Protein AF-A0A3S5YHC1-F1 (afdb_monomer)

Solvent-accessible surface area (backbone atoms only — not comparable to full-atom values): 21501 Å² total; per-residue (Å²): 128,80,78,77,74,79,51,62,40,76,55,57,75,38,64,48,52,58,41,100,83,75,43,74,62,94,48,68,66,57,48,51,55,47,55,68,58,45,92,50,38,44,65,58,50,26,84,85,73,42,83,27,89,32,35,44,54,35,40,84,67,42,45,53,23,15,33,40,60,82,52,69,68,56,43,69,78,38,77,71,73,39,54,13,81,40,44,29,22,28,40,39,33,32,25,39,47,34,36,25,47,19,54,53,71,44,73,44,89,44,98,90,48,71,41,42,28,31,76,9,30,42,31,32,42,30,61,36,21,69,31,65,52,76,71,38,38,47,54,37,32,44,38,43,32,24,19,40,27,56,65,36,46,70,61,92,79,53,30,48,24,14,29,23,84,90,38,75,41,57,28,13,74,47,93,84,61,83,51,67,38,29,63,41,50,51,59,44,46,28,39,44,61,84,87,44,62,88,38,49,48,72,46,98,86,75,45,36,33,31,52,27,29,27,69,49,65,44,79,48,85,37,85,43,47,53,68,44,68,31,30,30,63,41,46,95,62,40,43,35,57,58,54,66,70,35,69,69,34,58,75,46,55,56,61,33,87,93,48,81,53,81,80,65,60,72,41,83,43,70,57,83,65,42,74,45,47,45,57,37,33,67,30,25,20,5,52,36,50,42,86,45,98,92,52,65,49,77,49,26,27,30,39,42,33,76,50,61,91,54,66,57,72,56,37,75,65,40,78,78,53,62,39,75,92,60,59,93,63,85,76,78,76,68,77,79,54,76,45,82,50,81,66,92,57,102,62,99,62,85,53,71,47,73,55,82,72,83,78,93,78,85,86,80,87,88,78,92,77,90,78,82,86,78,84,79,134

Radius of gyration: 26.33 Å; Cα contacts (8 Å, |Δi|>4): 788; chains: 1; bounding box: 57×67×77 Å

Secondary structure (DSSP, 8-state):
-PPPPSS-B---B--SS--TTSS--SSHHHHHHHHHT-SS--SEE-TTSSEE-SEEEETTT-GGGBB--S-HHHHHH-SS--B--S-EE-SBSEEEEEEEB-SS-EEE--TTS-EEE--EEEEEEEEEB-SSSGGG-EEEEEEEEEEPPGGGSPPTT--EEEEPTT--EEEESSTT---EEEEE-TT-EEE--TT-GGGEEE-TTS-EEEEEEESS-EESSSEEPTT-EEEEE-TTTTEEESS--PPPPGGGGGGSTT--PPP-BSS-B-PSPEEE-TT-EEE-BEEEEEEETTEEEEEEEEEEEEE-SS-HHHHHT-TT-TTSSS-SS---SS--EEEEE--SSSS---EEEEEPPP-------------------

pLDDT: mean 80.52, std 21.85, range [21.2, 98.62]

Structure (mmCIF, N/CA/C/O backbone):
data_AF-A0A3S5YHC1-F1
#
_entry.id   AF-A0A3S5YHC1-F1
#
loop_
_atom_site.group_PDB
_atom_site.id
_atom_site.type_symbol
_atom_site.label_atom_id
_atom_site.label_alt_id
_atom_site.label_comp_id
_atom_site.label_asym_id
_atom_site.label_entity_id
_atom_site.label_seq_id
_atom_site.pdbx_PDB_ins_code
_atom_site.Cartn_x
_atom_site.Cartn_y
_atom_site.Cartn_z
_atom_site.occupancy
_atom_site.B_iso_or_equiv
_atom_site.auth_seq_id
_atom_site.auth_comp_id
_atom_site.auth_asym_id
_atom_site.auth_atom_id
_atom_site.pdbx_PDB_model_num
ATOM 1 N N . MET A 1 1 ? -26.116 -7.743 5.421 1.00 43.78 1 MET A N 1
ATOM 2 C CA . MET A 1 1 ? -25.821 -8.734 6.474 1.00 43.78 1 MET A CA 1
ATOM 3 C C . MET A 1 1 ? -27.123 -9.100 7.166 1.00 43.78 1 MET A C 1
ATOM 5 O O . MET A 1 1 ? -27.824 -8.200 7.616 1.00 43.78 1 MET A O 1
ATOM 9 N N . SER A 1 2 ? -27.441 -10.394 7.241 1.00 37.28 2 SER A N 1
ATOM 10 C CA . SER A 1 2 ? -28.138 -10.952 8.405 1.00 37.28 2 SER A CA 1
ATOM 11 C C . SER A 1 2 ? -27.393 -10.491 9.658 1.00 37.28 2 SER A C 1
ATOM 13 O O . SER A 1 2 ? -26.165 -10.416 9.626 1.00 37.28 2 SER A O 1
ATOM 15 N N . GLN A 1 3 ? -28.110 -10.092 10.706 1.00 34.91 3 GLN A N 1
ATOM 16 C CA . GLN A 1 3 ? -27.493 -9.562 11.924 1.00 34.91 3 GLN A CA 1
ATOM 17 C C . GLN A 1 3 ? -26.350 -10.471 12.411 1.00 34.91 3 GLN A C 1
ATOM 19 O O . GLN A 1 3 ? -26.502 -11.692 12.324 1.00 34.91 3 GLN A O 1
ATOM 24 N N . PRO A 1 4 ? -25.213 -9.916 12.875 1.00 47.03 4 PRO A N 1
ATOM 25 C CA . PRO A 1 4 ? -24.180 -10.741 13.480 1.00 47.03 4 PRO A CA 1
ATOM 26 C C . PRO A 1 4 ? -24.805 -11.479 14.665 1.00 47.03 4 PRO A C 1
ATOM 28 O O . PRO A 1 4 ? -25.561 -10.888 15.437 1.00 47.03 4 PRO A O 1
ATOM 31 N N . GLU A 1 5 ? -24.540 -12.781 14.761 1.00 51.19 5 GLU A N 1
ATOM 32 C CA . GLU A 1 5 ? -24.914 -13.577 15.925 1.00 51.19 5 GLU A CA 1
ATOM 33 C C . GLU A 1 5 ? -24.460 -12.836 17.191 1.00 51.19 5 GLU A C 1
ATOM 35 O O . GLU A 1 5 ? -23.319 -12.383 17.269 1.00 51.19 5 GLU A O 1
ATOM 40 N N . ASN A 1 6 ? -25.377 -12.655 18.147 1.00 58.62 6 ASN A N 1
ATOM 41 C CA . ASN A 1 6 ? -25.183 -11.915 19.400 1.00 58.62 6 ASN A CA 1
ATOM 42 C C . ASN A 1 6 ? -24.187 -12.636 20.334 1.00 58.62 6 ASN A C 1
ATOM 44 O O . ASN A 1 6 ? -24.567 -13.153 21.387 1.00 58.62 6 ASN A O 1
ATOM 48 N N . GLY A 1 7 ? -22.923 -12.732 19.930 1.00 69.25 7 GLY A N 1
ATOM 49 C CA . GLY A 1 7 ? -21.867 -13.431 20.646 1.00 69.25 7 GLY A CA 1
ATOM 50 C C . GLY A 1 7 ? -20.550 -12.650 20.649 1.00 69.25 7 GLY A C 1
ATOM 51 O O . GLY A 1 7 ? -20.348 -11.775 19.805 1.00 69.25 7 GLY A O 1
ATOM 52 N N . PRO A 1 8 ? -19.643 -12.964 21.591 1.00 82.38 8 PRO A N 1
ATOM 53 C CA . PRO A 1 8 ? -18.322 -12.359 21.634 1.00 82.38 8 PRO A CA 1
ATOM 54 C C . PRO A 1 8 ? -17.537 -12.563 20.332 1.00 82.38 8 PRO A C 1
ATOM 56 O O . PRO A 1 8 ? -17.382 -13.687 19.857 1.00 82.38 8 PRO A O 1
ATOM 59 N N . PHE A 1 9 ? -16.992 -11.479 19.791 1.00 84.38 9 PHE A N 1
ATOM 60 C CA . PHE A 1 9 ? -16.128 -11.455 18.621 1.00 84.38 9 PHE A CA 1
ATOM 61 C C . PHE A 1 9 ? -14.981 -10.463 18.832 1.00 84.38 9 PHE A C 1
ATOM 63 O O . PHE A 1 9 ? -15.193 -9.263 19.013 1.00 84.38 9 PHE A O 1
ATOM 70 N N . ILE A 1 10 ? -13.748 -10.965 18.777 1.00 82.88 10 ILE A N 1
ATOM 71 C CA . ILE A 1 10 ? -12.532 -10.150 18.782 1.00 82.88 10 ILE A CA 1
ATOM 72 C C . ILE A 1 10 ? -11.832 -10.390 17.442 1.00 82.88 10 ILE A C 1
ATOM 74 O O . ILE A 1 10 ? -11.477 -11.538 17.162 1.00 82.88 10 ILE A O 1
ATOM 78 N N . PRO A 1 11 ? -11.654 -9.357 16.595 1.00 82.31 11 PRO A N 1
ATOM 79 C CA . PRO A 1 11 ? -10.968 -9.533 15.325 1.00 82.31 11 PRO A CA 1
ATOM 80 C C . PRO A 1 11 ? -9.497 -9.884 15.563 1.00 82.31 11 PRO A C 1
ATOM 82 O O . PRO A 1 11 ? -8.893 -9.459 16.550 1.00 82.31 11 PRO A O 1
ATOM 85 N N . ALA A 1 12 ? -8.900 -10.628 14.630 1.00 84.38 12 ALA A N 1
ATOM 86 C CA . ALA A 1 12 ? -7.448 -10.747 14.579 1.00 84.38 12 ALA A CA 1
ATOM 87 C C . ALA A 1 12 ? -6.831 -9.348 14.432 1.00 84.38 12 ALA A C 1
ATOM 89 O O . ALA A 1 12 ? -7.397 -8.505 13.737 1.00 84.38 12 ALA A O 1
ATOM 90 N N . ILE A 1 13 ? -5.684 -9.110 15.073 1.00 86.31 13 ILE A N 1
ATOM 91 C CA . ILE A 1 13 ? -4.956 -7.838 14.995 1.00 86.31 13 ILE A CA 1
ATOM 92 C C . ILE A 1 13 ? -3.538 -8.095 14.497 1.00 86.31 13 ILE A C 1
ATOM 94 O O . ILE A 1 13 ? -2.888 -9.055 14.915 1.00 86.31 13 ILE A O 1
ATOM 98 N N . ARG A 1 14 ? -3.067 -7.243 13.588 1.00 91.81 14 ARG A N 1
ATOM 99 C CA . ARG A 1 14 ? -1.726 -7.277 12.993 1.00 91.81 14 ARG A CA 1
ATOM 100 C C . ARG A 1 14 ? -1.114 -5.884 13.008 1.00 91.81 14 ARG A C 1
ATOM 102 O O . ARG A 1 14 ? -1.833 -4.884 12.975 1.00 91.81 14 ARG A O 1
ATOM 109 N N . TRP A 1 15 ? 0.215 -5.812 13.026 1.00 93.56 15 TRP A N 1
ATOM 110 C CA . TRP A 1 15 ? 0.902 -4.532 12.877 1.00 93.56 15 TRP A CA 1
ATOM 111 C C . TRP A 1 15 ? 0.669 -3.962 11.468 1.00 93.56 15 TRP A C 1
ATOM 113 O O . TRP A 1 15 ? 0.687 -4.729 10.496 1.00 93.56 15 TRP A O 1
ATOM 123 N N . PRO A 1 16 ? 0.487 -2.635 11.325 1.00 95.19 16 PRO A N 1
ATOM 124 C CA . PRO A 1 16 ? 0.169 -2.009 10.038 1.00 95.19 16 PRO A CA 1
ATOM 125 C C . PRO A 1 16 ? 1.286 -2.168 9.004 1.00 95.19 16 PRO A C 1
ATOM 127 O O . PRO A 1 16 ? 1.029 -2.100 7.808 1.00 95.19 16 PRO A O 1
ATOM 130 N N . VAL A 1 17 ? 2.516 -2.419 9.451 1.00 96.81 17 VAL A N 1
ATOM 131 C CA . VAL A 1 17 ? 3.647 -2.779 8.597 1.00 96.81 17 VAL A CA 1
ATOM 132 C C . VAL A 1 17 ? 4.353 -4.013 9.162 1.00 96.81 17 VAL A C 1
ATOM 134 O O . VAL A 1 17 ? 4.306 -4.244 10.374 1.00 96.81 17 VAL A O 1
ATOM 137 N N . PRO A 1 18 ? 4.946 -4.849 8.304 1.00 94.69 18 PRO A N 1
ATOM 138 C CA . PRO A 1 18 ? 5.840 -5.926 8.717 1.00 94.69 18 PRO A CA 1
ATOM 139 C C . PRO A 1 18 ? 7.229 -5.400 9.108 1.00 94.69 18 PRO A C 1
ATOM 141 O O . PRO A 1 18 ? 7.634 -4.302 8.718 1.00 94.69 18 PRO A O 1
ATOM 144 N N . ASN A 1 19 ? 7.983 -6.221 9.839 1.00 92.38 19 ASN A N 1
ATOM 145 C CA . ASN A 1 19 ? 9.396 -5.974 10.115 1.00 92.38 19 ASN A CA 1
ATOM 146 C C . ASN A 1 19 ? 10.262 -6.152 8.846 1.00 92.38 19 ASN A C 1
ATOM 148 O O . ASN A 1 19 ? 9.808 -6.641 7.809 1.00 92.38 19 ASN A O 1
ATOM 152 N N . ASN A 1 20 ? 11.553 -5.827 8.938 1.00 87.38 20 ASN A N 1
ATOM 153 C CA . ASN A 1 20 ? 12.488 -5.902 7.806 1.00 87.38 20 ASN A CA 1
ATOM 154 C C . ASN A 1 20 ? 12.709 -7.312 7.217 1.00 87.38 20 ASN A C 1
ATOM 156 O O . ASN A 1 20 ? 13.366 -7.440 6.189 1.00 87.38 20 ASN A O 1
ATOM 160 N N . ARG A 1 21 ? 12.178 -8.371 7.842 1.00 85.69 21 ARG A N 1
ATOM 161 C CA . ARG A 1 21 ? 12.259 -9.765 7.374 1.00 85.69 21 ARG A CA 1
ATOM 162 C C . ARG A 1 21 ? 10.937 -10.303 6.815 1.00 85.69 21 ARG A C 1
ATOM 164 O O . ARG A 1 21 ? 10.868 -11.497 6.535 1.00 85.69 21 ARG A O 1
ATOM 171 N N . GLY A 1 22 ? 9.880 -9.495 6.705 1.00 82.75 22 GLY A N 1
ATOM 172 C CA . GLY A 1 22 ? 8.560 -9.994 6.287 1.00 82.75 22 GLY A CA 1
ATOM 173 C C . GLY A 1 22 ? 7.663 -10.482 7.422 1.00 82.75 22 GLY A C 1
ATOM 174 O O . GLY A 1 22 ? 6.551 -10.940 7.161 1.00 82.75 22 GLY A O 1
ATOM 175 N N . GLY A 1 23 ? 8.132 -10.427 8.672 1.00 87.75 23 GLY A N 1
ATOM 176 C CA . GLY A 1 23 ? 7.430 -10.952 9.846 1.00 87.75 23 GLY A CA 1
ATOM 177 C C . GLY A 1 23 ? 6.708 -9.886 10.675 1.00 87.75 23 GLY A C 1
ATOM 178 O O . GLY A 1 23 ? 6.672 -8.710 10.327 1.00 87.75 23 GLY A O 1
ATOM 179 N N . GLU A 1 24 ? 6.145 -10.298 11.812 1.00 91.06 24 GLU A N 1
ATOM 180 C CA . GLU A 1 24 ? 5.622 -9.371 12.825 1.00 91.06 24 GLU A CA 1
ATOM 181 C C . GLU A 1 24 ? 6.742 -8.803 13.703 1.00 91.06 24 GLU A C 1
ATOM 183 O O . GLU A 1 24 ? 7.758 -9.464 13.929 1.00 91.06 24 GLU A O 1
ATOM 188 N N . PHE A 1 25 ? 6.531 -7.606 14.253 1.00 88.00 25 PHE A N 1
ATOM 189 C CA . PHE A 1 25 ? 7.266 -7.167 15.440 1.00 88.00 25 PHE A CA 1
ATOM 190 C C . PHE A 1 25 ? 6.919 -8.078 16.619 1.00 88.00 25 PHE A C 1
ATOM 192 O O . PHE A 1 25 ? 5.759 -8.476 16.781 1.00 88.00 25 PHE A O 1
ATOM 199 N N . SER A 1 26 ? 7.914 -8.405 17.440 1.00 88.06 26 SER A N 1
ATOM 200 C CA . SER A 1 26 ? 7.771 -9.401 18.507 1.00 88.06 26 SER A CA 1
ATOM 201 C C . SER A 1 26 ? 6.858 -8.919 19.636 1.00 88.06 26 SER A C 1
ATOM 203 O O . SER A 1 26 ? 6.250 -9.728 20.335 1.00 88.06 26 SER A O 1
ATOM 205 N N . ASN A 1 27 ? 6.787 -7.602 19.839 1.00 82.25 27 ASN A N 1
ATOM 206 C CA . ASN A 1 27 ? 6.050 -6.950 20.916 1.00 82.25 27 ASN A CA 1
ATOM 207 C C . ASN A 1 27 ? 5.801 -5.461 20.598 1.00 82.25 27 ASN A C 1
ATOM 209 O O . ASN A 1 27 ? 6.188 -4.954 19.543 1.00 82.25 27 ASN A O 1
ATOM 213 N N . LEU A 1 28 ? 5.115 -4.778 21.518 1.00 81.81 28 LEU A N 1
ATOM 214 C CA . LEU A 1 28 ? 4.797 -3.356 21.408 1.00 81.81 28 LEU A CA 1
ATOM 215 C C . LEU A 1 28 ? 6.054 -2.484 21.487 1.00 81.81 28 LEU A C 1
ATOM 217 O O . LEU A 1 28 ? 6.137 -1.498 20.763 1.00 81.81 28 LEU A O 1
ATOM 221 N N . GLU A 1 29 ? 7.019 -2.829 22.339 1.00 83.56 29 GLU A N 1
ATOM 222 C CA . GLU A 1 29 ? 8.245 -2.052 22.522 1.00 83.56 29 GLU A CA 1
ATOM 223 C C . GLU A 1 29 ? 9.059 -1.960 21.226 1.00 83.56 29 GLU A C 1
ATOM 225 O O . GLU A 1 29 ? 9.524 -0.879 20.878 1.00 83.56 29 GLU A O 1
ATOM 230 N N . GLU A 1 30 ? 9.175 -3.056 20.472 1.00 87.00 30 GLU A N 1
ATOM 231 C CA . GLU A 1 30 ? 9.829 -3.063 19.159 1.00 87.00 30 GLU A CA 1
ATOM 232 C C . GLU A 1 30 ? 9.095 -2.177 18.145 1.00 87.00 30 GLU A C 1
ATOM 234 O O . GLU A 1 30 ? 9.740 -1.429 17.412 1.00 87.00 30 GLU A O 1
ATOM 239 N N . MET A 1 31 ? 7.758 -2.218 18.116 1.00 86.44 31 MET A N 1
ATOM 240 C CA . MET A 1 31 ? 6.975 -1.359 17.223 1.00 86.44 31 MET A CA 1
ATOM 241 C C . MET A 1 31 ? 7.087 0.123 17.616 1.00 86.44 31 MET A C 1
ATOM 243 O O . MET A 1 31 ? 7.205 0.985 16.750 1.00 86.44 31 MET A O 1
ATOM 247 N N . LEU A 1 32 ? 7.078 0.445 18.913 1.00 85.75 32 LEU A N 1
ATOM 248 C CA . LEU A 1 32 ? 7.280 1.817 19.386 1.00 85.75 32 LEU A CA 1
ATOM 249 C C . LEU A 1 32 ? 8.689 2.318 19.058 1.00 85.75 32 LEU A C 1
ATOM 251 O O . LEU A 1 32 ? 8.819 3.423 18.544 1.00 85.75 32 LEU A O 1
ATOM 255 N N . ALA A 1 33 ? 9.723 1.498 19.268 1.00 86.50 33 ALA A N 1
ATOM 256 C CA . ALA A 1 33 ? 11.096 1.836 18.896 1.00 86.50 33 ALA A CA 1
ATOM 257 C C . ALA A 1 33 ? 11.245 2.048 17.379 1.00 86.50 33 ALA A C 1
ATOM 259 O O . ALA A 1 33 ? 11.979 2.931 16.940 1.00 86.50 33 ALA A O 1
ATOM 260 N N . HIS A 1 34 ? 10.513 1.274 16.571 1.00 90.31 34 HIS A N 1
ATOM 261 C CA . HIS A 1 34 ? 10.431 1.472 15.124 1.00 90.31 34 HIS A CA 1
ATOM 262 C C . HIS A 1 34 ? 9.816 2.836 14.776 1.00 90.31 34 HIS A C 1
ATOM 264 O O . HIS A 1 34 ? 10.384 3.576 13.979 1.00 90.31 34 HIS A O 1
ATOM 270 N N . LEU A 1 35 ? 8.709 3.214 15.426 1.00 88.50 35 LEU A N 1
ATOM 271 C CA . LEU A 1 35 ? 8.055 4.519 15.244 1.00 88.50 35 LEU A CA 1
ATOM 272 C C . LEU A 1 35 ? 8.881 5.705 15.773 1.00 88.50 35 LEU A C 1
ATOM 274 O O . LEU A 1 35 ? 8.765 6.811 15.249 1.00 88.50 35 LEU A O 1
ATOM 278 N N . GLU A 1 36 ? 9.716 5.506 16.794 1.00 87.69 36 GLU A N 1
ATOM 279 C CA . GLU A 1 36 ? 10.656 6.525 17.290 1.00 87.69 36 GLU A CA 1
ATOM 280 C C . GLU A 1 36 ? 11.730 6.888 16.249 1.00 87.69 36 GLU A C 1
ATOM 282 O O . GLU A 1 36 ? 12.314 7.969 16.328 1.00 87.69 36 GLU A O 1
ATOM 287 N N . GLY A 1 37 ? 11.964 6.023 15.256 1.00 88.62 37 GLY A N 1
ATOM 288 C CA . GLY A 1 37 ? 12.845 6.300 14.120 1.00 88.62 37 GLY A CA 1
ATOM 289 C C . GLY A 1 37 ? 12.256 7.260 13.080 1.00 88.62 37 GLY A C 1
ATOM 290 O O . GLY A 1 37 ? 12.987 7.728 12.205 1.00 88.62 37 GLY A O 1
ATOM 291 N N . GLU A 1 38 ? 10.959 7.568 13.150 1.00 90.06 38 GLU A N 1
ATOM 292 C CA . GLU A 1 38 ? 10.319 8.517 12.239 1.00 90.06 38 GLU A CA 1
ATOM 293 C C . GLU A 1 38 ? 10.755 9.956 12.525 1.00 90.06 38 GLU A C 1
ATOM 295 O O . GLU A 1 38 ? 10.897 10.386 13.668 1.00 90.06 38 GLU A O 1
ATOM 300 N N . THR A 1 39 ? 10.934 10.744 11.466 1.00 81.94 39 THR A N 1
ATOM 301 C CA . THR A 1 39 ? 11.362 12.149 11.587 1.00 81.94 39 THR A CA 1
ATOM 302 C C . THR A 1 39 ? 10.202 13.112 11.861 1.00 81.94 39 THR A C 1
ATOM 304 O O . THR A 1 39 ? 10.420 14.265 12.254 1.00 81.94 39 THR A O 1
ATOM 307 N N . ALA A 1 40 ? 8.964 12.668 11.624 1.00 81.06 40 ALA A N 1
ATOM 308 C CA . ALA A 1 40 ? 7.741 13.444 11.785 1.00 81.06 40 ALA A CA 1
ATOM 309 C C . ALA A 1 40 ? 6.507 12.530 11.883 1.00 81.06 40 ALA A C 1
ATOM 311 O O . ALA A 1 40 ? 6.581 11.326 11.678 1.00 81.06 40 ALA A O 1
ATOM 312 N N . GLY A 1 41 ? 5.344 13.135 12.147 1.00 79.12 41 GLY A N 1
ATOM 313 C CA . GLY A 1 41 ? 4.065 12.424 12.144 1.00 79.12 41 GLY A CA 1
ATOM 314 C C . GLY A 1 41 ? 3.838 11.546 13.371 1.00 79.12 41 GLY A C 1
ATOM 315 O O . GLY A 1 41 ? 3.130 10.553 13.277 1.00 79.12 41 GLY A O 1
ATOM 316 N N . HIS A 1 42 ? 4.417 11.892 14.521 1.00 83.06 42 HIS A N 1
ATOM 317 C CA . HIS A 1 42 ? 4.094 11.222 15.780 1.00 83.06 42 HIS A CA 1
ATOM 318 C C . HIS A 1 42 ? 2.680 11.572 16.248 1.00 83.06 42 HIS A C 1
ATOM 320 O O . HIS A 1 42 ? 2.148 12.643 15.945 1.00 83.06 42 HIS A O 1
ATOM 326 N N . TRP A 1 43 ? 2.079 10.666 17.013 1.00 79.06 43 TRP A N 1
ATOM 327 C CA . TRP A 1 43 ? 0.744 10.877 17.546 1.00 79.06 43 TRP A CA 1
ATOM 328 C C . TRP A 1 43 ? 0.693 11.988 18.607 1.00 79.06 43 TRP A C 1
ATOM 330 O O . TRP A 1 43 ? 1.640 12.266 19.345 1.00 79.06 43 TRP A O 1
ATOM 340 N N . LEU A 1 44 ? -0.489 12.592 18.651 1.00 81.44 44 LEU A N 1
ATOM 341 C CA . LEU A 1 44 ? -0.962 13.786 19.335 1.00 81.44 44 LEU A CA 1
ATOM 342 C C . LEU A 1 44 ? -0.387 15.103 18.842 1.00 81.44 44 LEU A C 1
ATOM 344 O O . LEU A 1 44 ? -1.177 16.000 18.560 1.00 81.44 44 LEU A O 1
ATOM 348 N N . ILE A 1 45 ? 0.935 15.254 18.756 1.00 74.69 45 ILE A N 1
ATOM 349 C CA . ILE A 1 45 ? 1.564 16.531 18.388 1.00 74.69 45 ILE A CA 1
ATOM 350 C C . ILE A 1 45 ? 2.621 16.313 17.306 1.00 74.69 45 ILE A C 1
ATOM 352 O O . ILE A 1 45 ? 3.608 15.608 17.510 1.00 74.69 45 ILE A O 1
ATOM 356 N N . GLY A 1 46 ? 2.424 16.962 16.159 1.00 72.06 46 GLY A N 1
ATOM 357 C CA . GLY A 1 46 ? 3.353 16.930 15.035 1.00 72.06 46 GLY A CA 1
ATOM 358 C C . GLY A 1 46 ? 4.611 17.771 15.271 1.00 72.06 46 GLY A C 1
ATOM 359 O O . GLY A 1 46 ? 4.700 18.575 16.200 1.00 72.06 46 GLY A O 1
ATOM 360 N N . ARG A 1 47 ? 5.594 17.645 14.369 1.00 74.19 47 ARG A N 1
ATOM 361 C CA . ARG A 1 47 ? 6.864 18.405 14.413 1.00 74.19 47 ARG A CA 1
ATOM 362 C C . ARG A 1 47 ? 6.660 19.928 14.383 1.00 74.19 47 ARG A C 1
ATOM 364 O O . ARG A 1 47 ? 7.485 20.669 14.905 1.00 74.19 47 ARG A O 1
ATOM 371 N N . ASN A 1 48 ? 5.549 20.385 13.811 1.00 70.62 48 ASN A N 1
ATOM 372 C CA . ASN A 1 48 ? 5.122 21.786 13.776 1.00 70.62 48 ASN A CA 1
ATOM 373 C C . ASN A 1 48 ? 4.477 22.275 15.092 1.00 70.62 48 ASN A C 1
ATOM 375 O O . ASN A 1 48 ? 4.048 23.423 15.166 1.00 70.62 48 ASN A O 1
ATOM 379 N N . GLY A 1 49 ? 4.374 21.425 16.119 1.00 74.75 49 GLY A N 1
ATOM 380 C CA . GLY A 1 49 ? 3.721 21.751 17.388 1.00 74.75 49 GLY A CA 1
ATOM 381 C C . GLY A 1 49 ? 2.192 21.787 17.319 1.00 74.75 49 GLY A C 1
ATOM 382 O O . GLY A 1 49 ? 1.556 22.190 18.292 1.00 74.75 49 GLY A O 1
ATOM 383 N N . MET A 1 50 ? 1.596 21.379 16.195 1.00 76.44 50 MET A N 1
ATOM 384 C CA . MET A 1 50 ? 0.147 21.309 16.013 1.00 76.44 50 MET A CA 1
ATOM 385 C C . MET A 1 50 ? -0.386 19.918 16.353 1.00 76.44 50 MET A C 1
ATOM 387 O O . MET A 1 50 ? 0.348 18.930 16.326 1.00 76.44 50 MET A O 1
ATOM 391 N N . TRP A 1 51 ? -1.686 19.851 16.638 1.00 80.56 51 TRP A N 1
ATOM 392 C CA . TRP A 1 51 ? -2.404 18.594 16.817 1.00 80.56 51 TRP A CA 1
ATOM 393 C C . TRP A 1 51 ? -2.247 17.680 15.599 1.00 80.56 51 TRP A C 1
ATOM 395 O O . TRP A 1 51 ? -2.361 18.128 14.458 1.00 80.56 51 TRP A O 1
ATOM 405 N N . HIS A 1 52 ? -2.006 16.400 15.864 1.00 82.50 52 HIS A N 1
ATOM 406 C CA . HIS A 1 52 ? -1.837 15.357 14.862 1.00 82.50 52 HIS A CA 1
ATOM 407 C C . HIS A 1 52 ? -2.606 14.105 15.306 1.00 82.50 52 HIS A C 1
ATOM 409 O O . HIS A 1 52 ? -2.312 13.523 16.352 1.00 82.50 52 HIS A O 1
ATOM 415 N N . SER A 1 53 ? -3.642 13.742 14.547 1.00 81.12 53 SER A N 1
ATOM 416 C CA . SER A 1 53 ? -4.614 12.699 14.909 1.00 81.12 53 SER A CA 1
ATOM 417 C C . SER A 1 53 ? -4.085 11.276 14.727 1.00 81.12 53 SER A C 1
ATOM 419 O O . SER A 1 53 ? -4.491 10.378 15.464 1.00 81.12 53 SER A O 1
ATOM 421 N N . GLY A 1 54 ? -3.168 11.076 13.780 1.00 89.31 54 GLY A N 1
ATOM 422 C CA . GLY A 1 54 ? -2.649 9.767 13.394 1.00 89.31 54 GLY A CA 1
ATOM 423 C C . GLY A 1 54 ? -1.151 9.591 13.622 1.00 89.31 54 GLY A C 1
ATOM 424 O O . GLY A 1 54 ? -0.512 10.320 14.387 1.00 89.31 54 GLY A O 1
ATOM 425 N N . ILE A 1 55 ? -0.597 8.598 12.933 1.00 91.69 55 ILE A N 1
ATOM 426 C CA . ILE A 1 55 ? 0.841 8.343 12.840 1.00 91.69 55 ILE A CA 1
ATOM 427 C C . ILE A 1 55 ? 1.296 8.358 11.382 1.00 91.69 55 ILE A C 1
ATOM 429 O O . ILE A 1 55 ? 0.532 7.980 10.493 1.00 91.69 55 ILE A O 1
ATOM 433 N N . HIS A 1 56 ? 2.540 8.752 11.129 1.00 93.44 56 HIS A N 1
ATOM 434 C CA . HIS A 1 56 ? 3.213 8.477 9.862 1.00 93.44 56 HIS A CA 1
ATOM 435 C C . HIS A 1 56 ? 4.147 7.282 10.013 1.00 93.44 56 HIS A C 1
ATOM 437 O O . HIS A 1 56 ? 4.806 7.133 11.037 1.00 93.44 56 HIS A O 1
ATOM 443 N N . ILE A 1 57 ? 4.208 6.457 8.973 1.00 96.50 57 ILE A N 1
ATOM 444 C CA . ILE A 1 57 ? 5.280 5.482 8.764 1.00 96.50 57 ILE A CA 1
ATOM 445 C C . ILE A 1 57 ? 5.875 5.795 7.396 1.00 96.50 57 ILE A C 1
ATOM 447 O O . ILE A 1 57 ? 5.121 5.909 6.423 1.00 96.50 57 ILE A O 1
ATOM 451 N N . SER A 1 58 ? 7.192 5.970 7.320 1.00 97.12 58 SER A N 1
ATOM 452 C CA . SER A 1 58 ? 7.882 6.396 6.104 1.00 97.12 58 SER A CA 1
ATOM 453 C C . SER A 1 58 ? 8.961 5.423 5.641 1.00 97.12 58 SER A C 1
ATOM 455 O O . SER A 1 58 ? 9.313 4.458 6.325 1.00 97.12 58 SER A O 1
ATOM 457 N N . ASP A 1 59 ? 9.524 5.700 4.467 1.00 96.25 59 ASP A N 1
ATOM 458 C CA . ASP A 1 59 ? 10.714 5.033 3.941 1.00 96.25 59 ASP A CA 1
ATOM 459 C C . ASP A 1 59 ? 11.958 5.202 4.826 1.00 96.25 59 ASP A C 1
ATOM 461 O O . ASP A 1 59 ? 12.914 4.449 4.663 1.00 96.25 59 ASP A O 1
ATOM 465 N N . THR A 1 60 ? 11.938 6.117 5.803 1.00 9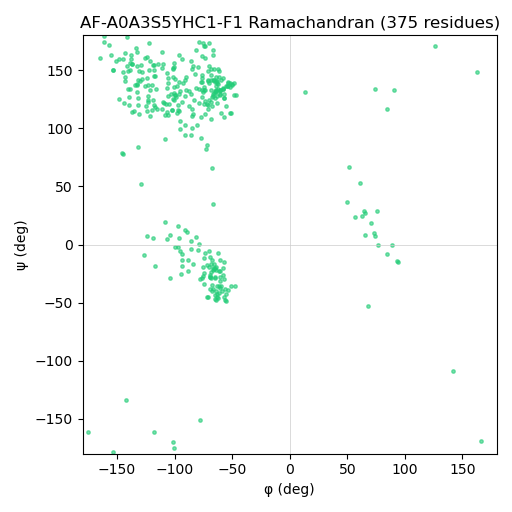5.69 60 THR A N 1
ATOM 466 C CA . THR A 1 60 ? 13.023 6.251 6.790 1.00 95.69 60 THR A CA 1
ATOM 467 C C . THR A 1 60 ? 13.160 4.990 7.644 1.00 95.69 60 THR A C 1
ATOM 469 O O . THR A 1 60 ? 14.270 4.510 7.868 1.00 95.69 60 THR A O 1
ATOM 472 N N . THR A 1 61 ? 12.040 4.444 8.122 1.00 96.19 61 THR A N 1
ATOM 473 C CA . THR A 1 61 ? 12.035 3.260 8.997 1.00 96.19 61 THR A CA 1
ATOM 474 C C . THR A 1 61 ? 11.618 2.002 8.247 1.00 96.19 61 THR A C 1
ATOM 476 O O . THR A 1 61 ? 12.057 0.906 8.588 1.00 96.19 61 THR A O 1
ATOM 479 N N . THR A 1 62 ? 10.788 2.149 7.210 1.00 97.19 62 THR A N 1
ATOM 480 C CA . THR A 1 62 ? 10.109 1.043 6.521 1.00 97.19 62 THR A CA 1
ATOM 481 C C . THR A 1 62 ? 10.308 1.106 4.995 1.00 97.19 62 THR A C 1
ATOM 483 O O . THR A 1 62 ? 9.332 1.040 4.240 1.00 97.19 62 THR A O 1
ATOM 486 N N . PRO A 1 63 ? 11.555 1.211 4.488 1.00 96.31 63 PRO A N 1
ATOM 487 C CA . PRO A 1 63 ? 11.828 1.365 3.053 1.00 96.31 63 PRO A CA 1
ATOM 488 C C . PRO A 1 63 ? 11.310 0.193 2.207 1.00 96.31 63 PRO A C 1
ATOM 490 O O . PRO A 1 63 ? 10.929 0.381 1.056 1.00 96.31 63 PRO A O 1
ATOM 493 N N . TRP A 1 64 ? 11.220 -1.013 2.779 1.00 94.38 64 TRP A N 1
ATOM 494 C CA . TRP A 1 64 ? 10.667 -2.192 2.099 1.00 94.38 64 TRP A CA 1
ATOM 495 C C . TRP A 1 64 ? 9.169 -2.071 1.774 1.00 94.38 64 TRP A C 1
ATOM 497 O O . TRP A 1 64 ? 8.680 -2.822 0.931 1.00 94.38 64 TRP A O 1
ATOM 507 N N . CYS A 1 65 ? 8.447 -1.138 2.409 1.00 97.19 65 CYS A N 1
ATOM 508 C CA . CYS A 1 65 ? 7.047 -0.845 2.094 1.00 97.19 65 CYS A CA 1
ATOM 509 C C . CYS A 1 65 ? 6.854 0.294 1.085 1.00 97.19 65 CYS A C 1
ATOM 511 O O . CYS A 1 65 ? 5.721 0.529 0.657 1.00 97.19 65 CYS A O 1
ATOM 513 N N . ALA A 1 66 ? 7.915 1.011 0.710 1.00 96.88 66 ALA A N 1
ATOM 514 C CA . ALA A 1 66 ? 7.841 2.063 -0.296 1.00 96.88 66 ALA A CA 1
ATOM 515 C C . ALA A 1 66 ? 7.750 1.472 -1.703 1.00 96.88 66 ALA A C 1
ATOM 517 O O . ALA A 1 66 ? 8.406 0.477 -2.013 1.00 96.88 66 ALA A O 1
ATOM 518 N N . LEU A 1 67 ? 6.924 2.082 -2.553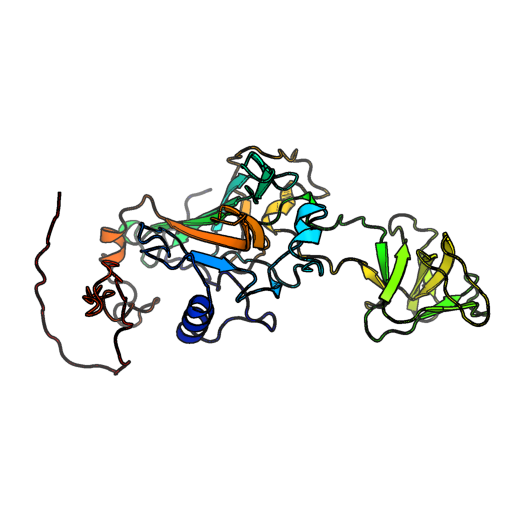 1.00 94.75 67 LEU A N 1
ATOM 519 C CA . LEU A 1 67 ? 6.745 1.661 -3.939 1.00 94.75 67 LEU A CA 1
ATOM 520 C C . LEU A 1 67 ? 6.861 2.865 -4.864 1.00 94.75 67 LEU A C 1
ATOM 522 O O . LEU A 1 67 ? 5.981 3.727 -4.870 1.00 94.75 67 LEU A O 1
ATOM 526 N N . SER A 1 68 ? 7.928 2.886 -5.661 1.00 91.75 68 SER A N 1
ATOM 527 C CA . SER A 1 68 ? 8.138 3.925 -6.661 1.00 91.75 68 SER A CA 1
ATOM 528 C C . SER A 1 68 ? 7.225 3.741 -7.868 1.00 91.75 68 SER A C 1
ATOM 530 O O . SER A 1 68 ? 7.079 2.640 -8.407 1.00 91.75 68 SER A O 1
ATOM 532 N N . GLY A 1 69 ? 6.634 4.846 -8.306 1.00 86.06 69 GLY A N 1
ATOM 533 C CA . GLY A 1 69 ? 5.951 4.991 -9.580 1.00 86.06 69 GLY A CA 1
ATOM 534 C C . GLY A 1 69 ? 6.912 5.172 -10.757 1.00 86.06 69 GLY A C 1
ATOM 535 O O . GLY A 1 69 ? 7.999 4.598 -10.812 1.00 86.06 69 GLY A O 1
ATOM 536 N N . GLN A 1 70 ? 6.447 5.882 -11.787 1.00 77.81 70 GLN A N 1
ATOM 537 C CA . GLN A 1 70 ? 7.192 6.146 -13.031 1.00 77.81 70 GLN A CA 1
ATOM 538 C C . GLN A 1 70 ? 7.439 7.637 -13.264 1.00 77.81 70 GLN A C 1
ATOM 540 O O . GLN A 1 70 ? 7.915 8.032 -14.329 1.00 77.81 70 GLN A O 1
ATOM 545 N N . ALA A 1 71 ? 7.064 8.470 -12.300 1.00 74.88 71 ALA A N 1
ATOM 546 C CA . ALA A 1 71 ? 7.076 9.905 -12.472 1.00 74.88 71 ALA A CA 1
ATOM 547 C C . ALA A 1 71 ? 8.528 10.425 -12.416 1.00 74.88 71 ALA A C 1
ATOM 549 O O . ALA A 1 71 ? 9.320 10.033 -11.562 1.00 74.88 71 ALA A O 1
ATOM 550 N N . MET A 1 72 ? 8.913 11.290 -13.361 1.00 74.25 72 MET A N 1
ATOM 551 C CA . MET A 1 72 ? 10.306 11.751 -13.509 1.00 74.25 72 MET A CA 1
ATOM 552 C C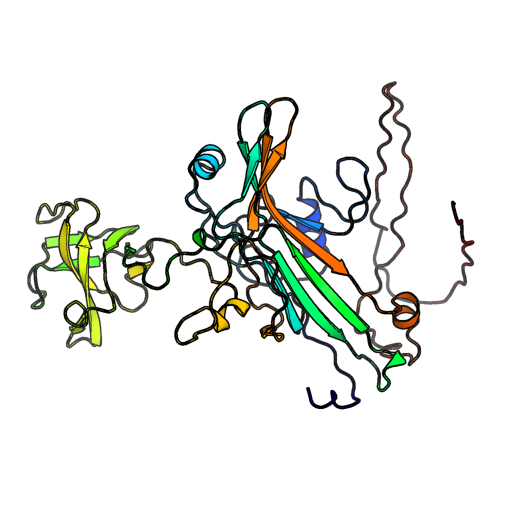 . MET A 1 72 ? 10.823 12.482 -12.258 1.00 74.25 72 MET A C 1
ATOM 554 O O . MET A 1 72 ? 11.977 12.337 -11.872 1.00 74.25 72 MET A O 1
ATOM 558 N N . ASN A 1 73 ? 9.960 13.262 -11.616 1.00 77.69 73 ASN A N 1
ATOM 559 C CA . ASN A 1 73 ? 10.219 13.954 -10.352 1.00 77.69 73 ASN A CA 1
ATOM 560 C C . ASN A 1 73 ? 10.580 12.991 -9.208 1.00 77.69 73 ASN A C 1
ATOM 562 O O . ASN A 1 73 ? 11.493 13.270 -8.435 1.00 77.69 73 ASN A O 1
ATOM 566 N N . GLU A 1 74 ? 9.911 11.842 -9.137 1.00 87.00 74 GLU A N 1
ATOM 567 C CA . GLU A 1 74 ? 10.196 10.796 -8.160 1.00 87.00 74 GLU A CA 1
ATOM 568 C C . GLU A 1 74 ? 11.604 10.231 -8.382 1.00 87.00 74 GLU A C 1
ATOM 570 O O . GLU A 1 74 ? 12.342 10.061 -7.419 1.00 87.00 74 GLU A O 1
ATOM 575 N N . ALA A 1 75 ? 12.021 10.045 -9.642 1.00 85.19 75 ALA A N 1
ATOM 576 C CA . ALA A 1 75 ? 13.372 9.599 -9.994 1.00 85.19 75 ALA A CA 1
ATOM 577 C C . ALA A 1 75 ? 14.465 10.648 -9.705 1.00 85.19 75 ALA A C 1
ATOM 579 O O . ALA A 1 75 ? 15.619 10.287 -9.479 1.00 85.19 75 ALA A O 1
ATOM 580 N N . VAL A 1 76 ? 14.126 11.942 -9.693 1.00 87.00 76 VAL A N 1
ATOM 581 C CA . VAL A 1 76 ? 15.055 13.007 -9.271 1.00 87.00 76 VAL A CA 1
ATOM 582 C C . VAL A 1 76 ? 15.269 12.968 -7.759 1.00 87.00 76 VAL A C 1
ATOM 584 O O . VAL A 1 76 ? 16.403 13.062 -7.291 1.00 87.00 76 VAL A O 1
ATOM 587 N N . ASP A 1 77 ? 14.189 12.819 -6.992 1.00 91.00 77 ASP A N 1
ATOM 588 C CA . ASP A 1 77 ? 14.249 12.772 -5.531 1.00 91.00 77 ASP A CA 1
ATOM 589 C C . ASP A 1 77 ? 14.795 11.441 -4.996 1.00 91.00 77 ASP A C 1
ATOM 591 O O . ASP A 1 77 ? 15.508 11.430 -3.989 1.00 91.00 77 ASP A O 1
ATOM 595 N N . PHE A 1 78 ? 14.492 10.343 -5.689 1.00 91.62 78 PHE A N 1
ATOM 596 C CA . PHE A 1 78 ? 14.884 8.973 -5.372 1.00 91.62 78 PHE A CA 1
ATOM 597 C C . PHE A 1 78 ? 15.462 8.281 -6.621 1.00 91.62 78 PHE A C 1
ATOM 599 O O . PHE A 1 78 ? 14.759 7.534 -7.303 1.00 91.62 78 PHE A O 1
ATOM 606 N N . PRO A 1 79 ? 16.763 8.481 -6.921 1.00 86.56 79 PRO A N 1
ATOM 607 C CA . PRO A 1 79 ? 17.410 7.915 -8.113 1.00 86.56 79 PRO A CA 1
ATOM 608 C C . PRO A 1 79 ? 17.403 6.385 -8.172 1.00 86.56 79 PRO A C 1
ATOM 610 O O . PRO A 1 79 ? 17.533 5.800 -9.247 1.00 86.56 79 PRO A O 1
ATOM 613 N N . VAL A 1 80 ? 17.272 5.733 -7.014 1.00 86.62 80 VAL A N 1
ATOM 614 C CA . VAL A 1 80 ? 17.086 4.287 -6.906 1.00 86.62 80 VAL A CA 1
ATOM 615 C C . VAL A 1 80 ? 15.626 4.032 -6.522 1.00 86.62 80 VAL A C 1
ATOM 617 O O . VAL A 1 80 ? 15.236 4.403 -5.414 1.00 86.62 80 VAL A O 1
ATOM 620 N N . PRO A 1 81 ? 14.816 3.415 -7.401 1.00 88.00 81 PRO A N 1
ATOM 621 C CA . PRO A 1 81 ? 13.404 3.194 -7.127 1.00 88.00 81 PRO A CA 1
ATOM 622 C C . PRO A 1 81 ? 13.197 2.132 -6.042 1.00 88.00 81 PRO A C 1
ATOM 624 O O . PRO A 1 81 ? 13.855 1.086 -6.033 1.00 88.00 81 PRO A O 1
ATOM 627 N N . PHE A 1 82 ? 12.226 2.371 -5.166 1.00 91.31 82 PHE A N 1
ATOM 628 C CA . PHE A 1 82 ? 11.733 1.385 -4.217 1.00 91.31 82 PHE A CA 1
ATOM 629 C C . PHE A 1 82 ? 10.808 0.382 -4.900 1.00 91.31 82 PHE A C 1
ATOM 631 O O . PHE A 1 82 ? 9.970 0.721 -5.737 1.00 91.31 82 PHE A O 1
ATOM 638 N N . LYS A 1 83 ? 10.955 -0.879 -4.506 1.00 87.44 83 LYS A N 1
ATOM 639 C CA . LYS A 1 83 ? 10.344 -2.028 -5.179 1.00 87.44 83 LYS A CA 1
ATOM 640 C C . LYS A 1 83 ? 8.995 -2.457 -4.605 1.00 87.44 83 LYS A C 1
ATOM 642 O O . LYS A 1 83 ? 8.316 -3.258 -5.234 1.00 87.44 83 LYS A O 1
ATOM 647 N N . GLY A 1 84 ? 8.617 -1.974 -3.421 1.00 91.25 84 GLY A N 1
ATOM 648 C CA . GLY A 1 84 ? 7.450 -2.475 -2.694 1.00 91.25 84 GLY A CA 1
ATOM 649 C C . GLY A 1 84 ? 7.580 -3.959 -2.353 1.00 91.25 84 GLY A C 1
ATOM 650 O O . GLY A 1 84 ? 6.719 -4.761 -2.708 1.00 91.25 84 GLY A O 1
ATOM 651 N N . GLU A 1 85 ? 8.687 -4.339 -1.708 1.00 88.69 85 GLU A N 1
ATOM 652 C CA . GLU A 1 85 ? 8.967 -5.733 -1.328 1.00 88.69 85 GLU A CA 1
ATOM 653 C C . GLU A 1 85 ? 7.903 -6.293 -0.377 1.00 88.69 85 GLU A C 1
ATOM 655 O O . GLU A 1 85 ? 7.610 -7.490 -0.390 1.00 88.69 85 GLU A O 1
ATOM 660 N N . GLN A 1 86 ? 7.316 -5.428 0.451 1.00 93.69 86 GLN A N 1
ATOM 661 C CA . GLN A 1 86 ? 6.253 -5.772 1.384 1.00 93.69 86 GLN A CA 1
ATOM 662 C C . GLN A 1 86 ? 5.194 -4.666 1.391 1.00 93.69 86 GLN A C 1
ATOM 664 O O . GLN A 1 86 ? 5.479 -3.522 1.066 1.00 93.69 86 GLN A O 1
ATOM 669 N N . ALA A 1 87 ? 3.964 -4.994 1.776 1.00 96.19 87 ALA A N 1
ATOM 670 C CA . ALA A 1 87 ? 2.859 -4.040 1.769 1.00 96.19 87 ALA A CA 1
ATOM 671 C C . ALA A 1 87 ? 2.577 -3.468 3.165 1.00 96.19 87 ALA A C 1
ATOM 673 O O . ALA A 1 87 ? 2.799 -4.129 4.183 1.00 96.19 87 ALA A O 1
ATOM 674 N N . VAL A 1 88 ? 1.966 -2.283 3.200 1.00 98.19 88 VAL A N 1
ATOM 675 C CA . VAL A 1 88 ? 1.149 -1.842 4.338 1.00 98.19 88 VAL A CA 1
ATOM 676 C C . VAL A 1 88 ? -0.037 -2.800 4.453 1.00 98.19 88 VAL A C 1
ATOM 678 O O . VAL A 1 88 ? -0.628 -3.203 3.445 1.00 98.19 88 VAL A O 1
ATOM 681 N N . ARG A 1 89 ? -0.393 -3.180 5.679 1.00 97.25 89 ARG A N 1
ATOM 682 C CA . ARG A 1 89 ? -1.341 -4.255 5.979 1.00 97.25 89 ARG A CA 1
ATOM 683 C C . ARG A 1 89 ? -2.562 -3.753 6.728 1.00 97.25 89 ARG A C 1
ATOM 685 O O . ARG A 1 89 ? -2.492 -2.820 7.525 1.00 97.25 89 ARG A O 1
ATOM 692 N N . CYS A 1 90 ? -3.681 -4.429 6.511 1.00 97.62 90 CYS A N 1
ATOM 693 C CA . CYS A 1 90 ? -4.890 -4.208 7.281 1.00 97.62 90 CYS A CA 1
ATOM 694 C C . CYS A 1 90 ? -4.644 -4.605 8.743 1.00 97.62 90 CYS A C 1
ATOM 696 O O . CYS A 1 90 ? -4.199 -5.720 9.021 1.00 97.62 90 CYS A O 1
ATOM 698 N N . MET A 1 91 ? -4.919 -3.697 9.680 1.00 94.75 91 MET A N 1
ATOM 699 C CA . MET A 1 91 ? -4.602 -3.914 11.096 1.00 94.75 91 MET A CA 1
ATOM 700 C C . MET A 1 91 ? -5.556 -4.887 11.782 1.00 94.75 91 MET A C 1
ATOM 702 O O . MET A 1 91 ? -5.163 -5.523 12.752 1.00 94.75 91 MET A O 1
ATOM 706 N N . ALA A 1 92 ? -6.795 -5.002 11.306 1.00 94.06 92 ALA A N 1
ATOM 707 C CA . ALA A 1 92 ? -7.794 -5.892 11.876 1.00 94.06 92 ALA A CA 1
ATOM 708 C C . ALA A 1 92 ? -8.786 -6.368 10.815 1.00 94.06 92 ALA A C 1
ATOM 710 O O . ALA A 1 92 ? -8.982 -5.696 9.807 1.00 94.06 92 ALA A O 1
ATOM 711 N N . ASP A 1 93 ? -9.450 -7.497 11.059 1.00 95.19 93 ASP A N 1
ATOM 712 C CA . ASP A 1 93 ? -10.542 -7.957 10.197 1.00 95.19 93 ASP A CA 1
ATOM 713 C C . ASP A 1 93 ? -11.593 -6.851 10.023 1.00 95.19 93 ASP A C 1
ATOM 715 O O . ASP A 1 93 ? -11.968 -6.161 10.980 1.00 95.19 93 ASP A O 1
ATOM 719 N N . GLY A 1 94 ? -12.064 -6.662 8.794 1.00 95.81 94 GLY A N 1
ATOM 720 C CA . GLY A 1 94 ? -12.984 -5.578 8.495 1.00 95.81 94 GLY A CA 1
ATOM 721 C C . GLY A 1 94 ? -13.506 -5.583 7.070 1.00 95.81 94 GLY A C 1
ATOM 722 O O . GLY A 1 94 ? -13.486 -6.589 6.356 1.00 95.81 94 GLY A O 1
ATOM 723 N N . GLU A 1 95 ? -14.010 -4.427 6.672 1.00 97.69 95 GLU A N 1
ATOM 724 C CA . GLU A 1 95 ? -14.579 -4.193 5.355 1.00 97.69 95 GLU A CA 1
ATOM 725 C C . GLU A 1 95 ? -14.183 -2.803 4.838 1.00 97.69 95 GLU A C 1
ATOM 727 O O . GLU A 1 95 ? -14.246 -1.815 5.570 1.00 97.69 95 GLU A O 1
ATOM 732 N N . VAL A 1 96 ? -13.755 -2.708 3.581 1.00 98.31 96 VAL A N 1
ATOM 733 C CA . VAL A 1 96 ? -13.469 -1.428 2.922 1.00 98.31 96 VAL A CA 1
ATOM 734 C C . VAL A 1 96 ? -14.785 -0.706 2.667 1.00 98.31 96 VAL A C 1
ATOM 736 O O . VAL A 1 96 ? -15.647 -1.232 1.967 1.00 98.31 96 VAL A O 1
ATOM 739 N N . VAL A 1 97 ? -14.939 0.493 3.230 1.00 98.12 97 VAL A N 1
ATOM 740 C CA . VAL A 1 97 ? -16.193 1.274 3.190 1.00 98.12 97 VAL A CA 1
ATOM 741 C C . VAL A 1 97 ? -16.072 2.602 2.455 1.00 98.12 97 VAL A C 1
ATOM 743 O O . VAL A 1 97 ? -17.087 3.168 2.056 1.00 98.12 97 VAL A O 1
ATOM 746 N N . ALA A 1 98 ? -14.852 3.097 2.262 1.00 98.25 98 ALA A N 1
ATOM 747 C CA . ALA A 1 98 ? -14.565 4.215 1.376 1.00 98.25 98 ALA A CA 1
ATOM 748 C C . ALA A 1 98 ? -13.125 4.122 0.874 1.00 98.25 98 ALA A C 1
ATOM 750 O O . ALA A 1 98 ? -12.251 3.604 1.571 1.00 98.25 98 ALA A O 1
ATOM 751 N N . TYR A 1 99 ? -12.864 4.629 -0.323 1.00 98.38 99 TYR A N 1
ATOM 752 C CA . TYR A 1 99 ? -11.513 4.704 -0.866 1.00 98.38 99 TYR A CA 1
ATOM 753 C C . TYR A 1 99 ? -11.390 5.810 -1.914 1.00 98.38 99 TYR A C 1
ATOM 755 O O . TYR A 1 99 ? -12.383 6.266 -2.482 1.00 98.38 99 TYR A O 1
ATOM 763 N N . ARG A 1 100 ? -10.149 6.189 -2.211 1.00 98.31 100 ARG A N 1
ATOM 764 C CA . ARG A 1 100 ? -9.759 6.868 -3.451 1.00 98.31 100 ARG A CA 1
ATOM 765 C C . ARG A 1 100 ? -8.537 6.160 -4.008 1.00 98.31 100 ARG A C 1
ATOM 767 O O . ARG A 1 100 ? -7.541 6.019 -3.303 1.00 98.31 100 ARG A O 1
ATOM 774 N N . ILE A 1 101 ? -8.609 5.740 -5.267 1.00 97.06 101 ILE A N 1
ATOM 775 C CA . ILE A 1 101 ? -7.454 5.243 -6.018 1.00 97.06 101 ILE A CA 1
ATOM 776 C C . ILE A 1 101 ? -7.083 6.345 -6.995 1.00 97.06 101 ILE A C 1
ATOM 778 O O . ILE A 1 101 ? -7.847 6.629 -7.917 1.00 97.06 101 ILE A O 1
ATOM 782 N N . ASN A 1 102 ? -5.935 6.986 -6.800 1.00 95.62 102 ASN A N 1
ATOM 783 C CA . ASN A 1 102 ? -5.433 7.888 -7.821 1.00 95.62 102 ASN A CA 1
ATOM 784 C C . ASN A 1 102 ? -4.825 7.099 -8.976 1.00 95.62 102 ASN A C 1
ATOM 786 O O . ASN A 1 102 ? -4.195 6.055 -8.760 1.00 95.62 102 ASN A O 1
ATOM 790 N N . ARG A 1 103 ? -5.018 7.596 -10.201 1.00 92.12 103 ARG A N 1
ATOM 791 C CA . ARG A 1 103 ? -4.379 6.986 -11.372 1.00 92.12 103 ARG A CA 1
ATOM 792 C C . ARG A 1 103 ? -2.862 7.109 -11.262 1.00 92.12 103 ARG A C 1
ATOM 794 O O . ARG A 1 103 ? -2.158 6.114 -11.410 1.00 92.12 103 ARG A O 1
ATOM 801 N N . ASP A 1 104 ? -2.401 8.311 -10.946 1.00 92.62 104 ASP A N 1
ATOM 802 C CA . ASP A 1 104 ? -1.001 8.663 -10.715 1.00 92.62 104 ASP A CA 1
ATOM 803 C C . ASP A 1 104 ? -0.894 9.664 -9.550 1.00 92.62 104 ASP A C 1
ATOM 805 O O . ASP A 1 104 ? -1.910 10.052 -8.969 1.00 92.62 104 ASP A O 1
ATOM 809 N N . TYR A 1 105 ? 0.315 10.079 -9.182 1.00 93.06 105 TYR A N 1
ATOM 810 C CA . TYR A 1 105 ? 0.515 11.129 -8.184 1.00 93.06 105 TYR A CA 1
ATOM 811 C C . TYR A 1 105 ? -0.147 12.449 -8.602 1.00 93.06 105 TYR A C 1
ATOM 813 O O . TYR A 1 105 ? -0.138 12.840 -9.768 1.00 93.06 105 TYR A O 1
ATOM 821 N N . LEU A 1 106 ? -0.720 13.148 -7.623 1.00 92.81 106 LEU A N 1
ATOM 822 C CA . LEU A 1 106 ? -1.302 14.473 -7.813 1.00 92.81 106 LEU A CA 1
ATOM 823 C C . LEU A 1 106 ? -0.205 15.531 -7.712 1.00 92.81 106 LEU A C 1
ATOM 825 O O . LEU A 1 106 ? 0.775 15.318 -6.998 1.00 92.81 106 LEU A O 1
ATOM 829 N N . SER A 1 107 ? -0.396 16.680 -8.363 1.00 92.38 107 SER A N 1
ATOM 830 C CA . SER A 1 107 ? 0.482 17.840 -8.217 1.00 92.38 107 SER A CA 1
ATOM 831 C C . SER A 1 107 ? -0.251 19.058 -7.651 1.00 92.38 107 SER A C 1
ATOM 833 O O . SER A 1 107 ? -1.473 19.193 -7.758 1.00 92.38 107 SER A O 1
ATOM 835 N N . VAL A 1 108 ? 0.502 19.941 -7.001 1.00 92.12 108 VAL A N 1
ATOM 836 C CA . VAL A 1 108 ? 0.062 21.265 -6.566 1.00 92.12 108 VAL A CA 1
ATOM 837 C C . VAL A 1 108 ? 1.123 22.295 -6.966 1.00 92.12 108 VAL A C 1
ATOM 839 O O . VAL A 1 108 ? 2.304 22.078 -6.683 1.00 92.12 108 VAL A O 1
ATOM 842 N N . PRO A 1 109 ? 0.739 23.420 -7.597 1.00 91.19 109 PRO A N 1
ATOM 843 C CA . PRO A 1 109 ? 1.692 24.468 -7.941 1.00 91.19 109 PRO A CA 1
ATOM 844 C C . PRO A 1 109 ? 2.383 25.040 -6.701 1.00 91.19 109 PRO A C 1
ATOM 846 O O . PRO A 1 109 ? 1.722 25.394 -5.720 1.00 91.19 109 PRO A O 1
ATOM 849 N N . TRP A 1 110 ? 3.707 25.180 -6.759 1.00 88.12 110 TRP A N 1
ATOM 850 C CA . TRP A 1 110 ? 4.514 25.819 -5.719 1.00 88.12 110 TRP A CA 1
ATOM 851 C C . TRP A 1 110 ? 5.595 26.725 -6.326 1.00 88.12 110 TRP A C 1
ATOM 853 O O . TRP A 1 110 ? 5.896 26.645 -7.516 1.00 88.12 110 TRP A O 1
ATOM 863 N N . TYR A 1 111 ? 6.166 27.617 -5.507 1.00 81.12 111 TYR A N 1
ATOM 864 C CA . TYR A 1 111 ? 7.078 28.689 -5.937 1.00 81.12 111 TYR A CA 1
ATOM 865 C C . TYR A 1 111 ? 8.243 28.209 -6.822 1.00 81.12 111 TYR A C 1
ATOM 867 O O . TYR A 1 111 ? 8.639 28.920 -7.742 1.00 81.12 111 TYR A O 1
ATOM 875 N N . TRP A 1 112 ? 8.771 27.011 -6.556 1.00 78.94 112 TRP A N 1
ATOM 876 C CA . TRP A 1 112 ? 9.937 26.434 -7.242 1.00 78.94 112 TRP A CA 1
ATOM 877 C C . TRP A 1 112 ? 9.584 25.344 -8.266 1.00 78.94 112 TRP A C 1
ATOM 879 O O . TRP A 1 112 ? 10.476 24.683 -8.793 1.00 78.94 112 TRP A O 1
ATOM 889 N N . GLY A 1 113 ? 8.296 25.154 -8.551 1.00 85.19 113 GLY A N 1
ATOM 890 C CA . GLY A 1 113 ? 7.777 24.070 -9.381 1.00 85.19 113 GLY A CA 1
ATOM 891 C C . GLY A 1 113 ? 6.696 23.276 -8.658 1.00 85.19 113 GLY A C 1
ATOM 892 O O . GLY A 1 113 ? 6.454 23.466 -7.470 1.00 85.19 113 GLY A O 1
ATOM 893 N N . ASP A 1 114 ? 6.027 22.394 -9.386 1.00 90.25 114 ASP A N 1
ATOM 894 C CA . ASP A 1 114 ? 4.943 21.584 -8.842 1.00 90.25 114 ASP A CA 1
ATOM 895 C C . ASP A 1 114 ? 5.444 20.603 -7.773 1.00 90.25 114 ASP A C 1
ATOM 897 O O . ASP A 1 114 ? 6.382 19.831 -7.999 1.00 90.25 114 ASP A O 1
ATOM 901 N N . LEU A 1 115 ? 4.769 20.588 -6.623 1.00 91.94 115 LEU A N 1
ATOM 902 C CA . LEU A 1 115 ? 4.951 19.560 -5.603 1.00 91.94 115 LEU A CA 1
ATOM 903 C C . LEU A 1 115 ? 3.974 18.423 -5.835 1.00 91.94 115 LEU A C 1
ATOM 905 O O . LEU A 1 115 ? 2.815 18.645 -6.171 1.00 91.94 115 LEU A O 1
ATOM 909 N N . HIS A 1 116 ? 4.432 17.208 -5.604 1.00 92.81 116 HIS A N 1
ATOM 910 C CA . HIS A 1 116 ? 3.707 15.995 -5.905 1.00 92.81 116 HIS A CA 1
ATOM 911 C C . HIS A 1 116 ? 3.421 15.206 -4.644 1.00 92.81 116 HIS A C 1
ATOM 913 O O . HIS A 1 116 ? 4.209 15.171 -3.696 1.00 92.81 116 HIS A O 1
ATOM 919 N N . TYR A 1 117 ? 2.263 14.568 -4.631 1.00 93.25 117 TYR A N 1
ATOM 920 C CA . TYR A 1 117 ? 1.810 13.820 -3.480 1.00 93.25 117 TYR A CA 1
ATOM 921 C C . TYR A 1 117 ? 0.854 12.707 -3.872 1.00 93.25 117 TYR A C 1
ATOM 923 O O . TYR A 1 117 ? 0.070 12.815 -4.820 1.00 93.25 117 TYR A O 1
ATOM 931 N N . SER A 1 118 ? 0.865 11.633 -3.088 1.00 93.38 118 SER A N 1
ATOM 932 C CA . SER A 1 118 ? -0.209 10.657 -3.156 1.00 93.38 118 SER A CA 1
ATOM 933 C C . SER A 1 118 ? -1.472 11.157 -2.458 1.00 93.38 118 SER A C 1
ATOM 935 O O . SER A 1 118 ? -1.466 11.499 -1.268 1.00 93.38 118 SER A O 1
ATOM 937 N N . GLY A 1 119 ? -2.580 11.114 -3.198 1.00 95.06 119 GLY A N 1
ATOM 938 C CA . GLY A 1 119 ? -3.926 11.253 -2.663 1.00 95.06 119 GLY A CA 1
ATOM 939 C C . GLY A 1 119 ? -4.643 9.921 -2.413 1.00 95.06 119 GLY A C 1
ATOM 940 O O . GLY A 1 119 ? -5.782 9.960 -1.936 1.00 95.06 119 GLY A O 1
ATOM 941 N N . SER A 1 120 ? -4.052 8.760 -2.720 1.00 97.94 120 SER A N 1
ATOM 942 C CA . SER A 1 120 ? -4.779 7.494 -2.583 1.00 97.94 120 SER A CA 1
ATOM 943 C C . SER A 1 120 ? -4.989 7.163 -1.109 1.00 97.94 120 SER A C 1
ATOM 945 O O . SER A 1 120 ? -4.090 7.344 -0.282 1.00 97.94 120 SER A O 1
ATOM 947 N N . PHE A 1 121 ? -6.177 6.670 -0.774 1.00 98.44 121 PHE A N 1
ATOM 948 C CA . PHE A 1 121 ? -6.490 6.220 0.577 1.00 98.44 121 PHE A CA 1
ATOM 949 C C . PHE A 1 121 ? -7.486 5.066 0.573 1.00 98.44 121 PHE A C 1
ATOM 951 O O . PHE A 1 121 ? -8.258 4.890 -0.374 1.00 98.44 121 PHE A O 1
ATOM 958 N N . VAL A 1 122 ? -7.510 4.330 1.679 1.00 98.62 122 VAL A N 1
ATOM 959 C CA . VAL A 1 122 ? -8.555 3.355 1.992 1.00 98.62 122 VAL A CA 1
ATOM 960 C C . VAL A 1 122 ? -9.031 3.546 3.429 1.00 98.62 122 VAL A C 1
ATOM 962 O O . VAL A 1 122 ? -8.231 3.784 4.334 1.00 98.62 122 VAL A O 1
ATOM 965 N N . LEU A 1 123 ? -10.344 3.471 3.619 1.00 98.62 123 LEU A N 1
ATOM 966 C CA . LEU A 1 123 ? -11.017 3.484 4.909 1.00 98.62 123 LEU A CA 1
ATOM 967 C C . LEU A 1 123 ? -11.618 2.100 5.154 1.00 98.62 123 LEU A C 1
ATOM 969 O O . LEU A 1 123 ? -12.513 1.660 4.423 1.00 98.62 123 LEU A O 1
ATOM 973 N N . VAL A 1 124 ? -11.140 1.427 6.195 1.00 98.50 124 VAL A N 1
ATOM 974 C CA . VAL A 1 124 ? -11.627 0.107 6.603 1.00 98.50 124 VAL A CA 1
ATOM 975 C C . VAL A 1 124 ? -12.472 0.260 7.857 1.00 98.50 124 VAL A C 1
ATOM 977 O O . VAL A 1 124 ? -12.031 0.863 8.830 1.00 98.50 124 VAL A O 1
ATOM 980 N N . ARG A 1 125 ? -13.691 -0.279 7.840 1.00 98.12 125 ARG A N 1
ATOM 981 C CA . ARG A 1 125 ? -14.559 -0.404 9.012 1.00 98.12 125 ARG A CA 1
ATOM 982 C C . ARG A 1 125 ? -14.303 -1.742 9.692 1.00 98.12 125 ARG A C 1
ATOM 984 O O . ARG A 1 125 ? -14.321 -2.787 9.048 1.00 98.12 125 ARG A O 1
ATOM 991 N N . HIS A 1 126 ? -14.150 -1.702 11.003 1.00 95.69 126 HIS A N 1
ATOM 992 C CA . HIS A 1 126 ? -13.942 -2.851 11.868 1.00 95.69 126 HIS A CA 1
ATOM 993 C C . HIS A 1 126 ? -15.048 -2.925 12.911 1.00 95.69 126 HIS A C 1
ATOM 995 O O . HIS A 1 126 ? -15.686 -1.923 13.245 1.00 95.69 126 HIS A O 1
ATOM 1001 N N . ARG A 1 127 ? -15.252 -4.121 13.459 1.00 93.62 127 ARG A N 1
ATOM 1002 C CA . ARG A 1 127 ? -16.136 -4.339 14.602 1.00 93.62 127 ARG A CA 1
ATOM 1003 C C . ARG A 1 127 ? -15.429 -5.189 15.638 1.00 93.62 127 ARG A C 1
ATOM 1005 O O . ARG A 1 127 ? -14.782 -6.175 15.296 1.00 93.62 127 ARG A O 1
ATOM 1012 N N . ILE A 1 128 ? -15.599 -4.822 16.896 1.00 89.81 128 ILE A N 1
ATOM 1013 C CA . ILE A 1 128 ? -15.200 -5.622 18.047 1.00 89.81 128 ILE A CA 1
ATOM 1014 C C . ILE A 1 128 ? -16.378 -5.710 19.013 1.00 89.81 128 ILE A C 1
ATOM 1016 O O . ILE A 1 128 ? -17.123 -4.752 19.187 1.00 89.81 128 ILE A O 1
ATOM 1020 N N . GLN A 1 129 ? -16.558 -6.880 19.609 1.00 90.44 129 GLN A N 1
ATOM 1021 C CA . GLN A 1 129 ? -17.663 -7.207 20.499 1.00 90.44 129 GLN A CA 1
ATOM 1022 C C . GLN A 1 129 ? -17.126 -8.141 21.592 1.00 90.44 129 GLN A C 1
ATOM 1024 O O . GLN A 1 129 ? -17.285 -9.349 21.490 1.00 90.44 129 GLN A O 1
ATOM 1029 N N . PRO A 1 130 ? -16.415 -7.653 22.622 1.00 86.38 130 PRO A N 1
ATOM 1030 C CA . PRO A 1 130 ? -15.810 -8.528 23.621 1.00 86.38 130 PRO A CA 1
ATOM 1031 C C . PRO A 1 130 ? -16.848 -9.253 24.492 1.00 86.38 130 PRO A C 1
ATOM 1033 O O . PRO A 1 130 ? -16.608 -10.380 24.919 1.00 86.38 130 PRO A O 1
ATOM 1036 N N . GLY A 1 131 ? -17.977 -8.607 24.794 1.00 86.06 131 GLY A N 1
ATOM 1037 C CA . GLY A 1 131 ? -19.033 -9.148 25.652 1.00 86.06 131 GLY A CA 1
ATOM 1038 C C . GLY A 1 131 ? -20.220 -9.685 24.863 1.00 86.06 131 GLY A C 1
ATOM 1039 O O . GLY A 1 131 ? -20.159 -9.840 23.642 1.00 86.06 131 GLY A O 1
ATOM 1040 N N . LYS A 1 132 ? -21.305 -10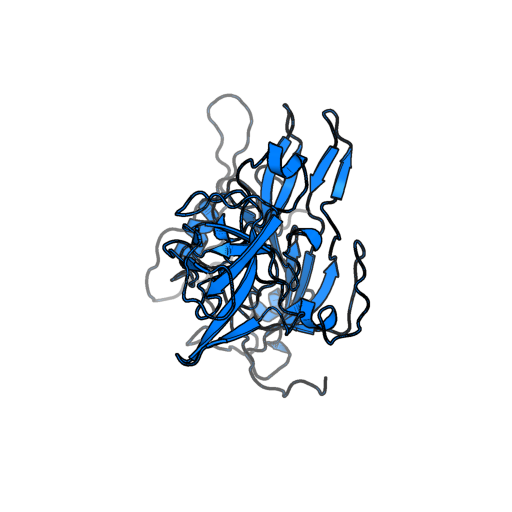.004 25.570 1.00 86.75 132 LYS A N 1
ATOM 1041 C CA . LYS A 1 132 ? -22.484 -10.652 24.976 1.00 86.75 132 LYS A CA 1
ATOM 1042 C C . LYS A 1 132 ? -23.488 -9.645 24.433 1.00 86.75 132 LYS A C 1
ATOM 1044 O O . LYS A 1 132 ? -24.314 -10.014 23.602 1.00 86.75 132 LYS A O 1
ATOM 1049 N N . THR A 1 133 ? -23.464 -8.409 24.929 1.00 88.44 133 THR A N 1
ATOM 1050 C CA . THR A 1 133 ? -24.437 -7.380 24.559 1.00 88.44 133 THR A CA 1
ATOM 1051 C C . THR A 1 133 ? -23.784 -6.288 23.725 1.00 88.44 133 THR A C 1
ATOM 1053 O O . THR A 1 133 ? -22.593 -6.015 23.844 1.00 88.44 133 THR A O 1
ATOM 1056 N N . ALA A 1 134 ? -24.588 -5.593 22.921 1.00 86.00 134 ALA A N 1
ATOM 1057 C CA . ALA A 1 134 ? -24.120 -4.468 22.114 1.00 86.00 134 ALA A CA 1
ATOM 1058 C C . ALA A 1 134 ? -23.464 -3.340 22.941 1.00 86.00 134 ALA A C 1
ATOM 1060 O O . ALA A 1 134 ? -22.779 -2.495 22.376 1.00 86.00 134 ALA A O 1
ATOM 1061 N N . GLU A 1 135 ? -23.633 -3.319 24.270 1.00 85.56 135 GLU A N 1
ATOM 1062 C CA . GLU A 1 135 ? -23.008 -2.323 25.148 1.00 85.56 135 GLU A CA 1
ATOM 1063 C C . GLU A 1 135 ? -21.488 -2.458 25.243 1.00 85.56 135 GLU A C 1
ATOM 1065 O O . GLU A 1 135 ? -20.811 -1.485 25.577 1.00 85.56 135 GLU A O 1
ATOM 1070 N N . SER A 1 136 ? -20.950 -3.647 24.968 1.00 86.31 136 SER A N 1
ATOM 1071 C CA . SER A 1 136 ? -19.511 -3.858 24.819 1.00 86.31 136 SER A CA 1
ATOM 1072 C C . SER A 1 136 ? -19.063 -3.821 23.357 1.00 86.31 136 SER A C 1
ATOM 1074 O O . SER A 1 136 ? -17.898 -4.069 23.084 1.00 86.31 136 SER A O 1
ATOM 1076 N N . GLY A 1 137 ? -19.942 -3.503 22.408 1.00 90.06 137 GLY A N 1
ATOM 1077 C CA . GLY A 1 137 ? -19.576 -3.362 21.003 1.00 90.06 137 GLY A CA 1
ATOM 1078 C C . GLY A 1 137 ? -18.841 -2.050 20.716 1.00 90.06 137 GLY A C 1
ATOM 1079 O O . GLY A 1 137 ? -19.141 -1.018 21.313 1.00 90.06 137 GLY A O 1
ATOM 1080 N N . LEU A 1 138 ? -17.903 -2.082 19.770 1.00 91.69 138 LEU A N 1
ATOM 1081 C CA . LEU A 1 138 ? -17.305 -0.890 19.171 1.00 91.69 138 LEU A CA 1
ATOM 1082 C C . LEU A 1 138 ? -17.116 -1.098 17.669 1.00 91.69 138 LEU A C 1
ATOM 1084 O O . LEU A 1 138 ? -16.479 -2.055 17.219 1.00 91.69 138 LEU A O 1
ATOM 1088 N N . THR A 1 139 ? -17.631 -0.158 16.892 1.00 95.19 139 THR A N 1
ATOM 1089 C CA . THR A 1 139 ? -17.275 0.047 15.494 1.00 95.19 139 THR A CA 1
ATOM 1090 C C . THR A 1 139 ? -16.172 1.088 15.438 1.00 95.19 139 THR A C 1
ATOM 1092 O O . THR A 1 139 ? -16.333 2.215 15.903 1.00 95.19 139 THR A O 1
ATOM 1095 N N . PHE A 1 140 ? -15.042 0.737 14.844 1.00 94.75 140 PHE A N 1
ATOM 1096 C CA . PHE A 1 140 ? -13.947 1.675 14.621 1.00 94.75 140 PHE A CA 1
ATOM 1097 C C . PHE A 1 140 ? -13.461 1.566 13.183 1.00 94.75 140 PHE A C 1
ATOM 1099 O O . PHE A 1 140 ? -13.798 0.624 12.467 1.00 94.75 140 PHE A O 1
ATOM 1106 N N . TYR A 1 141 ? -12.691 2.548 12.754 1.00 97.12 141 TYR A N 1
ATOM 1107 C CA . TYR A 1 141 ? -12.215 2.673 11.394 1.00 97.12 141 TYR A CA 1
ATOM 1108 C C . TYR A 1 141 ? -10.708 2.864 11.397 1.00 97.12 141 TYR A C 1
ATOM 1110 O O . TYR A 1 141 ? -10.184 3.565 12.263 1.00 97.12 141 TYR A O 1
ATOM 1118 N N . THR A 1 142 ? -10.035 2.270 10.418 1.00 97.44 142 THR A N 1
ATOM 1119 C CA . THR A 1 142 ? -8.648 2.599 10.087 1.00 97.44 142 THR A CA 1
ATOM 1120 C C . THR A 1 142 ? -8.621 3.333 8.754 1.00 97.44 142 THR A C 1
ATOM 1122 O O . THR A 1 142 ? -9.121 2.841 7.739 1.00 97.44 142 THR A O 1
ATOM 1125 N N . LEU A 1 143 ? -8.076 4.544 8.763 1.00 98.19 143 LEU A N 1
ATOM 1126 C CA . LEU A 1 143 ? -7.848 5.359 7.579 1.00 98.19 143 LEU A CA 1
ATOM 1127 C C . LEU A 1 143 ? -6.364 5.278 7.226 1.00 98.19 143 LEU A C 1
ATOM 1129 O O . LEU A 1 143 ? -5.530 5.732 8.001 1.00 98.19 143 LEU A O 1
ATOM 1133 N N . CYS A 1 144 ? -6.042 4.710 6.065 1.00 98.31 144 CYS A N 1
ATOM 1134 C CA . CYS A 1 144 ? -4.683 4.682 5.520 1.00 98.31 144 CYS A CA 1
ATOM 1135 C C . CYS A 1 144 ? -4.608 5.636 4.326 1.00 98.31 144 CYS A C 1
ATOM 1137 O O . CYS A 1 144 ? -5.219 5.360 3.292 1.00 98.31 144 CYS A O 1
ATOM 1139 N N . MET A 1 145 ? -3.878 6.743 4.458 1.00 97.31 145 MET A N 1
ATOM 1140 C CA . MET A 1 145 ? -3.702 7.772 3.424 1.00 97.31 145 MET A CA 1
ATOM 1141 C C . MET A 1 145 ? -2.281 7.789 2.867 1.00 97.31 145 MET A C 1
ATOM 1143 O O . MET A 1 145 ? -1.359 7.255 3.478 1.00 97.31 145 MET A O 1
ATOM 1147 N N . HIS A 1 146 ? -2.112 8.479 1.738 1.00 96.44 146 HIS A N 1
ATOM 1148 C CA . HIS A 1 146 ? -0.849 8.613 1.007 1.00 96.44 146 HIS A CA 1
ATOM 1149 C C . HIS A 1 146 ? -0.339 7.292 0.420 1.00 96.44 146 HIS A C 1
ATOM 1151 O O . HIS A 1 146 ? 0.853 7.127 0.212 1.00 96.44 146 HIS A O 1
ATOM 1157 N N . LEU A 1 147 ? -1.232 6.348 0.113 1.00 98.31 147 LEU A N 1
ATOM 1158 C CA . LEU A 1 147 ? -0.849 5.053 -0.457 1.00 98.31 147 LEU A CA 1
ATOM 1159 C C . LEU A 1 147 ? -0.372 5.189 -1.912 1.00 98.31 147 LEU A C 1
ATOM 1161 O O . LEU A 1 147 ? -0.868 6.044 -2.635 1.00 98.31 147 LEU A O 1
ATOM 1165 N N . ALA A 1 148 ? 0.540 4.345 -2.391 1.00 97.06 148 ALA A N 1
ATOM 1166 C CA . ALA A 1 148 ? 0.997 4.392 -3.787 1.00 97.06 148 ALA A CA 1
ATOM 1167 C C . ALA A 1 148 ? -0.182 4.334 -4.801 1.00 97.06 148 ALA A C 1
ATOM 1169 O O . ALA A 1 148 ? -1.145 3.590 -4.567 1.00 97.06 148 ALA A O 1
ATOM 1170 N N . PRO A 1 149 ? -0.148 5.118 -5.900 1.00 95.44 149 PRO A N 1
ATOM 1171 C CA . PRO A 1 149 ? -1.223 5.190 -6.893 1.00 95.44 149 PRO A CA 1
ATOM 1172 C C . PRO A 1 149 ? -1.274 3.942 -7.782 1.00 95.44 149 PRO A C 1
ATOM 1174 O O . PRO A 1 149 ? -0.370 3.108 -7.765 1.00 95.44 149 PRO A O 1
ATOM 1177 N N . TRP A 1 150 ? -2.321 3.818 -8.600 1.00 92.88 150 TRP A N 1
ATOM 1178 C CA . TRP A 1 150 ? -2.526 2.659 -9.475 1.00 92.88 150 TRP A CA 1
ATOM 1179 C C . TRP A 1 150 ? -1.342 2.372 -10.399 1.00 92.88 150 TRP A C 1
ATOM 1181 O O . TRP A 1 150 ? -0.883 1.231 -10.453 1.00 92.88 150 TRP A O 1
ATOM 1191 N N . LEU A 1 151 ? -0.822 3.394 -11.088 1.00 89.44 151 LEU A N 1
ATOM 1192 C CA . LEU A 1 151 ? 0.285 3.243 -12.039 1.00 89.44 151 LEU A CA 1
ATOM 1193 C C . LEU A 1 151 ? 1.638 2.912 -11.388 1.00 89.44 151 LEU A C 1
ATOM 1195 O O . LEU A 1 151 ? 2.569 2.537 -12.100 1.00 89.44 151 LEU A O 1
ATOM 1199 N N . ALA A 1 152 ? 1.758 2.997 -10.058 1.00 90.81 152 ALA A N 1
ATOM 1200 C CA . ALA A 1 152 ? 2.947 2.517 -9.355 1.00 90.81 152 ALA A CA 1
ATOM 1201 C C . ALA A 1 152 ? 2.994 0.984 -9.265 1.00 90.81 152 ALA A C 1
ATOM 1203 O O . ALA A 1 152 ? 4.070 0.392 -9.182 1.00 90.81 152 ALA A O 1
ATOM 1204 N N . TYR A 1 153 ? 1.840 0.313 -9.333 1.00 89.06 153 TYR A N 1
ATOM 1205 C CA . TYR A 1 153 ? 1.791 -1.143 -9.318 1.00 89.06 153 TYR A CA 1
ATOM 1206 C C . TYR A 1 153 ? 2.082 -1.704 -10.709 1.00 89.06 153 TYR A C 1
ATOM 1208 O O . TYR A 1 153 ? 1.483 -1.265 -11.693 1.00 89.06 153 TYR A O 1
ATOM 1216 N N . PRO A 1 154 ? 2.934 -2.736 -10.813 1.00 72.88 154 PRO A N 1
ATOM 1217 C CA . PRO A 1 154 ? 3.227 -3.355 -12.093 1.00 72.88 154 PRO A CA 1
ATOM 1218 C C . PRO A 1 154 ? 1.959 -3.949 -12.708 1.00 72.88 154 PRO A C 1
ATOM 1220 O O . PRO A 1 154 ? 1.089 -4.493 -12.013 1.00 72.88 154 PRO A O 1
ATOM 1223 N N . GLU A 1 155 ? 1.852 -3.866 -14.032 1.00 66.31 155 GLU A N 1
ATOM 1224 C CA . GLU A 1 155 ? 0.808 -4.557 -14.778 1.00 66.31 155 GLU A CA 1
ATOM 1225 C C . GLU A 1 155 ? 0.990 -6.074 -14.639 1.00 66.31 155 GLU A C 1
ATOM 1227 O O . GLU A 1 155 ? 2.089 -6.603 -14.785 1.00 66.31 155 GLU A O 1
ATOM 1232 N N . LYS A 1 156 ? -0.089 -6.793 -14.311 1.00 54.16 156 LYS A N 1
ATOM 1233 C CA . LYS A 1 156 ? -0.058 -8.248 -14.082 1.00 54.16 156 LYS A CA 1
ATOM 1234 C C . LYS A 1 156 ? 0.252 -9.028 -15.370 1.00 54.16 156 LYS A C 1
ATOM 1236 O O . LYS A 1 156 ? 0.771 -10.136 -15.290 1.00 54.16 156 LYS A O 1
ATOM 1241 N N . ASP A 1 157 ? -0.002 -8.400 -16.518 1.00 56.88 157 ASP A N 1
ATOM 1242 C CA . ASP A 1 157 ? 0.351 -8.870 -17.861 1.00 56.88 157 ASP A CA 1
ATOM 1243 C C . ASP A 1 157 ? 1.653 -8.238 -18.370 1.00 56.88 157 ASP A C 1
ATOM 1245 O O . ASP A 1 157 ? 1.939 -8.293 -19.565 1.00 56.88 157 ASP A O 1
ATOM 1249 N N . SER A 1 158 ? 2.448 -7.639 -17.469 1.00 66.06 158 SER A N 1
ATOM 1250 C CA . SER A 1 158 ? 3.781 -7.154 -17.799 1.00 66.06 158 SER A CA 1
ATOM 1251 C C . SER A 1 158 ? 4.541 -8.285 -18.459 1.00 66.06 158 SER A C 1
ATOM 1253 O O . SER A 1 158 ? 4.891 -9.292 -17.839 1.00 66.06 158 SER A O 1
ATOM 1255 N N . THR A 1 159 ? 4.821 -8.085 -19.735 1.00 79.06 159 THR A N 1
ATOM 1256 C CA . THR A 1 159 ? 5.667 -8.982 -20.490 1.00 79.06 159 THR A CA 1
ATOM 1257 C C . THR A 1 159 ? 7.124 -8.809 -20.085 1.00 79.06 159 THR A C 1
ATOM 1259 O O . THR A 1 159 ? 7.939 -9.602 -20.510 1.00 79.06 159 THR A O 1
ATOM 1262 N N . ALA A 1 160 ? 7.490 -7.822 -19.263 1.00 82.50 160 ALA A N 1
ATOM 1263 C CA . ALA A 1 160 ? 8.862 -7.637 -18.803 1.00 82.50 160 ALA A CA 1
ATOM 1264 C C . ALA A 1 160 ? 9.220 -8.611 -17.664 1.00 82.50 160 ALA A C 1
ATOM 1266 O O . ALA A 1 160 ? 8.610 -8.594 -16.589 1.00 82.50 160 ALA A O 1
ATOM 1267 N N . PHE A 1 161 ? 10.251 -9.420 -17.886 1.00 88.56 161 PHE A N 1
ATOM 1268 C CA . PHE A 1 161 ? 10.866 -10.365 -16.954 1.00 88.56 161 PHE A CA 1
ATOM 1269 C C . PHE A 1 161 ? 12.371 -10.095 -16.844 1.00 88.56 161 PHE A C 1
ATOM 1271 O O . PHE A 1 161 ? 12.979 -9.469 -17.710 1.00 88.56 161 PHE A O 1
ATOM 1278 N N . LYS A 1 162 ? 12.984 -10.583 -15.771 1.00 90.38 162 LYS A N 1
ATOM 1279 C CA . LYS A 1 162 ? 14.431 -10.684 -15.628 1.00 90.38 162 LYS A CA 1
ATOM 1280 C C . LYS A 1 162 ? 14.825 -12.093 -15.209 1.00 90.38 162 LYS A C 1
ATOM 1282 O O . LYS A 1 162 ? 14.042 -12.805 -14.569 1.00 90.38 162 LYS A O 1
ATOM 1287 N N . VAL A 1 163 ? 16.051 -12.481 -15.535 1.00 93.75 163 VAL A N 1
ATOM 1288 C CA . VAL A 1 163 ? 16.688 -13.644 -14.909 1.00 93.75 163 VAL A CA 1
ATOM 1289 C C . VAL A 1 163 ? 16.799 -13.390 -13.407 1.00 93.75 163 VAL A C 1
ATOM 1291 O O . VAL A 1 163 ? 17.267 -12.329 -12.991 1.00 93.75 163 VAL A O 1
ATOM 1294 N N . ALA A 1 164 ? 16.333 -14.338 -12.595 1.00 87.62 164 ALA A N 1
ATOM 1295 C CA . ALA A 1 164 ? 16.340 -14.191 -11.145 1.00 87.62 164 ALA A CA 1
ATOM 1296 C C . ALA A 1 164 ? 17.760 -14.057 -10.577 1.00 87.62 164 ALA A C 1
ATOM 1298 O O . ALA A 1 164 ? 18.729 -14.587 -11.124 1.00 87.62 164 ALA A O 1
ATOM 1299 N N . ASP A 1 165 ? 17.872 -13.357 -9.450 1.00 83.50 165 ASP A N 1
ATOM 1300 C CA . ASP A 1 165 ? 19.159 -13.097 -8.814 1.00 83.50 165 ASP A CA 1
ATOM 1301 C C . ASP A 1 165 ? 19.840 -14.433 -8.436 1.00 83.50 165 ASP A C 1
ATOM 1303 O O . ASP A 1 165 ? 19.211 -15.353 -7.908 1.00 83.50 165 ASP A O 1
ATOM 1307 N N . GLY A 1 166 ? 21.128 -14.571 -8.766 1.00 87.94 166 GLY A N 1
ATOM 1308 C CA . GLY A 1 166 ? 21.895 -15.809 -8.577 1.00 87.94 166 GLY A CA 1
ATOM 1309 C C . GLY A 1 166 ? 21.629 -16.927 -9.598 1.00 87.94 166 GLY A C 1
ATOM 1310 O O . GLY A 1 166 ? 22.258 -17.980 -9.497 1.00 87.94 166 GLY A O 1
ATOM 1311 N N . GLN A 1 167 ? 20.739 -16.732 -10.579 1.00 93.56 167 GLN A N 1
ATOM 1312 C CA . GLN A 1 167 ? 20.505 -17.697 -11.659 1.00 93.56 167 GLN A CA 1
ATOM 1313 C C . GLN A 1 167 ? 21.306 -17.360 -12.918 1.00 93.56 167 GLN A C 1
ATOM 1315 O O . GLN A 1 167 ? 21.376 -16.212 -13.336 1.00 93.56 167 GLN A O 1
ATOM 1320 N N . HIS A 1 168 ? 21.850 -18.392 -13.558 1.00 95.56 168 HIS A N 1
ATOM 1321 C CA . HIS A 1 168 ? 22.516 -18.308 -14.856 1.00 95.56 168 HIS A CA 1
ATOM 1322 C C . HIS A 1 168 ? 21.789 -19.234 -15.826 1.00 95.56 168 HIS A C 1
ATOM 1324 O O . HIS A 1 168 ? 21.797 -20.458 -15.656 1.00 95.56 168 HIS A O 1
ATOM 1330 N N . LEU A 1 169 ? 21.096 -18.663 -16.811 1.00 96.75 169 LEU A N 1
ATOM 1331 C CA . LEU A 1 169 ? 20.226 -19.438 -17.695 1.00 96.75 169 LEU A CA 1
ATOM 1332 C C . LEU A 1 169 ? 20.859 -19.613 -19.068 1.00 96.75 169 LEU A C 1
ATOM 1334 O O . LEU A 1 169 ? 21.462 -18.705 -19.618 1.00 96.75 169 LEU A O 1
ATOM 1338 N N . LYS A 1 170 ? 20.671 -20.778 -19.682 1.00 96.00 170 LYS A N 1
ATOM 1339 C CA . LYS A 1 170 ? 21.089 -20.992 -21.073 1.00 96.00 170 LYS A CA 1
ATOM 1340 C C . LYS A 1 170 ? 20.069 -20.373 -22.028 1.00 96.00 170 LYS A C 1
ATOM 1342 O O . LYS A 1 170 ? 18.867 -20.600 -21.864 1.00 96.00 170 LYS A O 1
ATOM 1347 N N . ALA A 1 171 ? 20.555 -19.645 -23.028 1.00 96.00 171 ALA A N 1
ATOM 1348 C CA . ALA A 1 171 ? 19.781 -19.182 -24.173 1.00 96.00 171 ALA A CA 1
ATOM 1349 C C . ALA A 1 171 ? 19.991 -20.139 -25.351 1.00 96.00 171 ALA A C 1
ATOM 1351 O O . ALA A 1 171 ? 21.106 -20.287 -25.854 1.00 96.00 171 ALA A O 1
ATOM 1352 N N . TYR A 1 172 ? 18.926 -20.805 -25.781 1.00 94.94 172 TYR A N 1
ATOM 1353 C CA . TYR A 1 172 ? 18.935 -21.734 -26.908 1.00 94.94 172 TYR A CA 1
ATOM 1354 C C . TYR A 1 172 ? 18.352 -21.065 -28.152 1.00 94.94 172 TYR A C 1
ATOM 1356 O O . TYR A 1 172 ? 17.396 -20.294 -28.055 1.00 94.94 172 TYR A O 1
ATOM 1364 N N . VAL A 1 173 ? 18.901 -21.396 -29.322 1.00 90.50 173 VAL A N 1
ATOM 1365 C CA . VAL A 1 173 ? 18.427 -20.860 -30.615 1.00 90.50 173 VAL A CA 1
ATOM 1366 C C . VAL A 1 173 ? 17.053 -21.382 -31.016 1.00 90.50 173 VAL A C 1
ATOM 1368 O O . VAL A 1 173 ? 16.316 -20.705 -31.722 1.00 90.50 173 VAL A O 1
ATOM 1371 N N . ASP A 1 174 ? 16.693 -22.582 -30.563 1.00 90.06 174 ASP A N 1
ATOM 1372 C CA . ASP A 1 174 ? 15.446 -23.238 -30.930 1.00 90.06 174 ASP A CA 1
ATOM 1373 C C . ASP A 1 174 ? 14.964 -24.225 -29.850 1.00 90.06 174 ASP A C 1
ATOM 1375 O O . ASP A 1 174 ? 15.577 -24.421 -28.794 1.00 90.06 174 ASP A O 1
ATOM 1379 N N . THR A 1 175 ? 13.838 -24.874 -30.139 1.00 88.50 175 THR A N 1
ATOM 1380 C CA . THR A 1 175 ? 13.154 -25.823 -29.253 1.00 88.50 175 THR A CA 1
ATOM 1381 C C . THR A 1 175 ? 13.883 -27.164 -29.094 1.00 88.50 175 THR A C 1
ATOM 1383 O O . THR A 1 175 ? 13.637 -27.877 -28.108 1.00 88.50 175 THR A O 1
ATOM 1386 N N . SER A 1 176 ? 14.816 -27.505 -29.995 1.00 88.19 176 SER A N 1
ATOM 1387 C CA . SER A 1 176 ? 15.670 -28.697 -29.872 1.00 88.19 176 SER A CA 1
ATOM 1388 C C . SER A 1 176 ? 16.602 -28.587 -28.668 1.00 88.19 176 SER A C 1
ATOM 1390 O O . SER A 1 176 ? 16.940 -29.605 -28.061 1.00 88.19 176 SER A O 1
ATOM 1392 N N . ARG A 1 177 ? 16.964 -27.350 -28.286 1.00 88.44 177 ARG A N 1
ATOM 1393 C CA . ARG A 1 177 ? 17.857 -27.024 -27.160 1.00 88.44 177 ARG A CA 1
ATOM 1394 C C . ARG A 1 177 ? 19.232 -27.701 -27.264 1.00 88.44 177 ARG A C 1
ATOM 1396 O O . ARG A 1 177 ? 19.910 -27.878 -26.254 1.00 88.44 177 ARG A O 1
ATOM 1403 N N . GLN A 1 178 ? 19.655 -28.071 -28.475 1.00 87.94 178 GLN A N 1
ATOM 1404 C CA . GLN A 1 178 ? 20.966 -28.683 -28.720 1.00 87.94 178 GLN A CA 1
ATOM 1405 C C . GLN A 1 178 ? 22.097 -27.655 -28.724 1.00 87.94 178 GLN A C 1
ATOM 1407 O O . GLN A 1 178 ? 23.226 -27.982 -28.363 1.00 87.94 178 GLN A O 1
ATOM 1412 N N . TRP A 1 179 ? 21.794 -26.416 -29.113 1.00 89.50 179 TRP A N 1
ATOM 1413 C CA . TRP A 1 179 ? 22.798 -25.385 -29.321 1.00 89.50 179 TRP A CA 1
ATOM 1414 C C . TRP A 1 179 ? 22.522 -24.151 -28.454 1.00 89.50 179 TRP A C 1
ATOM 1416 O O . TRP A 1 179 ? 21.425 -23.586 -28.473 1.00 89.50 179 TRP A O 1
ATOM 1426 N N . VAL A 1 180 ? 23.519 -23.774 -27.649 1.00 94.19 180 VAL A N 1
ATOM 1427 C CA . VAL A 1 180 ? 23.458 -22.657 -26.696 1.00 94.19 180 VAL A CA 1
ATOM 1428 C C . VAL A 1 180 ? 24.113 -21.436 -27.332 1.00 94.19 180 VAL A C 1
ATOM 1430 O O . VAL A 1 180 ? 25.331 -21.423 -27.526 1.00 94.19 180 VAL A O 1
ATOM 1433 N N . ALA A 1 181 ? 23.306 -20.414 -27.614 1.00 91.25 181 ALA A N 1
ATOM 1434 C CA . ALA A 1 181 ? 23.756 -19.145 -28.180 1.00 91.25 181 ALA A CA 1
ATOM 1435 C C . ALA A 1 181 ? 24.555 -18.322 -27.172 1.00 91.25 181 ALA A C 1
ATOM 1437 O O . ALA A 1 181 ? 25.622 -17.797 -27.484 1.00 91.25 181 ALA A O 1
ATOM 1438 N N . ALA A 1 182 ? 24.049 -18.236 -25.946 1.00 94.38 182 ALA A N 1
ATOM 1439 C CA . ALA A 1 182 ? 24.670 -17.482 -24.873 1.00 94.38 182 ALA A CA 1
ATOM 1440 C C . ALA A 1 182 ? 24.212 -18.000 -23.507 1.00 94.38 182 ALA A C 1
ATOM 1442 O O . ALA A 1 182 ? 23.291 -18.817 -23.392 1.00 94.38 182 ALA A O 1
ATOM 1443 N N . GLU A 1 183 ? 24.859 -17.494 -22.468 1.00 95.62 183 GLU A N 1
ATOM 1444 C CA . GLU A 1 183 ? 24.360 -17.561 -21.103 1.00 95.62 183 GLU A CA 1
ATOM 1445 C C . GLU A 1 183 ? 23.728 -16.212 -20.749 1.00 95.62 183 GLU A C 1
ATOM 1447 O O . GLU A 1 183 ? 24.275 -15.163 -21.078 1.00 95.62 183 GLU A O 1
ATOM 1452 N N . LEU A 1 184 ? 22.561 -16.250 -20.112 1.00 96.38 184 LEU A N 1
ATOM 1453 C CA . LEU A 1 184 ? 21.851 -15.095 -19.585 1.00 96.38 184 LEU A CA 1
ATOM 1454 C C . LEU A 1 184 ? 22.227 -14.958 -18.100 1.00 96.38 184 LEU A C 1
ATOM 1456 O O . LEU A 1 184 ? 21.793 -15.802 -17.302 1.00 96.38 184 LEU A O 1
ATOM 1460 N N . PRO A 1 185 ? 23.059 -13.970 -17.724 1.00 94.56 185 PRO A N 1
ATOM 1461 C CA . PRO A 1 185 ? 23.424 -13.742 -16.330 1.00 94.56 185 PRO A CA 1
ATOM 1462 C C . PRO A 1 185 ? 22.230 -13.270 -15.473 1.00 94.56 185 PRO A C 1
ATOM 1464 O O . PRO A 1 185 ? 21.190 -12.866 -16.007 1.00 94.56 185 PRO A O 1
ATOM 1467 N N . PRO A 1 186 ? 22.374 -13.280 -14.132 1.00 93.62 186 PRO A N 1
ATOM 1468 C CA . PRO A 1 186 ? 21.384 -12.711 -13.228 1.00 93.62 186 PRO A CA 1
ATOM 1469 C C . PRO A 1 186 ? 21.035 -11.273 -13.611 1.00 93.62 186 PRO A C 1
ATOM 1471 O O . PRO A 1 186 ? 21.917 -10.463 -13.892 1.00 93.62 186 PRO A O 1
ATOM 1474 N N . GLY A 1 187 ? 19.745 -10.946 -13.597 1.00 86.50 187 GLY A N 1
ATOM 1475 C CA . GLY A 1 187 ? 19.257 -9.614 -13.939 1.00 86.50 187 GLY A CA 1
ATOM 1476 C C . GLY A 1 187 ? 19.047 -9.352 -15.430 1.00 86.50 187 GLY A C 1
ATOM 1477 O O . GLY A 1 187 ? 18.437 -8.329 -15.736 1.00 86.50 187 GLY A O 1
ATOM 1478 N N . THR A 1 188 ? 19.453 -10.253 -16.340 1.00 93.38 188 THR A N 1
ATOM 1479 C CA . THR A 1 188 ? 19.235 -10.043 -17.781 1.00 93.38 188 THR A CA 1
ATOM 1480 C C . THR A 1 188 ? 17.763 -9.839 -18.094 1.00 93.38 188 THR A C 1
ATOM 1482 O O . THR A 1 188 ? 16.922 -10.672 -17.731 1.00 93.38 188 THR A O 1
ATOM 1485 N N . ARG A 1 189 ? 17.457 -8.733 -18.769 1.00 90.50 189 ARG A N 1
ATOM 1486 C CA . ARG A 1 189 ? 16.087 -8.297 -19.042 1.00 90.50 189 ARG A CA 1
ATOM 1487 C C . ARG A 1 189 ? 15.543 -8.917 -20.317 1.00 90.50 189 ARG A C 1
ATOM 1489 O O . ARG A 1 189 ? 16.181 -8.891 -21.372 1.00 90.50 189 ARG A O 1
ATOM 1496 N N . VAL A 1 190 ? 14.333 -9.458 -20.218 1.00 92.62 190 VAL A N 1
ATOM 1497 C CA . VAL A 1 190 ? 13.663 -10.142 -21.320 1.00 92.62 190 VAL A CA 1
ATOM 1498 C C . VAL A 1 190 ? 12.175 -9.829 -21.354 1.00 92.62 190 VAL A C 1
ATOM 1500 O O . VAL A 1 190 ? 11.531 -9.667 -20.322 1.00 92.62 190 VAL A O 1
ATOM 1503 N N . THR A 1 191 ? 11.597 -9.837 -22.547 1.00 90.56 191 THR A N 1
ATOM 1504 C CA . THR A 1 191 ? 10.159 -9.736 -22.749 1.00 90.56 191 THR A CA 1
ATOM 1505 C C . THR A 1 191 ? 9.556 -11.119 -23.044 1.00 90.56 191 THR A C 1
ATOM 1507 O O . THR A 1 191 ? 9.971 -11.802 -23.980 1.00 90.56 191 THR A O 1
ATOM 1510 N N . TRP A 1 192 ? 8.556 -11.542 -22.269 1.00 90.81 192 TRP A N 1
ATOM 1511 C CA . TRP A 1 192 ? 7.815 -12.796 -22.392 1.00 90.81 192 TRP A CA 1
ATOM 1512 C C . TRP A 1 192 ? 6.306 -12.571 -22.233 1.00 90.81 192 TRP A C 1
ATOM 1514 O O . TRP A 1 192 ? 5.819 -12.227 -21.156 1.00 90.81 192 TRP A O 1
ATOM 1524 N N . ASN A 1 193 ? 5.544 -12.824 -23.299 1.00 85.44 193 ASN A N 1
ATOM 1525 C CA . ASN A 1 193 ? 4.086 -12.788 -23.255 1.00 85.44 193 ASN A CA 1
ATOM 1526 C C . ASN A 1 193 ? 3.504 -14.170 -22.921 1.00 85.44 193 ASN A C 1
ATOM 1528 O O . ASN A 1 193 ? 3.405 -15.045 -23.780 1.00 85.44 193 ASN A O 1
ATOM 1532 N N . LYS A 1 194 ? 3.066 -14.350 -21.670 1.00 82.69 194 LYS A N 1
ATOM 1533 C CA . LYS A 1 194 ? 2.484 -15.611 -21.177 1.00 82.69 194 LYS A CA 1
ATOM 1534 C C . LYS A 1 194 ? 1.167 -16.006 -21.854 1.00 82.69 194 LYS A C 1
ATOM 1536 O O . LYS A 1 194 ? 0.799 -17.176 -21.792 1.00 82.69 194 LYS A O 1
ATOM 1541 N N . ALA A 1 195 ? 0.462 -15.068 -22.487 1.00 80.44 195 ALA A N 1
ATOM 1542 C CA . ALA A 1 195 ? -0.771 -15.365 -23.215 1.00 80.44 195 ALA A CA 1
ATOM 1543 C C . ALA A 1 195 ? -0.506 -16.058 -24.565 1.00 80.44 195 ALA A C 1
ATOM 1545 O O . ALA A 1 195 ? -1.398 -16.698 -25.122 1.00 80.44 195 ALA A O 1
ATOM 1546 N N . VAL A 1 196 ? 0.718 -15.964 -25.097 1.00 84.62 196 VAL A N 1
ATOM 1547 C CA . VAL A 1 196 ? 1.102 -16.610 -26.355 1.00 84.62 196 VAL A CA 1
ATOM 1548 C C . VAL A 1 196 ? 1.547 -18.041 -26.063 1.00 84.62 196 VAL A C 1
ATOM 1550 O O . VAL A 1 196 ? 2.709 -18.303 -25.768 1.00 84.62 196 VAL A O 1
ATOM 1553 N N . HIS A 1 197 ? 0.626 -19.000 -26.174 1.00 84.19 197 HIS A N 1
ATOM 1554 C CA . HIS A 1 197 ? 0.920 -20.414 -25.901 1.00 84.19 197 HIS A CA 1
ATOM 1555 C C . HIS A 1 197 ? 2.073 -20.987 -26.743 1.00 84.19 197 HIS A C 1
ATOM 1557 O O . HIS A 1 197 ? 2.784 -21.865 -26.269 1.00 84.19 197 HIS A O 1
ATOM 1563 N N . ALA A 1 198 ? 2.291 -20.475 -27.961 1.00 88.44 198 ALA A N 1
ATOM 1564 C CA . ALA A 1 198 ? 3.407 -20.883 -28.818 1.00 88.44 198 ALA A CA 1
ATOM 1565 C C . ALA A 1 198 ? 4.787 -20.499 -28.248 1.00 88.44 198 ALA A C 1
ATOM 1567 O O . ALA A 1 198 ? 5.785 -21.128 -28.591 1.00 88.44 198 ALA A O 1
ATOM 1568 N N . ASP A 1 199 ? 4.838 -19.513 -27.348 1.00 90.12 199 ASP A N 1
ATOM 1569 C CA . ASP A 1 199 ? 6.062 -19.046 -26.697 1.00 90.12 199 ASP A CA 1
ATOM 1570 C C . ASP A 1 199 ? 6.338 -19.790 -25.388 1.00 90.12 199 ASP A C 1
ATOM 1572 O O . ASP A 1 199 ? 7.155 -19.349 -24.583 1.00 90.12 199 ASP A O 1
ATOM 1576 N N . THR A 1 200 ? 5.647 -20.897 -25.110 1.00 92.12 200 THR A N 1
ATOM 1577 C CA . THR A 1 200 ? 5.900 -21.728 -23.930 1.00 92.12 200 THR A CA 1
ATOM 1578 C C . THR A 1 200 ? 5.827 -23.205 -24.289 1.00 92.12 200 THR A C 1
ATOM 1580 O O . THR A 1 200 ? 4.894 -23.657 -24.942 1.00 92.12 200 THR A O 1
ATOM 1583 N N . LEU A 1 201 ? 6.801 -23.986 -23.828 1.00 93.38 201 LEU A N 1
ATOM 1584 C CA . LEU A 1 201 ? 6.800 -25.439 -23.987 1.00 93.38 201 LEU A CA 1
ATOM 1585 C C . LEU A 1 201 ? 7.228 -26.135 -22.702 1.00 93.38 201 LEU A C 1
ATOM 1587 O O . LEU A 1 201 ? 7.959 -25.577 -21.884 1.00 93.38 201 LEU A O 1
ATOM 1591 N N . THR A 1 202 ? 6.803 -27.386 -22.546 1.00 93.50 202 THR A N 1
ATOM 1592 C CA . THR A 1 202 ? 7.295 -28.270 -21.485 1.00 93.50 202 THR A CA 1
ATOM 1593 C C . THR A 1 202 ? 8.248 -29.287 -22.099 1.00 93.50 202 THR A C 1
ATOM 1595 O O . THR A 1 202 ? 7.886 -30.024 -23.013 1.00 93.50 202 THR A O 1
ATOM 1598 N N . GLY A 1 203 ? 9.493 -29.302 -21.629 1.00 88.00 203 GLY A N 1
ATOM 1599 C CA . GLY A 1 203 ? 10.496 -30.263 -22.063 1.00 88.00 203 GLY A CA 1
ATOM 1600 C C . GLY A 1 203 ? 10.246 -31.662 -21.495 1.00 88.00 203 GLY A C 1
ATOM 1601 O O . GLY A 1 203 ? 9.611 -31.817 -20.457 1.00 88.00 203 GLY A O 1
ATOM 1602 N N . ALA A 1 204 ? 10.839 -32.686 -22.119 1.00 86.56 204 ALA A N 1
ATOM 1603 C CA . ALA A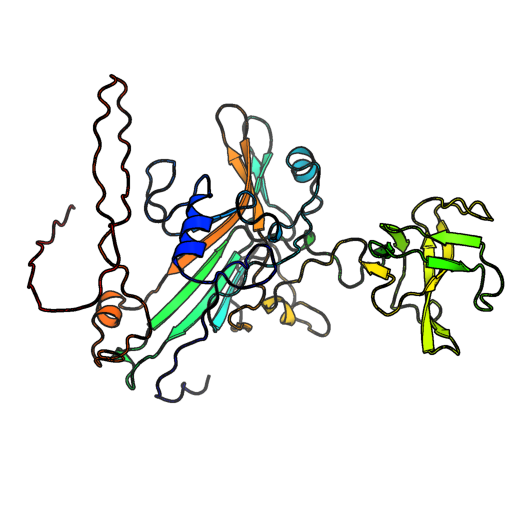 1 204 ? 10.778 -34.074 -21.638 1.00 86.56 204 ALA A CA 1
ATOM 1604 C C . ALA A 1 204 ? 11.329 -34.272 -20.207 1.00 86.56 204 ALA A C 1
ATOM 1606 O O . ALA A 1 204 ? 10.994 -35.239 -19.536 1.00 86.56 204 ALA A O 1
ATOM 1607 N N . ASN A 1 205 ? 12.145 -33.334 -19.720 1.00 86.75 205 ASN A N 1
ATOM 1608 C CA . ASN A 1 205 ? 12.658 -33.277 -18.349 1.00 86.75 205 ASN A CA 1
ATOM 1609 C C . ASN A 1 205 ? 11.668 -32.655 -17.338 1.00 86.75 205 ASN A C 1
ATOM 1611 O O . ASN A 1 205 ? 12.051 -32.391 -16.198 1.00 86.75 205 ASN A O 1
ATOM 1615 N N . GLY A 1 206 ? 10.433 -32.355 -17.751 1.00 90.19 206 GLY A N 1
ATOM 1616 C CA . GLY A 1 206 ? 9.409 -31.720 -16.917 1.00 90.19 206 GLY A CA 1
ATOM 1617 C C . GLY A 1 206 ? 9.649 -30.233 -16.633 1.00 90.19 206 GLY A C 1
ATOM 1618 O O . GLY A 1 206 ? 8.969 -29.665 -15.783 1.00 90.19 206 GLY A O 1
ATOM 1619 N N . ARG A 1 207 ? 10.620 -29.600 -17.305 1.00 94.00 207 ARG A N 1
ATOM 1620 C CA . ARG A 1 207 ? 10.922 -28.167 -17.160 1.00 94.00 207 ARG A CA 1
ATOM 1621 C C . ARG A 1 207 ? 10.121 -27.348 -18.161 1.00 94.00 207 ARG A C 1
ATOM 1623 O O . ARG A 1 207 ? 9.947 -27.786 -19.300 1.00 94.00 207 ARG A O 1
ATOM 1630 N N . GLN A 1 208 ? 9.690 -26.152 -17.769 1.00 94.94 208 GLN A N 1
ATOM 1631 C CA . GLN A 1 208 ? 9.064 -25.212 -18.705 1.00 94.94 208 GLN A CA 1
ATOM 1632 C C . GLN A 1 208 ? 10.094 -24.255 -19.295 1.00 94.94 208 GLN A C 1
ATOM 1634 O O . GLN A 1 208 ? 10.986 -23.766 -18.598 1.00 94.94 208 GLN A O 1
ATOM 1639 N N . TYR A 1 209 ? 9.948 -23.996 -20.586 1.00 95.81 209 TYR A N 1
ATOM 1640 C CA . TYR A 1 209 ? 10.781 -23.079 -21.345 1.00 95.81 209 TYR A CA 1
ATOM 1641 C C . TYR A 1 209 ? 9.899 -22.027 -21.999 1.00 95.81 209 TYR A C 1
ATOM 1643 O O . TYR A 1 209 ? 8.801 -22.345 -22.457 1.00 95.81 209 TYR A O 1
ATOM 1651 N N . ALA A 1 210 ? 10.403 -20.801 -22.061 1.00 96.00 210 ALA A N 1
ATOM 1652 C CA . ALA A 1 210 ? 9.757 -19.679 -22.714 1.00 96.00 210 ALA A CA 1
ATOM 1653 C C . ALA A 1 210 ? 10.602 -19.174 -23.884 1.00 96.00 210 ALA A C 1
ATOM 1655 O O . ALA A 1 210 ? 11.833 -19.174 -23.807 1.00 96.00 210 ALA A O 1
ATOM 1656 N N . HIS A 1 211 ? 9.933 -18.724 -24.941 1.00 96.69 211 HIS A N 1
ATOM 1657 C CA . HIS A 1 211 ? 10.553 -18.027 -26.060 1.00 96.69 211 HIS A CA 1
ATOM 1658 C C . HIS A 1 211 ? 10.530 -16.525 -25.788 1.00 96.69 211 HIS A C 1
ATOM 1660 O O . HIS A 1 211 ? 9.534 -15.841 -26.036 1.00 96.69 211 HIS A O 1
ATOM 1666 N N . VAL A 1 212 ? 11.623 -16.026 -25.226 1.00 96.00 212 VAL A N 1
ATOM 1667 C CA . VAL A 1 212 ? 11.726 -14.660 -24.713 1.00 96.00 212 VAL A CA 1
ATOM 1668 C C . VAL A 1 212 ? 12.465 -13.765 -25.702 1.00 96.00 212 VAL A C 1
ATOM 1670 O O . VAL A 1 212 ? 13.285 -14.244 -26.480 1.00 96.00 212 VAL A O 1
ATOM 1673 N N . THR A 1 213 ? 12.170 -12.470 -25.679 1.00 95.75 213 THR A N 1
ATOM 1674 C CA . THR A 1 213 ? 12.867 -11.450 -26.478 1.00 95.75 213 THR A CA 1
ATOM 1675 C C . THR A 1 213 ? 13.863 -10.726 -25.586 1.00 95.75 213 THR A C 1
ATOM 1677 O O . THR A 1 213 ? 13.486 -10.307 -24.497 1.00 95.75 213 THR A O 1
ATOM 1680 N N . LEU A 1 214 ? 15.117 -10.585 -26.000 1.00 94.50 214 LEU A N 1
ATOM 1681 C CA . LEU A 1 214 ? 16.131 -9.877 -25.218 1.00 94.50 214 LEU A CA 1
ATOM 1682 C C . LEU A 1 214 ? 15.886 -8.364 -25.259 1.00 94.50 214 LEU A C 1
ATOM 1684 O O . LEU A 1 214 ? 15.671 -7.804 -26.331 1.00 94.50 214 LEU A O 1
ATOM 1688 N N . GLU A 1 215 ? 15.938 -7.688 -24.111 1.00 87.56 215 GLU A N 1
ATOM 1689 C CA . GLU A 1 215 ? 15.836 -6.217 -24.054 1.00 87.56 215 GLU A CA 1
ATOM 1690 C C . GLU A 1 215 ? 17.202 -5.529 -24.200 1.00 87.56 215 GLU A C 1
ATOM 1692 O O . GLU A 1 215 ? 17.280 -4.328 -24.446 1.00 87.56 215 GLU A O 1
ATOM 1697 N N . GLU A 1 216 ? 18.282 -6.294 -24.075 1.00 85.00 216 GLU A N 1
ATOM 1698 C CA . GLU A 1 216 ? 19.661 -5.823 -24.106 1.00 85.00 216 GLU A CA 1
ATOM 1699 C C . GLU A 1 216 ? 20.548 -6.829 -24.853 1.00 85.00 216 GLU A C 1
ATOM 1701 O O . GLU A 1 216 ? 20.214 -8.016 -24.915 1.00 85.00 216 GLU A O 1
ATOM 1706 N N . PRO A 1 217 ? 21.661 -6.383 -25.458 1.00 89.75 217 PRO A N 1
ATOM 1707 C CA . PRO A 1 217 ? 22.585 -7.298 -26.106 1.00 89.75 217 PRO A CA 1
ATOM 1708 C C . PRO A 1 217 ? 23.238 -8.229 -25.080 1.00 89.75 217 PRO A C 1
ATOM 1710 O O . PRO A 1 217 ? 23.647 -7.802 -23.999 1.00 89.75 217 PRO A O 1
ATOM 1713 N N . VAL A 1 218 ? 23.388 -9.498 -25.450 1.00 89.81 218 VAL A N 1
ATOM 1714 C CA . VAL A 1 218 ? 24.064 -10.512 -24.638 1.00 89.81 218 VAL A CA 1
ATOM 1715 C C . VAL A 1 218 ? 25.196 -11.115 -25.452 1.00 89.81 218 VAL A C 1
ATOM 1717 O O . VAL A 1 218 ? 24.992 -11.664 -26.536 1.00 89.81 218 VAL A O 1
ATOM 1720 N N . THR A 1 219 ? 26.407 -11.033 -24.909 1.00 82.62 219 THR A N 1
ATOM 1721 C CA . THR A 1 219 ? 27.598 -11.609 -25.534 1.00 82.62 219 THR A CA 1
ATOM 1722 C C . THR A 1 219 ? 27.884 -12.975 -24.925 1.00 82.62 219 THR A C 1
ATOM 1724 O O . THR A 1 219 ? 28.130 -13.085 -23.726 1.00 82.62 219 THR A O 1
ATOM 1727 N N . GLY A 1 220 ? 27.878 -14.012 -25.758 1.00 79.38 220 GLY A N 1
ATOM 1728 C CA . GLY A 1 220 ? 28.258 -15.370 -25.381 1.00 79.38 220 GLY A CA 1
ATOM 1729 C C . GLY A 1 220 ? 29.019 -16.066 -26.507 1.00 79.38 220 GLY A C 1
ATOM 1730 O O . GLY A 1 220 ? 29.912 -15.479 -27.115 1.00 79.38 220 GLY A O 1
ATOM 1731 N N . ASN A 1 221 ? 28.642 -17.312 -26.811 1.00 81.19 221 ASN A N 1
ATOM 1732 C CA . ASN A 1 221 ? 29.171 -18.044 -27.972 1.00 81.19 221 ASN A CA 1
ATOM 1733 C C . ASN A 1 221 ? 28.755 -17.384 -29.297 1.00 81.19 221 ASN A C 1
ATOM 1735 O O . ASN A 1 221 ? 29.450 -17.493 -30.304 1.00 81.19 221 ASN A O 1
ATOM 1739 N N . MET A 1 222 ? 27.613 -16.702 -29.275 1.00 85.62 222 MET A N 1
ATOM 1740 C CA . MET A 1 222 ? 27.134 -15.764 -30.279 1.00 85.62 222 MET A CA 1
ATOM 1741 C C . MET A 1 222 ? 26.969 -14.377 -29.664 1.00 85.62 222 MET A C 1
ATOM 1743 O O . MET A 1 222 ? 26.718 -14.235 -28.465 1.00 85.62 222 MET A O 1
ATOM 1747 N N . SER A 1 223 ? 27.054 -13.355 -30.511 1.00 85.38 223 SER A N 1
ATOM 1748 C CA . SER A 1 223 ? 26.593 -12.010 -30.177 1.00 85.38 223 SER A CA 1
ATOM 1749 C C . SER A 1 223 ? 25.099 -11.921 -30.467 1.00 85.38 223 SER A C 1
ATOM 1751 O O . SER A 1 223 ? 24.699 -11.965 -31.630 1.00 85.38 223 SER A O 1
ATOM 1753 N N . LEU A 1 224 ? 24.292 -11.827 -29.412 1.00 92.06 224 LEU A N 1
ATOM 1754 C CA . LEU A 1 224 ? 22.856 -11.578 -29.496 1.00 92.06 224 LEU A CA 1
ATOM 1755 C C . LEU A 1 224 ? 22.597 -10.092 -29.258 1.00 92.06 224 LEU A C 1
ATOM 1757 O O . LEU A 1 224 ? 23.174 -9.492 -28.348 1.00 92.06 224 LEU A O 1
ATOM 1761 N N . ASN A 1 225 ? 21.727 -9.500 -30.062 1.00 92.19 225 ASN A N 1
ATOM 1762 C CA . ASN A 1 225 ? 21.323 -8.107 -29.950 1.00 92.19 225 ASN A CA 1
ATOM 1763 C C . ASN A 1 225 ? 20.015 -7.973 -29.162 1.00 92.19 225 ASN A C 1
ATOM 1765 O O . ASN A 1 225 ? 19.237 -8.918 -29.026 1.00 92.19 225 ASN A O 1
ATOM 1769 N N . ALA A 1 226 ? 19.736 -6.757 -28.690 1.00 91.25 226 ALA A N 1
ATOM 1770 C CA . ALA A 1 226 ? 18.402 -6.420 -28.210 1.00 91.25 226 ALA A CA 1
ATOM 1771 C C . ALA A 1 226 ? 17.372 -6.639 -29.336 1.00 91.25 226 ALA A C 1
ATOM 1773 O O . ALA A 1 226 ? 17.591 -6.229 -30.476 1.00 91.25 226 ALA A O 1
ATOM 1774 N N . GLY A 1 227 ? 16.254 -7.285 -29.011 1.00 90.38 227 GLY A N 1
ATOM 1775 C CA . GLY A 1 227 ? 15.222 -7.703 -29.960 1.00 90.38 227 GLY A CA 1
ATOM 1776 C C . GLY A 1 227 ? 15.367 -9.140 -30.467 1.00 90.38 227 GLY A C 1
ATOM 1777 O O . GLY A 1 227 ? 14.392 -9.686 -30.989 1.00 90.38 227 GLY A O 1
ATOM 1778 N N . ASP A 1 228 ? 16.522 -9.787 -30.278 1.00 94.31 228 ASP A N 1
ATOM 1779 C CA . ASP A 1 228 ? 16.680 -11.198 -30.631 1.00 94.31 228 ASP A CA 1
ATOM 1780 C C . ASP A 1 228 ? 15.842 -12.085 -29.706 1.00 94.31 228 ASP A C 1
ATOM 1782 O O . ASP A 1 228 ? 15.660 -11.801 -28.516 1.00 94.31 228 ASP A O 1
ATOM 1786 N N . ARG A 1 229 ? 15.322 -13.185 -30.256 1.00 95.50 229 ARG A N 1
ATOM 1787 C CA . ARG A 1 229 ? 14.492 -14.135 -29.513 1.00 95.50 229 ARG A CA 1
ATOM 1788 C C . ARG A 1 229 ? 15.252 -15.417 -29.226 1.00 95.50 229 ARG A C 1
ATOM 1790 O O . ARG A 1 229 ? 15.897 -15.974 -30.111 1.00 95.50 229 ARG A O 1
ATOM 1797 N N . VAL A 1 230 ? 15.151 -15.893 -27.989 1.00 95.94 230 VAL A N 1
ATOM 1798 C CA . VAL A 1 230 ? 15.828 -17.104 -27.518 1.00 95.94 230 VAL A CA 1
ATOM 1799 C C . VAL A 1 230 ? 14.919 -17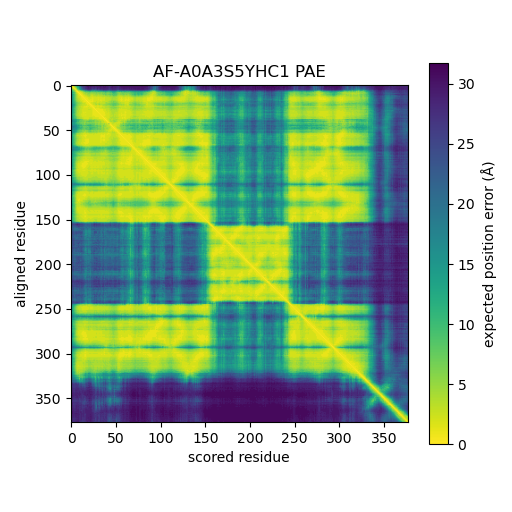.932 -26.627 1.00 95.94 230 VAL A C 1
ATOM 1801 O O . VAL A 1 230 ? 14.051 -17.415 -25.921 1.00 95.94 230 VAL A O 1
ATOM 1804 N N . TRP A 1 231 ? 15.127 -19.242 -26.633 1.00 96.69 231 TRP A N 1
ATOM 1805 C CA . TRP A 1 231 ? 14.471 -20.137 -25.691 1.00 96.69 231 TRP A CA 1
ATOM 1806 C C . TRP A 1 231 ? 15.277 -20.211 -24.402 1.00 96.69 231 TRP A C 1
ATOM 1808 O O . TRP A 1 231 ? 16.477 -20.476 -24.428 1.00 96.69 231 TRP A O 1
ATOM 1818 N N . THR A 1 232 ? 14.629 -20.025 -23.258 1.00 97.06 232 THR A N 1
ATOM 1819 C CA . THR A 1 232 ? 15.268 -20.208 -21.951 1.00 97.06 232 THR A CA 1
ATOM 1820 C C . THR A 1 232 ? 14.309 -20.827 -20.941 1.00 97.06 232 THR A C 1
ATOM 1822 O O . THR A 1 232 ? 13.107 -20.917 -21.181 1.00 97.06 232 THR A O 1
ATOM 1825 N N . VAL A 1 233 ? 14.840 -21.333 -19.832 1.00 95.94 233 VAL A N 1
ATOM 1826 C CA . VAL A 1 233 ? 14.039 -21.989 -18.792 1.00 95.94 233 VAL A CA 1
ATOM 1827 C C . VAL A 1 233 ? 13.292 -20.941 -17.961 1.00 95.94 233 VAL A C 1
ATOM 1829 O O . VAL A 1 233 ? 13.882 -19.946 -17.554 1.00 95.94 233 VAL A O 1
ATOM 1832 N N . CYS A 1 234 ? 11.996 -21.139 -17.718 1.00 93.44 234 CYS A N 1
ATOM 1833 C CA . CYS A 1 234 ? 11.128 -20.107 -17.129 1.00 93.44 234 CYS A CA 1
ATOM 1834 C C . CYS A 1 234 ? 10.356 -20.551 -15.877 1.00 93.44 234 CYS A C 1
ATOM 1836 O O . CYS A 1 234 ? 9.747 -19.726 -15.198 1.00 93.44 234 CYS A O 1
ATOM 1838 N N . ASP A 1 235 ? 10.377 -21.840 -15.541 1.00 92.62 235 ASP A N 1
ATOM 1839 C CA . ASP A 1 235 ? 9.715 -22.389 -14.356 1.00 92.62 235 ASP A CA 1
ATOM 1840 C C . ASP A 1 235 ? 10.521 -22.155 -13.066 1.00 92.62 235 ASP A C 1
ATOM 1842 O O . ASP A 1 235 ? 11.653 -21.678 -13.085 1.00 92.62 235 ASP A O 1
ATOM 1846 N N . ARG A 1 236 ? 9.945 -22.525 -11.913 1.00 90.56 236 ARG A N 1
ATOM 1847 C CA . ARG A 1 236 ? 10.611 -22.535 -10.590 1.00 90.56 236 ARG A CA 1
ATOM 1848 C C . ARG A 1 236 ? 11.352 -21.233 -10.240 1.00 90.56 236 ARG A C 1
ATOM 1850 O O . ARG A 1 236 ? 12.426 -21.282 -9.654 1.00 90.56 236 ARG A O 1
ATOM 1857 N N . GLY A 1 237 ? 10.790 -20.091 -10.633 1.00 85.69 237 GLY A N 1
ATOM 1858 C CA . GLY A 1 237 ? 11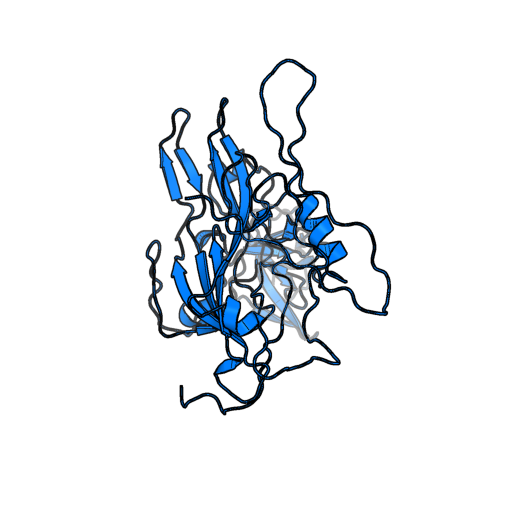.358 -18.774 -10.341 1.00 85.69 237 GLY A CA 1
ATOM 1859 C C . GLY A 1 237 ? 12.640 -18.438 -11.108 1.00 85.69 237 GLY A C 1
ATOM 1860 O O . GLY A 1 237 ? 13.349 -17.542 -10.682 1.00 85.69 237 GLY A O 1
ATOM 1861 N N . ASN A 1 238 ? 12.954 -19.126 -12.215 1.00 93.19 238 ASN A N 1
ATOM 1862 C CA . ASN A 1 238 ? 14.132 -18.795 -13.033 1.00 93.19 238 ASN A CA 1
ATOM 1863 C C . ASN A 1 238 ? 13.973 -17.454 -13.766 1.00 93.19 238 ASN A C 1
ATOM 1865 O O . ASN A 1 238 ? 14.924 -16.680 -13.849 1.00 93.19 238 ASN A O 1
ATOM 1869 N N . LEU A 1 239 ? 12.759 -17.169 -14.247 1.00 90.19 239 LEU A N 1
ATOM 1870 C CA . LEU A 1 239 ? 12.363 -15.847 -14.722 1.00 90.19 239 LEU A CA 1
ATOM 1871 C C . LEU A 1 239 ? 11.362 -15.245 -13.742 1.00 90.19 239 LEU A C 1
ATOM 1873 O O . LEU A 1 239 ? 10.294 -15.815 -13.495 1.00 90.19 239 LEU A O 1
ATOM 1877 N N . VAL A 1 240 ? 11.701 -14.079 -13.209 1.00 83.50 240 VAL A N 1
ATOM 1878 C CA . VAL A 1 240 ? 10.834 -13.283 -12.334 1.00 83.50 240 VAL A CA 1
ATOM 1879 C C . VAL A 1 240 ? 10.419 -12.014 -13.074 1.00 83.50 240 VAL A C 1
ATOM 1881 O O . VAL A 1 240 ? 11.140 -11.592 -13.977 1.00 83.50 240 VAL A O 1
ATOM 1884 N N . PRO A 1 241 ? 9.258 -11.411 -12.784 1.00 81.31 241 PRO A N 1
ATOM 1885 C CA . PRO A 1 241 ? 8.896 -10.129 -13.383 1.00 81.31 241 PRO A CA 1
ATOM 1886 C C . PRO A 1 241 ? 10.039 -9.109 -13.222 1.00 81.31 241 PRO A C 1
ATOM 1888 O O . PRO A 1 241 ? 10.675 -9.050 -12.171 1.00 81.31 241 PRO A O 1
ATOM 1891 N N . ALA A 1 242 ? 10.343 -8.337 -14.273 1.00 68.75 242 ALA A N 1
ATOM 1892 C CA . ALA A 1 242 ? 11.490 -7.413 -14.293 1.00 68.75 242 ALA A CA 1
ATOM 1893 C C . ALA A 1 242 ? 11.382 -6.327 -13.212 1.00 68.75 242 ALA A C 1
ATOM 1895 O O . ALA A 1 242 ? 12.381 -5.748 -12.789 1.00 68.75 242 ALA A O 1
ATOM 1896 N N . ARG A 1 243 ? 10.152 -6.074 -12.763 1.00 59.22 243 ARG A N 1
ATOM 1897 C CA . ARG A 1 243 ? 9.842 -5.355 -11.535 1.00 59.22 243 ARG A CA 1
ATOM 1898 C C . ARG A 1 243 ? 9.507 -6.399 -10.490 1.00 59.22 243 ARG A C 1
ATOM 1900 O O . ARG A 1 243 ? 8.590 -7.183 -10.728 1.00 59.22 243 ARG A O 1
ATOM 1907 N N . ASP A 1 244 ? 10.206 -6.393 -9.359 1.00 57.44 244 ASP A N 1
ATOM 1908 C CA . ASP A 1 244 ? 9.779 -7.171 -8.196 1.00 57.44 244 ASP A CA 1
ATOM 1909 C C . ASP A 1 244 ? 8.309 -6.815 -7.951 1.00 57.44 244 ASP A C 1
ATOM 1911 O O . ASP A 1 244 ? 7.966 -5.641 -7.803 1.00 57.44 244 ASP A O 1
ATOM 1915 N N . SER A 1 245 ? 7.408 -7.784 -8.144 1.00 63.22 245 SER A N 1
ATOM 1916 C CA . SER A 1 245 ? 6.007 -7.446 -8.368 1.00 63.22 245 SER A CA 1
ATOM 1917 C C . SER A 1 245 ? 5.370 -7.066 -7.043 1.00 63.22 245 SER A C 1
ATOM 1919 O O . SER A 1 245 ? 4.877 -7.946 -6.333 1.00 63.22 245 SER A O 1
ATOM 1921 N N . ALA A 1 246 ? 5.401 -5.774 -6.718 1.00 82.69 246 ALA A N 1
ATOM 1922 C CA . ALA A 1 246 ? 4.749 -5.232 -5.542 1.00 82.69 246 ALA A CA 1
ATOM 1923 C C . ALA A 1 246 ? 3.328 -5.788 -5.442 1.00 82.69 246 ALA A C 1
ATOM 1925 O O . ALA A 1 246 ? 2.555 -5.781 -6.413 1.00 82.69 246 ALA A O 1
ATOM 1926 N N . THR A 1 247 ? 2.998 -6.331 -4.274 1.00 87.31 247 THR A N 1
ATOM 1927 C CA . THR A 1 247 ? 1.732 -7.042 -4.092 1.00 87.31 247 THR A CA 1
ATOM 1928 C C . THR A 1 247 ? 0.581 -6.047 -4.183 1.00 87.31 247 THR A C 1
ATOM 1930 O O . THR A 1 247 ? 0.478 -5.121 -3.386 1.00 87.31 247 THR A O 1
ATOM 1933 N N . ARG A 1 248 ? -0.322 -6.217 -5.151 1.00 90.88 248 ARG A N 1
ATOM 1934 C CA . ARG A 1 248 ? -1.491 -5.333 -5.247 1.00 90.88 248 ARG A CA 1
ATOM 1935 C C . ARG A 1 248 ? -2.361 -5.442 -3.988 1.00 90.88 248 ARG A C 1
ATOM 1937 O O . ARG A 1 248 ? -2.443 -6.532 -3.415 1.00 90.88 248 ARG A O 1
ATOM 1944 N N . PRO A 1 249 ? -3.050 -4.362 -3.585 1.00 95.62 249 PRO A N 1
ATOM 1945 C CA . PRO A 1 249 ? -3.970 -4.413 -2.460 1.00 95.62 249 PRO A CA 1
ATOM 1946 C C . PRO A 1 249 ? -5.022 -5.512 -2.623 1.00 95.62 249 PRO A C 1
ATOM 1948 O O . PRO A 1 249 ? -5.610 -5.668 -3.695 1.00 95.62 249 PRO A O 1
ATOM 1951 N N . ALA A 1 250 ? -5.295 -6.263 -1.556 1.00 94.81 250 ALA A N 1
ATOM 1952 C CA . ALA A 1 250 ? -6.230 -7.390 -1.593 1.00 94.81 250 ALA A CA 1
ATOM 1953 C C . ALA A 1 250 ? -7.658 -6.936 -1.934 1.00 94.81 250 ALA A C 1
ATOM 1955 O O . ALA A 1 250 ? -8.385 -7.595 -2.682 1.00 94.81 250 ALA A O 1
ATOM 1956 N N . TRP A 1 251 ? -8.031 -5.752 -1.446 1.00 95.12 251 TRP A N 1
ATOM 1957 C CA . TRP A 1 251 ? -9.333 -5.140 -1.686 1.00 95.12 251 TRP A CA 1
ATOM 1958 C C . TRP A 1 251 ? -9.543 -4.664 -3.132 1.00 95.12 251 TRP A C 1
ATOM 1960 O O . TRP A 1 251 ? -10.651 -4.272 -3.478 1.00 95.12 251 TRP A O 1
ATOM 1970 N N . TRP A 1 252 ? -8.526 -4.732 -4.002 1.00 93.81 252 TRP A N 1
ATOM 1971 C CA . TRP A 1 252 ? -8.680 -4.441 -5.434 1.00 93.81 252 TRP A CA 1
ATOM 1972 C C . TRP A 1 252 ? -9.283 -5.595 -6.232 1.00 93.81 252 TRP A C 1
ATOM 1974 O O . TRP A 1 252 ? -9.541 -5.423 -7.420 1.00 93.81 252 TRP A O 1
ATOM 1984 N N . SER A 1 253 ? -9.527 -6.761 -5.622 1.00 89.00 253 SER A N 1
ATOM 1985 C CA . SER A 1 253 ? -10.120 -7.914 -6.315 1.00 89.00 253 SER A CA 1
ATOM 1986 C C . SER A 1 253 ? -11.366 -7.603 -7.173 1.00 89.00 253 SER A C 1
ATOM 1988 O O . SER A 1 253 ? -11.441 -8.166 -8.267 1.00 89.00 253 SER A O 1
ATOM 1990 N N . PRO A 1 254 ? -12.278 -6.672 -6.810 1.00 89.75 254 PRO A N 1
ATOM 1991 C CA . PRO A 1 254 ? -13.420 -6.321 -7.656 1.00 89.75 254 PRO A CA 1
ATOM 1992 C C . PRO A 1 254 ? -13.051 -5.559 -8.939 1.00 89.75 254 PRO A C 1
ATOM 1994 O O . PRO A 1 254 ? -13.834 -5.561 -9.884 1.00 89.75 254 PRO A O 1
ATOM 1997 N N . PHE A 1 255 ? -11.868 -4.946 -9.017 1.00 86.00 255 PHE A N 1
ATOM 1998 C CA . PHE A 1 255 ? -11.390 -4.190 -10.189 1.00 86.00 255 PHE A CA 1
ATOM 1999 C C . PHE A 1 255 ? -10.420 -4.992 -11.061 1.00 86.00 255 PHE A C 1
ATOM 2001 O O . PHE A 1 255 ? -9.924 -4.497 -12.073 1.00 86.00 255 PHE A O 1
ATOM 2008 N N . LEU A 1 256 ? -10.091 -6.216 -10.647 1.00 82.38 256 LEU A N 1
ATOM 2009 C CA . LEU A 1 256 ? -9.111 -7.063 -11.312 1.00 82.38 256 LEU A CA 1
ATOM 2010 C C . LEU A 1 256 ? -9.805 -8.211 -12.058 1.00 82.38 256 LEU A C 1
ATOM 2012 O O . LEU A 1 256 ? -10.833 -8.708 -11.592 1.00 82.38 256 LEU A O 1
ATOM 2016 N N . PRO A 1 257 ? -9.250 -8.683 -13.193 1.00 71.25 257 PRO A N 1
ATOM 2017 C CA . PRO A 1 257 ? -9.800 -9.831 -13.904 1.00 71.25 257 PRO A CA 1
ATOM 2018 C C . PRO A 1 257 ? -10.000 -11.044 -12.978 1.00 71.25 257 PRO A C 1
ATOM 2020 O O . PRO A 1 257 ? -9.119 -11.330 -12.159 1.00 71.25 257 PRO A O 1
ATOM 2023 N N . PRO A 1 258 ? -11.123 -11.779 -13.108 1.00 68.12 258 PRO A N 1
ATOM 2024 C CA . PRO A 1 258 ? -12.144 -11.687 -14.164 1.00 68.12 258 PRO A CA 1
ATOM 2025 C C . PRO A 1 258 ? -13.291 -10.694 -13.880 1.00 68.12 258 PRO A C 1
ATOM 2027 O O . PRO A 1 258 ? -14.312 -10.732 -14.570 1.00 68.12 258 PRO A O 1
ATOM 2030 N N . SER A 1 259 ? -13.171 -9.852 -12.852 1.00 71.94 259 SER A N 1
ATOM 2031 C CA . SER A 1 259 ? -14.244 -8.951 -12.430 1.00 71.94 259 SER A CA 1
ATOM 2032 C C . SER A 1 259 ? -14.560 -7.858 -13.462 1.00 71.94 259 SER A C 1
ATOM 2034 O O . SER A 1 259 ? -13.787 -7.596 -14.385 1.00 71.94 259 SER A O 1
ATOM 2036 N N . ARG A 1 260 ? -15.736 -7.237 -13.312 1.00 64.06 260 ARG A N 1
ATOM 2037 C CA . ARG A 1 260 ? -16.304 -6.237 -14.233 1.00 64.06 260 ARG A CA 1
ATOM 2038 C C . ARG A 1 260 ? -16.645 -4.899 -13.570 1.00 64.06 260 ARG A C 1
ATOM 2040 O O . ARG A 1 260 ? -17.291 -4.079 -14.217 1.00 64.06 260 ARG A O 1
ATOM 2047 N N . GLU A 1 261 ? -16.279 -4.670 -12.306 1.00 82.19 261 GLU A N 1
ATOM 2048 C CA . GLU A 1 261 ? -16.505 -3.348 -11.709 1.00 82.19 261 GLU A CA 1
ATOM 2049 C C . GLU A 1 261 ? -15.614 -2.313 -12.400 1.00 82.19 261 GLU A C 1
ATOM 2051 O O . GLU A 1 261 ? -14.402 -2.494 -12.529 1.00 82.19 261 GLU A O 1
ATOM 2056 N N . THR A 1 262 ? -16.225 -1.222 -12.862 1.00 81.06 262 THR A N 1
ATOM 2057 C CA . THR A 1 262 ? -15.492 -0.121 -13.483 1.00 81.06 262 THR A CA 1
ATOM 2058 C C . THR A 1 262 ? -14.702 0.624 -12.417 1.00 81.06 262 THR A C 1
ATOM 2060 O O . THR A 1 262 ? -15.277 1.247 -11.522 1.00 81.06 262 THR A O 1
ATOM 2063 N N . LEU A 1 263 ? -13.379 0.597 -12.544 1.00 86.50 263 LEU A N 1
ATOM 2064 C CA . LEU A 1 263 ? -12.483 1.362 -11.692 1.00 86.50 263 LEU A CA 1
ATOM 2065 C C . LEU A 1 263 ? -12.629 2.864 -11.970 1.00 86.50 263 LEU A C 1
ATOM 2067 O O . LEU A 1 263 ? -12.443 3.318 -13.099 1.00 86.50 263 LEU A O 1
ATOM 2071 N N . GLN A 1 264 ? -12.955 3.629 -10.929 1.00 90.56 264 GLN A N 1
ATOM 2072 C CA . GLN A 1 264 ? -13.017 5.089 -10.971 1.00 90.56 264 GLN A CA 1
ATOM 2073 C C . GLN A 1 264 ? -11.759 5.662 -10.325 1.00 90.56 264 GLN A C 1
ATOM 2075 O O . GLN A 1 264 ? -11.524 5.462 -9.133 1.00 90.56 264 GLN A O 1
ATOM 2080 N N . PHE A 1 265 ? -10.949 6.354 -11.123 1.00 94.94 265 PHE A N 1
ATOM 2081 C CA . PHE A 1 265 ? -9.752 7.026 -10.635 1.00 94.94 265 PHE A CA 1
ATOM 2082 C C . PHE A 1 265 ? -10.063 8.415 -10.094 1.00 94.94 265 PHE A C 1
ATOM 2084 O O . PHE A 1 265 ? -10.978 9.083 -10.569 1.00 94.94 265 PHE A O 1
ATOM 2091 N N . ASP A 1 266 ? -9.258 8.851 -9.128 1.00 95.00 266 ASP A N 1
ATOM 2092 C CA . ASP A 1 266 ? -9.187 10.233 -8.639 1.00 95.00 266 ASP A CA 1
ATOM 2093 C C . ASP A 1 266 ? -10.462 10.748 -7.942 1.00 95.00 266 ASP A C 1
ATOM 2095 O O . ASP A 1 266 ? -10.533 11.912 -7.544 1.00 95.00 266 ASP A O 1
ATOM 2099 N N . THR A 1 267 ? -11.440 9.870 -7.698 1.00 95.94 267 THR A N 1
ATOM 2100 C CA . THR A 1 267 ? -12.679 10.170 -6.967 1.00 95.94 267 THR A CA 1
ATOM 2101 C C . THR A 1 267 ? -12.750 9.402 -5.648 1.00 95.94 267 THR A C 1
ATOM 2103 O O . THR A 1 267 ? -12.115 8.360 -5.475 1.00 95.94 267 THR A O 1
ATOM 2106 N N . VAL A 1 268 ? -13.519 9.931 -4.692 1.00 97.81 268 VAL A N 1
ATOM 2107 C CA . VAL A 1 268 ? -13.880 9.185 -3.481 1.00 97.81 268 VAL A CA 1
ATOM 2108 C C . VAL A 1 268 ? -15.077 8.301 -3.797 1.00 97.81 268 VAL A C 1
ATOM 2110 O O . VAL A 1 268 ? -16.123 8.798 -4.215 1.00 97.81 268 VAL A O 1
ATOM 2113 N N . VAL A 1 269 ? -14.933 7.002 -3.554 1.00 96.75 269 VAL A N 1
ATOM 2114 C CA . VAL A 1 269 ? -15.981 6.003 -3.758 1.00 96.75 269 VAL A CA 1
ATOM 2115 C C . VAL A 1 269 ? -16.351 5.376 -2.420 1.00 96.75 269 VAL A C 1
ATOM 2117 O O . VAL A 1 269 ? -15.478 4.964 -1.658 1.00 96.75 269 VAL A O 1
ATOM 2120 N N . CYS A 1 270 ? -17.654 5.266 -2.162 1.00 96.94 270 CYS A N 1
ATOM 2121 C CA . CYS A 1 270 ? -18.224 4.516 -1.043 1.00 96.94 270 CYS A CA 1
ATOM 2122 C C . CYS A 1 270 ? -18.892 3.248 -1.604 1.00 96.94 270 CYS A C 1
ATOM 2124 O O . CYS A 1 270 ? -20.049 3.318 -2.030 1.00 96.94 270 CYS A O 1
ATOM 2126 N N . PRO A 1 271 ? -18.169 2.117 -1.702 1.00 94.38 271 PRO A N 1
ATOM 2127 C CA . PRO A 1 271 ? -18.674 0.917 -2.358 1.00 94.38 271 PRO A CA 1
ATOM 2128 C C . PRO A 1 271 ? -19.701 0.171 -1.496 1.00 94.38 271 PRO A C 1
ATOM 2130 O O . PRO A 1 271 ? -19.885 0.451 -0.307 1.00 94.38 271 PRO A O 1
ATOM 2133 N N . THR A 1 272 ? -20.313 -0.866 -2.079 1.00 93.75 272 THR A N 1
ATOM 2134 C CA . THR A 1 272 ? -20.811 -1.968 -1.242 1.00 93.75 272 THR A CA 1
ATOM 2135 C C . THR A 1 272 ? -19.594 -2.599 -0.561 1.00 93.75 272 THR A C 1
ATOM 2137 O O . THR A 1 272 ? -18.639 -2.910 -1.270 1.00 93.75 272 THR A O 1
ATOM 2140 N N . PRO A 1 273 ? -19.578 -2.762 0.774 1.00 96.69 273 PRO A N 1
ATOM 2141 C CA . PRO A 1 273 ? -18.333 -3.045 1.474 1.00 96.69 273 PRO A CA 1
ATOM 2142 C C . PRO A 1 273 ? -17.611 -4.306 0.991 1.00 96.69 273 PRO A C 1
ATOM 2144 O O . PRO A 1 273 ? -18.228 -5.363 0.842 1.00 96.69 273 PRO A O 1
ATOM 2147 N N . TYR A 1 274 ? -16.294 -4.199 0.799 1.00 93.94 274 TYR A N 1
ATOM 2148 C CA . TYR A 1 274 ? -15.447 -5.329 0.407 1.00 93.94 274 TYR A CA 1
ATOM 2149 C C . TYR A 1 274 ? -14.784 -5.950 1.639 1.00 93.94 274 TYR A C 1
ATOM 2151 O O . TYR A 1 274 ? -14.167 -5.211 2.405 1.00 93.94 274 TYR A O 1
ATOM 2159 N N . PRO A 1 275 ? -14.852 -7.273 1.850 1.00 95.81 275 PRO A N 1
ATOM 2160 C CA . PRO A 1 275 ? -14.189 -7.902 2.987 1.00 95.81 275 PRO A CA 1
ATOM 2161 C C . PRO A 1 275 ? -12.662 -7.788 2.871 1.00 95.81 275 PRO A C 1
ATOM 2163 O O . PRO A 1 275 ? -12.103 -7.944 1.786 1.00 95.81 275 PRO A O 1
ATOM 2166 N N . ILE A 1 276 ? -11.992 -7.563 4.000 1.00 96.94 276 ILE A N 1
ATOM 2167 C CA . ILE A 1 276 ? -10.529 -7.566 4.112 1.00 96.94 276 ILE A CA 1
ATOM 2168 C C . ILE A 1 276 ? -10.105 -8.170 5.457 1.00 96.94 276 ILE A C 1
ATOM 2170 O O . ILE A 1 276 ? -10.768 -7.964 6.480 1.00 96.94 276 ILE A O 1
ATOM 2174 N N . LYS A 1 277 ? -9.035 -8.968 5.462 1.00 96.69 277 LYS A N 1
ATOM 2175 C CA . LYS A 1 277 ? -8.536 -9.671 6.650 1.00 96.69 277 LYS A CA 1
ATOM 2176 C C . LYS A 1 277 ? -7.333 -8.985 7.269 1.00 96.69 277 LYS A C 1
ATOM 2178 O O . LYS A 1 277 ? -6.548 -8.333 6.584 1.00 96.69 277 LYS A O 1
ATOM 2183 N N . ALA A 1 278 ? -7.166 -9.158 8.577 1.00 95.00 278 ALA A N 1
ATOM 2184 C CA . ALA A 1 278 ? -5.984 -8.674 9.273 1.00 95.00 278 ALA A CA 1
ATOM 2185 C C . ALA A 1 278 ? -4.713 -9.267 8.639 1.00 95.00 278 ALA A C 1
ATOM 2187 O O . ALA A 1 278 ? -4.569 -10.486 8.522 1.00 95.00 278 ALA A O 1
ATOM 2188 N N . GLY A 1 279 ? -3.773 -8.406 8.258 1.00 94.75 279 GLY A N 1
ATOM 2189 C CA . GLY A 1 279 ? -2.553 -8.785 7.546 1.00 94.75 279 GLY A CA 1
ATOM 2190 C C . GLY A 1 279 ? -2.647 -8.699 6.020 1.00 94.75 279 GLY A C 1
ATOM 2191 O O . GLY A 1 279 ? -1.597 -8.697 5.379 1.00 94.75 279 GLY A O 1
ATOM 2192 N N . ASP A 1 280 ? -3.846 -8.574 5.439 1.00 96.88 280 ASP A N 1
ATOM 2193 C CA . ASP A 1 280 ? -3.998 -8.401 3.992 1.00 96.88 280 ASP A CA 1
ATOM 2194 C C . ASP A 1 280 ? -3.369 -7.077 3.527 1.00 96.88 280 ASP A C 1
ATOM 2196 O O . ASP A 1 280 ? -3.478 -6.065 4.228 1.00 96.88 280 ASP A O 1
ATOM 2200 N N . PRO A 1 281 ? -2.754 -7.037 2.331 1.00 97.06 281 PRO A N 1
ATOM 2201 C CA . PRO A 1 281 ? -2.177 -5.817 1.779 1.00 97.06 281 PRO A CA 1
ATOM 2202 C C . PRO A 1 281 ? -3.264 -4.761 1.530 1.00 97.06 281 PRO A C 1
ATOM 2204 O O . PRO A 1 281 ? -4.201 -4.986 0.757 1.00 97.06 281 PRO A O 1
ATOM 2207 N N . VAL A 1 282 ? -3.123 -3.586 2.148 1.00 97.94 282 VAL A N 1
ATOM 2208 C CA . VAL A 1 282 ? -3.980 -2.411 1.893 1.0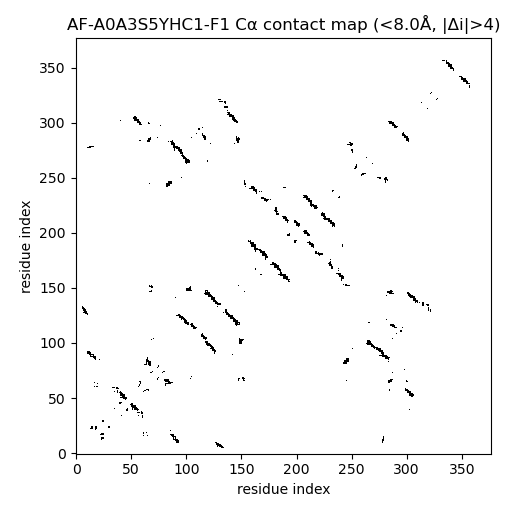0 97.94 282 VAL A CA 1
ATOM 2209 C C . VAL A 1 282 ? -3.377 -1.461 0.861 1.00 97.94 282 VAL A C 1
ATOM 2211 O O . VAL A 1 282 ? -4.125 -0.752 0.188 1.00 97.94 282 VAL A O 1
ATOM 2214 N N . GLY A 1 283 ? -2.050 -1.466 0.711 1.00 97.75 283 GLY A N 1
ATOM 2215 C CA . GLY A 1 283 ? -1.301 -0.586 -0.184 1.00 97.75 283 GLY A CA 1
ATOM 2216 C C . GLY A 1 283 ? 0.197 -0.586 0.109 1.00 97.75 283 GLY A C 1
ATOM 2217 O O . GLY A 1 283 ? 0.682 -1.403 0.882 1.00 97.75 283 GLY A O 1
ATOM 2218 N N . HIS A 1 284 ? 0.915 0.348 -0.502 1.00 98.19 284 HIS A N 1
ATOM 2219 C CA . HIS A 1 284 ? 2.330 0.639 -0.252 1.00 98.19 284 HIS A CA 1
ATOM 2220 C C . HIS A 1 284 ? 2.478 2.108 0.128 1.00 98.19 284 HIS A C 1
ATOM 2222 O O . HIS A 1 284 ? 1.573 2.898 -0.157 1.00 98.19 284 HIS A O 1
ATOM 2228 N N . LEU A 1 285 ? 3.597 2.480 0.748 1.00 98.19 285 LEU A N 1
ATOM 2229 C CA . LEU A 1 285 ? 3.902 3.884 1.023 1.00 98.19 285 LEU A CA 1
ATOM 2230 C C . LEU A 1 285 ? 3.987 4.631 -0.312 1.00 98.19 285 LEU A C 1
ATOM 2232 O O . LEU A 1 285 ? 4.662 4.166 -1.232 1.00 98.19 285 LEU A O 1
ATOM 2236 N N . GLY A 1 286 ? 3.285 5.753 -0.425 1.00 96.81 286 GLY A N 1
ATOM 2237 C CA . GLY A 1 286 ? 3.285 6.586 -1.622 1.00 96.81 286 GLY A CA 1
ATOM 2238 C C . GLY A 1 286 ? 4.177 7.805 -1.449 1.00 96.81 286 GLY A C 1
ATOM 2239 O O . GLY A 1 286 ? 4.355 8.316 -0.342 1.00 96.81 286 GLY A O 1
ATOM 2240 N N . TYR A 1 287 ? 4.726 8.273 -2.563 1.00 95.81 287 TYR A N 1
ATOM 2241 C CA . TYR A 1 287 ? 5.561 9.463 -2.619 1.00 95.81 287 TYR A CA 1
ATOM 2242 C C . TYR A 1 287 ? 4.798 10.725 -2.186 1.00 95.81 287 TYR A C 1
ATOM 2244 O O . TYR A 1 287 ? 3.622 10.930 -2.517 1.00 95.81 287 TYR A O 1
ATOM 2252 N N . PHE A 1 288 ? 5.473 11.567 -1.410 1.00 93.56 288 PHE A N 1
ATOM 2253 C CA . PHE A 1 288 ? 4.923 12.779 -0.824 1.00 93.56 288 PHE A CA 1
ATOM 2254 C C . PHE A 1 288 ? 6.003 13.854 -0.697 1.00 93.56 288 PHE A C 1
ATOM 2256 O O . PHE A 1 288 ? 7.036 13.640 -0.055 1.00 93.56 288 PHE A O 1
ATOM 2263 N N . GLN A 1 289 ? 5.739 15.027 -1.269 1.00 93.38 289 GLN A N 1
ATOM 2264 C CA . GLN A 1 289 ? 6.568 16.216 -1.117 1.00 93.38 289 GLN A CA 1
ATOM 2265 C C . GLN A 1 289 ? 5.897 17.226 -0.184 1.00 93.38 289 GLN A C 1
ATOM 2267 O O . GLN A 1 289 ? 4.689 17.463 -0.255 1.00 93.38 289 GLN A O 1
ATOM 2272 N N . VAL A 1 290 ? 6.690 17.845 0.687 1.00 89.12 290 VAL A N 1
ATOM 2273 C CA . VAL A 1 290 ? 6.243 18.917 1.586 1.00 89.12 290 VAL A CA 1
ATOM 2274 C C . VAL A 1 290 ? 7.067 20.167 1.327 1.00 89.12 290 VAL A C 1
ATOM 2276 O O . VAL A 1 290 ? 8.290 20.055 1.286 1.00 89.12 290 VAL A O 1
ATOM 2279 N N . PRO A 1 291 ? 6.442 21.350 1.190 1.00 88.94 291 PRO A N 1
ATOM 2280 C CA . PRO A 1 291 ? 7.180 22.599 1.053 1.00 88.94 291 PRO A CA 1
ATOM 2281 C C . PRO A 1 291 ? 8.194 22.807 2.185 1.00 88.94 291 PRO A C 1
ATOM 2283 O O . PRO A 1 291 ? 7.883 22.570 3.355 1.00 88.94 291 PRO A O 1
ATOM 2286 N N . SER A 1 292 ? 9.380 23.305 1.845 1.00 85.81 292 SER A N 1
ATOM 2287 C CA . SER A 1 292 ? 10.397 23.771 2.794 1.00 85.81 292 SER A CA 1
ATOM 2288 C C . SER A 1 292 ? 10.955 25.133 2.359 1.00 85.81 292 SER A C 1
ATOM 2290 O O . SER A 1 292 ? 10.662 25.597 1.256 1.00 85.81 292 SER A O 1
ATOM 2292 N N . GLU A 1 293 ? 11.727 25.798 3.229 1.00 81.50 293 GLU A N 1
ATOM 2293 C CA . GLU A 1 293 ? 12.286 27.137 2.953 1.00 81.50 293 GLU A CA 1
ATOM 2294 C C . GLU A 1 293 ? 13.115 27.171 1.655 1.00 81.50 293 GLU A C 1
ATOM 2296 O O . GLU A 1 293 ? 12.974 28.103 0.866 1.00 81.50 293 GLU A O 1
ATOM 2301 N N . ASP A 1 294 ? 13.880 26.106 1.390 1.00 80.50 294 ASP A N 1
ATOM 2302 C CA . ASP A 1 294 ? 14.791 25.992 0.243 1.00 80.50 294 ASP A CA 1
ATOM 2303 C C . ASP A 1 294 ? 14.298 25.010 -0.843 1.00 80.50 294 ASP A C 1
ATOM 2305 O O . ASP A 1 294 ? 15.086 24.521 -1.654 1.00 80.50 294 ASP A O 1
ATOM 2309 N N . GLY A 1 295 ? 13.000 24.679 -0.866 1.00 86.75 295 GLY A N 1
ATOM 2310 C CA . GLY A 1 295 ? 12.415 23.779 -1.867 1.00 86.75 295 GLY A CA 1
ATOM 2311 C C . GLY A 1 295 ? 11.352 22.857 -1.279 1.00 86.75 295 GLY A C 1
ATOM 2312 O O . GLY A 1 295 ? 10.245 23.301 -0.959 1.00 86.75 295 GLY A O 1
ATOM 2313 N N . HIS A 1 296 ? 11.678 21.567 -1.162 1.00 90.75 296 HIS A N 1
ATOM 2314 C CA . HIS A 1 296 ? 10.796 20.562 -0.572 1.00 90.75 296 HIS A CA 1
ATOM 2315 C C . HIS A 1 296 ? 11.543 19.484 0.220 1.00 90.75 296 HIS A C 1
ATOM 2317 O O . HIS A 1 296 ? 12.663 19.083 -0.104 1.00 90.75 296 HIS A O 1
ATOM 2323 N N . GLU A 1 297 ? 10.884 18.972 1.256 1.00 91.25 297 GLU A N 1
ATOM 2324 C CA . GLU A 1 297 ? 11.176 17.656 1.819 1.00 91.25 297 GLU A CA 1
ATOM 2325 C C . GLU A 1 297 ? 10.472 16.586 0.976 1.00 91.25 297 GLU A C 1
ATOM 2327 O O . GLU A 1 297 ? 9.367 16.808 0.480 1.00 91.25 297 GLU A O 1
ATOM 2332 N N . LYS A 1 298 ? 11.086 15.410 0.846 1.00 92.75 298 LYS A N 1
ATOM 2333 C CA . LYS A 1 298 ? 10.514 14.252 0.152 1.00 92.75 298 LYS A CA 1
ATOM 2334 C C . LYS A 1 298 ? 10.570 13.015 1.031 1.00 92.75 298 LYS A C 1
ATOM 2336 O O . LYS A 1 298 ? 11.480 12.881 1.847 1.00 92.75 298 LYS A O 1
ATOM 2341 N N . ARG A 1 299 ? 9.589 12.137 0.859 1.00 95.00 299 ARG A N 1
ATOM 2342 C CA . ARG A 1 299 ? 9.481 10.832 1.521 1.00 95.00 299 ARG A CA 1
ATOM 2343 C C . ARG A 1 299 ? 8.457 9.972 0.802 1.00 95.00 299 ARG A C 1
ATOM 2345 O O . ARG A 1 299 ? 7.583 10.501 0.115 1.00 95.00 299 ARG A O 1
ATOM 2352 N N . TYR A 1 300 ? 8.522 8.669 1.010 1.00 97.25 300 TYR A N 1
ATOM 2353 C CA . TYR A 1 300 ? 7.358 7.807 0.857 1.00 97.25 300 TYR A CA 1
ATOM 2354 C C . TYR A 1 300 ? 6.743 7.628 2.228 1.00 97.25 300 TYR A C 1
ATOM 2356 O O . TYR A 1 300 ? 7.450 7.337 3.187 1.00 97.25 300 TYR A O 1
ATOM 2364 N N . GLN A 1 301 ? 5.434 7.797 2.350 1.00 96.75 301 GLN A N 1
ATOM 2365 C CA . GLN A 1 301 ? 4.778 7.660 3.644 1.00 96.75 301 GLN A CA 1
ATOM 2366 C C . GLN A 1 301 ? 3.389 7.052 3.526 1.00 96.75 301 GLN A C 1
ATOM 2368 O O . GLN A 1 301 ? 2.748 7.108 2.481 1.00 96.75 301 GLN A O 1
ATOM 2373 N N . VAL A 1 302 ? 2.910 6.518 4.641 1.00 97.88 302 VAL A N 1
ATOM 2374 C CA . VAL A 1 302 ? 1.492 6.303 4.908 1.00 97.88 302 VAL A CA 1
ATOM 2375 C C . VAL A 1 302 ? 1.129 7.102 6.152 1.00 97.88 302 VAL A C 1
ATOM 2377 O O . VAL A 1 302 ? 1.884 7.112 7.125 1.00 97.88 302 VAL A O 1
ATOM 2380 N N . HIS A 1 303 ? -0.018 7.774 6.122 1.00 96.94 303 HIS A N 1
ATOM 2381 C CA . HIS A 1 303 ? -0.642 8.311 7.330 1.00 96.94 303 HIS A CA 1
ATOM 2382 C C . HIS A 1 303 ? -1.732 7.342 7.778 1.00 96.94 303 HIS A C 1
ATOM 2384 O O . HIS A 1 303 ? -2.592 6.978 6.973 1.00 96.94 303 HIS A O 1
ATOM 2390 N N . ILE A 1 304 ? -1.688 6.916 9.039 1.00 96.69 304 ILE A N 1
ATOM 2391 C CA . ILE A 1 304 ? -2.642 5.968 9.614 1.00 96.69 304 ILE A CA 1
ATOM 2392 C C . ILE A 1 304 ? -3.374 6.629 10.774 1.00 96.69 304 ILE A C 1
ATOM 2394 O O . ILE A 1 304 ? -2.747 7.069 11.739 1.00 96.69 304 ILE A O 1
ATOM 2398 N N . GLU A 1 305 ? -4.700 6.640 10.701 1.00 94.94 305 GLU A N 1
ATOM 2399 C CA . GLU A 1 305 ? -5.572 7.138 11.762 1.00 94.94 305 GLU A CA 1
ATOM 2400 C C . GLU A 1 305 ? -6.600 6.077 12.169 1.00 94.94 305 GLU A C 1
ATOM 2402 O O . GLU A 1 305 ? -7.214 5.427 11.321 1.00 94.94 305 GLU A O 1
ATOM 2407 N N . CYS A 1 306 ? -6.797 5.920 13.480 1.00 91.88 306 CYS A N 1
ATOM 2408 C CA . CYS A 1 306 ? -7.848 5.088 14.056 1.00 91.88 306 CYS A CA 1
ATOM 2409 C C . CYS A 1 306 ? -8.930 5.987 14.649 1.00 91.88 306 CYS A C 1
ATOM 2411 O O . CYS A 1 306 ? -8.653 6.765 15.561 1.00 91.88 306 CYS A O 1
ATOM 2413 N N . LEU A 1 307 ? -10.163 5.852 14.173 1.00 92.25 307 LEU A N 1
ATOM 2414 C CA . LEU A 1 307 ? -11.275 6.711 14.579 1.00 92.25 307 LEU A CA 1
ATOM 2415 C C . LEU A 1 307 ? -12.549 5.907 14.822 1.00 92.25 307 LEU A C 1
ATOM 2417 O O . LEU A 1 307 ? -12.731 4.814 14.294 1.00 92.25 307 LEU A O 1
ATOM 2421 N N . THR A 1 308 ? -13.450 6.437 15.639 1.00 92.94 308 THR A N 1
ATOM 2422 C CA . THR A 1 308 ? -14.752 5.825 15.914 1.00 92.94 308 THR A CA 1
ATOM 2423 C C . THR A 1 308 ? -15.809 6.911 16.055 1.00 92.94 308 THR A C 1
ATOM 2425 O O . THR A 1 308 ? -15.522 8.001 16.545 1.00 92.94 308 THR A O 1
ATOM 2428 N N . ALA A 1 309 ? -17.019 6.611 15.586 1.00 91.12 309 ALA A N 1
ATOM 2429 C CA . ALA A 1 309 ? -18.202 7.435 15.817 1.00 91.12 309 ALA A CA 1
ATOM 2430 C C . ALA A 1 309 ? -19.026 6.938 17.019 1.00 91.12 309 ALA A C 1
ATOM 2432 O O . ALA A 1 309 ? -20.006 7.579 17.396 1.00 91.12 309 ALA A O 1
ATOM 2433 N N . ASP A 1 310 ? -18.642 5.800 17.602 1.00 91.50 310 ASP A N 1
ATOM 2434 C CA . ASP A 1 310 ? -19.309 5.212 18.756 1.00 91.50 310 ASP A CA 1
ATOM 2435 C C . ASP A 1 310 ? -18.839 5.894 20.055 1.00 91.50 310 ASP A C 1
ATOM 2437 O O . ASP A 1 310 ? -17.844 6.625 20.094 1.00 91.50 310 ASP A O 1
ATOM 2441 N N . ASP A 1 311 ? -19.551 5.635 21.154 1.00 88.38 311 ASP A N 1
ATOM 2442 C CA . ASP A 1 311 ? -19.221 6.149 22.486 1.00 88.38 311 ASP A CA 1
ATOM 2443 C C . ASP A 1 311 ? -17.991 5.426 23.066 1.00 88.38 311 ASP A C 1
ATOM 2445 O O . ASP A 1 311 ? -18.089 4.475 23.851 1.00 88.38 311 ASP A O 1
ATOM 2449 N N . LEU A 1 312 ? -16.805 5.880 22.649 1.00 85.81 312 LEU A N 1
ATOM 2450 C CA . LEU A 1 312 ? -15.526 5.332 23.095 1.00 85.81 312 LEU A CA 1
ATOM 2451 C C . LEU A 1 312 ? -15.366 5.373 24.630 1.00 85.81 312 LEU A C 1
ATOM 2453 O O . LEU A 1 312 ? -14.965 4.350 25.190 1.00 85.81 312 LEU A O 1
ATOM 2457 N N . PRO A 1 313 ? -15.686 6.474 25.349 1.00 86.25 313 PRO A N 1
ATOM 2458 C CA . PRO A 1 313 ? -15.658 6.478 26.812 1.00 86.25 313 PRO A CA 1
ATOM 2459 C C . PRO A 1 313 ? -16.516 5.377 27.445 1.00 86.25 313 PRO A C 1
ATOM 2461 O O . PRO A 1 313 ? -16.057 4.711 28.380 1.00 86.25 313 PRO A O 1
ATOM 2464 N N . ARG A 1 314 ? -17.732 5.143 26.933 1.00 84.88 314 ARG A N 1
ATOM 2465 C CA . ARG A 1 314 ? -18.598 4.059 27.415 1.00 84.88 314 ARG A CA 1
ATOM 2466 C C . ARG A 1 314 ? -18.002 2.688 27.129 1.00 84.88 314 ARG A C 1
ATOM 2468 O O . ARG A 1 314 ? -17.936 1.880 28.055 1.00 84.88 314 ARG A O 1
ATOM 2475 N N . PHE A 1 315 ? -17.520 2.428 25.916 1.00 85.25 315 PHE A N 1
ATOM 2476 C CA . PHE A 1 315 ? -16.857 1.162 25.584 1.00 85.25 315 PHE A CA 1
ATOM 2477 C C . PHE A 1 315 ? -15.660 0.888 26.515 1.00 85.25 315 PHE A C 1
ATOM 2479 O O . PHE A 1 315 ? -15.569 -0.178 27.128 1.00 85.25 315 PHE A O 1
ATOM 2486 N N . LEU A 1 316 ? -14.788 1.884 26.714 1.00 84.25 316 LEU A N 1
ATOM 2487 C CA . LEU A 1 316 ? -13.603 1.779 27.577 1.00 84.25 316 LEU A CA 1
ATOM 2488 C C . LEU A 1 316 ? -13.936 1.621 29.069 1.00 84.25 316 LEU A C 1
ATOM 2490 O O . LEU A 1 316 ? -13.101 1.129 29.830 1.00 84.25 316 LEU A O 1
ATOM 2494 N N . SER A 1 317 ? -15.145 1.999 29.498 1.00 84.75 317 SER A N 1
ATOM 2495 C CA . SER A 1 317 ? -15.625 1.738 30.862 1.00 84.75 317 SER A CA 1
ATOM 2496 C C . SER A 1 317 ? -15.861 0.247 31.142 1.00 84.75 317 SER A C 1
ATOM 2498 O O . SER A 1 317 ? -15.955 -0.142 32.307 1.00 84.75 317 SER A O 1
ATOM 2500 N N . ASN A 1 318 ? -15.883 -0.584 30.089 1.00 84.00 318 ASN A N 1
ATOM 2501 C CA . ASN A 1 318 ? -16.084 -2.030 30.136 1.00 84.00 318 ASN A CA 1
ATOM 2502 C C . ASN A 1 318 ? -17.344 -2.418 30.943 1.00 84.00 318 ASN A C 1
ATOM 2504 O O . ASN A 1 318 ? -17.228 -3.028 32.016 1.00 84.00 318 ASN A O 1
ATOM 2508 N N . PRO A 1 319 ? -18.549 -2.066 30.450 1.00 84.56 319 PRO A N 1
ATOM 2509 C CA . PRO A 1 319 ? -19.799 -2.220 31.200 1.00 84.56 319 PRO A CA 1
ATOM 2510 C C . PRO A 1 319 ? -20.088 -3.675 31.593 1.00 84.56 319 PRO A C 1
ATOM 2512 O O . PRO A 1 319 ? -20.555 -3.935 32.700 1.00 84.56 319 PRO A O 1
ATOM 2515 N N . GLU A 1 320 ? -19.729 -4.634 30.736 1.00 87.19 320 GLU A N 1
ATOM 2516 C CA . GLU A 1 320 ? -19.917 -6.069 30.991 1.00 87.19 320 GLU A CA 1
ATOM 2517 C C . GLU A 1 320 ? -18.766 -6.715 31.785 1.00 87.19 320 GLU A C 1
ATOM 2519 O O . GLU A 1 320 ? -18.834 -7.894 32.127 1.00 87.19 320 GLU A O 1
ATOM 2524 N N . GLY A 1 321 ? -17.697 -5.977 32.105 1.00 83.88 321 GLY A N 1
ATOM 2525 C CA . GLY A 1 321 ? -16.561 -6.518 32.854 1.00 83.88 321 GLY A CA 1
ATOM 2526 C C . GLY A 1 321 ? -15.795 -7.625 32.124 1.00 83.88 321 GLY A C 1
ATOM 2527 O O . GLY A 1 321 ? -15.208 -8.494 32.770 1.00 83.88 321 GLY A O 1
ATOM 2528 N N . VAL A 1 322 ? -15.786 -7.596 30.791 1.00 80.75 322 VAL A N 1
ATOM 2529 C CA . VAL A 1 322 ? -15.114 -8.595 29.952 1.00 80.75 322 VAL A CA 1
ATOM 2530 C C . VAL A 1 322 ? -13.614 -8.578 30.224 1.00 80.75 322 VAL A C 1
ATOM 2532 O O . VAL A 1 322 ? -13.008 -7.508 30.280 1.00 80.75 322 VAL A O 1
ATOM 2535 N N . GLY A 1 323 ? -13.010 -9.757 30.396 1.00 73.38 323 GLY A N 1
ATOM 2536 C CA . GLY A 1 323 ? -11.561 -9.893 30.555 1.00 73.38 323 GLY A CA 1
ATOM 2537 C C . GLY A 1 323 ? -10.991 -9.194 31.794 1.00 73.38 323 GLY A C 1
ATOM 2538 O O . GLY A 1 323 ? -9.817 -8.848 31.788 1.00 73.38 323 GLY A O 1
ATOM 2539 N N . ARG A 1 324 ? -11.780 -8.963 32.856 1.00 73.69 324 ARG A N 1
ATOM 2540 C CA . ARG A 1 324 ? -11.280 -8.348 34.106 1.00 73.69 324 ARG A CA 1
ATOM 2541 C C . ARG A 1 324 ? -10.074 -9.081 34.693 1.00 73.69 324 ARG A C 1
ATOM 2543 O O . ARG A 1 324 ? -9.145 -8.424 35.151 1.00 73.69 324 ARG A O 1
ATOM 2550 N N . ASP A 1 325 ? -10.087 -10.408 34.626 1.00 72.25 325 ASP A N 1
ATOM 2551 C CA . ASP A 1 325 ? -9.021 -11.252 35.177 1.00 72.25 325 ASP A CA 1
ATOM 2552 C C . ASP A 1 325 ? -7.950 -11.610 34.130 1.00 72.25 325 ASP A C 1
ATOM 2554 O O . ASP A 1 325 ? -6.827 -11.969 34.474 1.00 72.25 325 ASP A O 1
ATOM 2558 N N . THR A 1 326 ? -8.279 -11.465 32.842 1.00 68.00 326 THR A N 1
ATOM 2559 C CA . THR A 1 326 ? -7.409 -11.748 31.690 1.00 68.00 326 THR A CA 1
ATOM 2560 C C . THR A 1 326 ? -7.706 -10.748 30.563 1.00 68.00 326 THR A C 1
ATOM 2562 O O . THR A 1 326 ? -8.466 -11.067 29.639 1.00 68.00 326 THR A O 1
ATOM 2565 N N . PRO A 1 327 ? -7.198 -9.506 30.646 1.00 63.62 327 PRO A N 1
ATOM 2566 C CA . PRO A 1 327 ? -7.542 -8.470 29.681 1.00 63.62 327 PRO A CA 1
ATOM 2567 C C . PRO A 1 327 ? -6.993 -8.825 28.300 1.00 63.62 327 PRO A C 1
ATOM 2569 O O . PRO A 1 327 ? -5.814 -9.127 28.149 1.00 63.62 327 PRO A O 1
ATOM 2572 N N . ALA A 1 328 ? -7.856 -8.758 27.283 1.00 55.53 328 ALA A N 1
ATOM 2573 C CA . ALA A 1 328 ? -7.487 -9.036 25.893 1.00 55.53 328 ALA A CA 1
ATOM 2574 C C . ALA A 1 328 ? -6.539 -7.978 25.293 1.00 55.53 328 ALA A C 1
ATOM 2576 O O . ALA A 1 328 ? -5.895 -8.234 24.281 1.00 55.53 328 ALA A O 1
ATOM 2577 N N . PHE A 1 329 ? -6.443 -6.799 25.920 1.00 59.25 329 PHE A N 1
ATOM 2578 C CA . PHE A 1 329 ? -5.619 -5.683 25.464 1.00 59.25 329 PHE A CA 1
ATOM 2579 C C . PHE A 1 329 ? -4.789 -5.115 26.609 1.00 59.25 329 PHE A C 1
ATOM 2581 O O . PHE A 1 329 ? -5.263 -4.992 27.742 1.00 59.25 329 PHE A O 1
ATOM 2588 N N . ALA A 1 330 ? -3.551 -4.736 26.299 1.00 45.72 330 ALA A N 1
ATOM 2589 C CA . ALA A 1 330 ? -2.679 -4.058 27.241 1.00 45.72 330 ALA A CA 1
ATOM 2590 C C . ALA A 1 330 ? -3.256 -2.681 27.597 1.00 45.72 330 ALA A C 1
ATOM 2592 O O . ALA A 1 330 ? -3.627 -1.887 26.731 1.00 45.72 330 ALA A O 1
ATOM 2593 N N . ARG A 1 331 ? -3.306 -2.376 28.894 1.00 42.94 331 ARG A N 1
ATOM 2594 C CA . ARG A 1 331 ? -3.531 -1.011 29.364 1.00 42.94 331 ARG A CA 1
ATOM 2595 C C . ARG A 1 331 ? -2.230 -0.251 29.129 1.00 42.94 331 ARG A C 1
ATOM 2597 O O . ARG A 1 331 ? -1.213 -0.661 29.678 1.00 42.94 331 ARG A O 1
ATOM 2604 N N . CYS A 1 332 ? -2.253 0.830 28.350 1.00 40.47 332 CYS A N 1
ATOM 2605 C CA . CYS A 1 332 ? -1.089 1.709 28.245 1.00 40.47 332 CYS A CA 1
ATOM 2606 C C . CYS A 1 332 ? -0.781 2.246 29.660 1.00 40.47 332 CYS A C 1
ATOM 2608 O O . CYS A 1 332 ? -1.652 2.908 30.246 1.00 40.47 332 CYS A O 1
ATOM 2610 N N . PRO A 1 333 ? 0.355 1.888 30.287 1.00 35.22 333 PRO A N 1
ATOM 2611 C CA . PRO A 1 333 ? 0.628 2.293 31.657 1.00 35.22 333 PRO A CA 1
ATOM 2612 C C . PRO A 1 333 ? 0.983 3.779 31.654 1.00 35.22 333 PRO A C 1
ATOM 2614 O O . PRO A 1 333 ? 2.025 4.157 31.145 1.00 35.22 333 PRO A O 1
ATOM 2617 N N . GLY A 1 334 ? 0.125 4.621 32.229 1.00 41.75 334 GLY A N 1
ATOM 2618 C CA . GLY A 1 334 ? 0.378 6.056 32.368 1.00 41.75 334 GLY A CA 1
ATOM 2619 C C . GLY A 1 334 ? -0.128 6.893 31.191 1.00 41.75 334 GLY A C 1
ATOM 2620 O O . GLY A 1 334 ? 0.078 6.586 30.023 1.00 41.75 334 GLY A O 1
ATOM 2621 N N . SER A 1 335 ? -0.817 7.985 31.510 1.00 35.81 335 SER A N 1
ATOM 2622 C CA . SER A 1 335 ? -1.088 9.056 30.556 1.00 35.81 335 SER A CA 1
ATOM 2623 C C . SER A 1 335 ? 0.241 9.690 30.123 1.00 35.81 335 SER A C 1
ATOM 2625 O O . SER A 1 335 ? 1.089 9.915 30.991 1.00 35.81 335 SER A O 1
ATOM 2627 N N . PRO A 1 336 ? 0.429 10.053 28.840 1.00 40.81 336 PRO A N 1
ATOM 2628 C CA . PRO A 1 336 ? 1.574 10.860 28.440 1.00 40.81 336 PRO A CA 1
ATOM 2629 C C . PRO A 1 336 ? 1.566 12.167 29.242 1.00 40.81 336 PRO A C 1
ATOM 2631 O O . PRO A 1 336 ? 0.689 13.017 29.075 1.00 40.81 336 PRO A O 1
ATOM 2634 N N . THR A 1 337 ? 2.511 12.336 30.165 1.00 32.69 337 THR A N 1
ATOM 2635 C CA . THR A 1 337 ? 2.702 13.614 30.854 1.00 32.69 337 THR A CA 1
ATOM 2636 C C . THR A 1 337 ? 3.501 14.539 29.952 1.00 32.69 337 THR A C 1
ATOM 2638 O O . THR A 1 337 ? 4.719 14.433 29.848 1.00 32.69 337 THR A O 1
ATOM 2641 N N . ALA A 1 338 ? 2.810 15.478 29.317 1.00 33.56 338 ALA A N 1
ATOM 2642 C CA . ALA A 1 338 ? 3.425 16.592 28.614 1.00 33.56 338 ALA A CA 1
ATOM 2643 C C . ALA A 1 338 ? 4.083 17.543 29.638 1.00 33.56 338 ALA A C 1
ATOM 2645 O O . ALA A 1 338 ? 3.389 18.247 30.377 1.00 33.56 338 ALA A O 1
ATOM 2646 N N . ARG A 1 339 ? 5.422 17.579 29.717 1.00 30.62 339 ARG A N 1
ATOM 2647 C CA . ARG A 1 339 ? 6.145 18.572 30.535 1.00 30.62 339 ARG A CA 1
ATOM 2648 C C . ARG A 1 339 ? 6.662 19.712 29.663 1.00 30.62 339 ARG A C 1
ATOM 2650 O O . ARG A 1 339 ? 7.363 19.509 28.674 1.00 30.62 339 ARG A O 1
ATOM 2657 N N . ARG A 1 340 ? 6.350 20.945 30.072 1.00 29.09 340 ARG A N 1
ATOM 2658 C CA . ARG A 1 340 ? 6.889 22.175 29.478 1.00 29.09 340 ARG A CA 1
ATOM 2659 C C . ARG A 1 340 ? 8.318 22.386 29.984 1.00 29.09 340 ARG A C 1
ATOM 2661 O O . ARG A 1 340 ? 8.504 22.734 31.149 1.00 29.09 340 ARG A O 1
ATOM 2668 N N . ARG A 1 341 ? 9.329 22.217 29.129 1.00 31.42 341 ARG A N 1
ATOM 2669 C CA . ARG A 1 341 ? 10.724 22.539 29.473 1.00 31.42 341 ARG A CA 1
ATOM 2670 C C . ARG A 1 341 ? 11.048 23.944 28.955 1.00 31.42 341 ARG A C 1
ATOM 2672 O O . ARG A 1 341 ? 11.022 24.181 27.751 1.00 31.42 341 ARG A O 1
ATOM 2679 N N . ARG A 1 342 ? 11.310 24.903 29.852 1.00 27.62 342 ARG A N 1
ATOM 2680 C CA . ARG A 1 342 ? 11.842 26.224 29.465 1.00 27.62 342 ARG A CA 1
ATOM 2681 C C . ARG A 1 342 ? 13.304 26.049 29.045 1.00 27.62 342 ARG A C 1
ATOM 2683 O O . ARG A 1 342 ? 14.106 25.576 29.846 1.00 27.62 342 ARG A O 1
ATOM 2690 N N . SER A 1 343 ? 13.633 26.421 27.809 1.00 32.75 343 SER A N 1
ATOM 2691 C CA . SER A 1 343 ? 15.020 26.621 27.379 1.00 32.75 343 SER A CA 1
ATOM 2692 C C . SER A 1 343 ? 15.627 27.784 28.171 1.00 32.75 343 SER A C 1
ATOM 2694 O O . SER A 1 343 ? 15.004 28.838 28.288 1.00 32.75 343 SER A O 1
ATOM 2696 N N . THR A 1 344 ? 16.825 27.596 28.724 1.00 33.31 344 THR A N 1
ATOM 2697 C CA . THR A 1 344 ? 17.630 28.644 29.378 1.00 33.31 344 THR A CA 1
ATOM 2698 C C . THR A 1 344 ? 18.493 29.438 28.394 1.00 33.31 344 THR A C 1
ATOM 2700 O O . THR A 1 344 ? 19.236 30.321 28.810 1.00 33.31 344 THR A O 1
ATOM 2703 N N . THR A 1 345 ? 18.389 29.171 27.090 1.00 34.09 345 THR A N 1
ATOM 2704 C CA . THR A 1 345 ? 19.014 29.989 26.043 1.00 34.09 345 THR A CA 1
ATOM 2705 C C . THR A 1 345 ? 17.931 30.847 25.393 1.00 34.09 345 THR A C 1
ATOM 2707 O O . THR A 1 345 ? 16.851 30.349 25.084 1.00 34.09 345 THR A O 1
ATOM 2710 N N . GLY A 1 346 ? 18.182 32.155 25.296 1.00 29.42 346 GLY A N 1
ATOM 2711 C CA . GLY A 1 346 ? 17.206 33.233 25.069 1.00 29.42 346 GLY A CA 1
ATOM 2712 C C . GLY A 1 346 ? 16.487 33.282 23.715 1.00 29.42 346 GLY A C 1
ATOM 2713 O O . GLY A 1 346 ? 16.180 34.370 23.241 1.00 29.42 346 GLY A O 1
ATOM 2714 N N . SER A 1 347 ? 16.175 32.146 23.101 1.00 27.86 347 SER A N 1
ATOM 2715 C CA . SER A 1 347 ? 15.292 32.033 21.941 1.00 27.86 347 SER A CA 1
ATOM 2716 C C . SER A 1 347 ? 14.050 31.225 22.335 1.00 27.86 347 SER A C 1
ATOM 2718 O O . SER A 1 347 ? 14.115 30.068 22.751 1.00 27.86 347 SER A O 1
ATOM 2720 N N . CYS A 1 348 ? 12.890 31.881 22.282 1.00 26.12 348 CYS A N 1
ATOM 2721 C CA . CYS A 1 348 ? 11.607 31.331 22.708 1.00 26.12 348 CYS A CA 1
ATOM 2722 C C . CYS A 1 348 ? 11.117 30.260 21.717 1.00 26.12 348 CYS A C 1
ATOM 2724 O O . CYS A 1 348 ? 10.332 30.550 20.824 1.00 26.12 348 CYS A O 1
ATOM 2726 N N . TRP A 1 349 ? 11.553 29.013 21.899 1.00 23.73 349 TRP A N 1
ATOM 2727 C CA . TRP A 1 349 ? 10.906 27.833 21.323 1.00 23.73 349 TRP A CA 1
ATOM 2728 C C . TRP A 1 349 ? 10.464 26.920 22.467 1.00 23.73 349 TRP A C 1
ATOM 2730 O O . TRP A 1 349 ? 11.276 26.442 23.263 1.00 23.73 349 TRP A O 1
ATOM 2740 N N . THR A 1 350 ? 9.152 26.719 22.604 1.00 25.92 350 THR A N 1
ATOM 2741 C CA . THR A 1 350 ? 8.596 25.837 23.639 1.00 25.92 350 THR A CA 1
ATOM 2742 C C . THR A 1 350 ? 8.615 24.404 23.115 1.00 25.92 350 THR A C 1
ATOM 2744 O O . THR A 1 350 ? 7.744 24.018 22.346 1.00 25.92 350 THR A O 1
ATOM 2747 N N . ARG A 1 351 ? 9.605 23.605 23.531 1.00 27.80 351 ARG A N 1
ATOM 2748 C CA . ARG A 1 351 ? 9.640 22.159 23.270 1.00 27.80 351 ARG A CA 1
ATOM 2749 C C . ARG A 1 351 ? 8.802 21.444 24.334 1.00 27.80 351 ARG A C 1
ATOM 2751 O O . ARG A 1 351 ? 9.162 21.455 25.513 1.00 27.80 351 ARG A O 1
ATOM 2758 N N . LEU A 1 352 ? 7.675 20.857 23.936 1.00 29.36 352 LEU A N 1
ATOM 2759 C CA . LEU A 1 352 ? 6.958 19.874 24.747 1.00 29.36 352 LEU A CA 1
ATOM 2760 C C . LEU A 1 352 ? 7.594 18.507 24.490 1.00 29.36 352 LEU A C 1
ATOM 2762 O O . LEU A 1 352 ? 7.601 18.033 23.360 1.00 29.36 352 LEU A O 1
ATOM 2766 N N . MET A 1 353 ? 8.173 17.911 25.530 1.00 28.17 353 MET A N 1
ATOM 2767 C CA . MET A 1 353 ? 8.687 16.542 25.486 1.00 28.17 353 MET A CA 1
ATOM 2768 C C . MET A 1 353 ? 7.639 15.636 26.136 1.00 28.17 353 MET A C 1
ATOM 2770 O O . MET A 1 353 ? 7.187 15.930 27.249 1.00 28.17 353 MET A O 1
ATOM 2774 N N . MET A 1 354 ? 7.247 14.563 25.451 1.00 33.34 354 MET A N 1
ATOM 2775 C CA . MET A 1 354 ? 6.575 13.433 26.088 1.00 33.34 354 MET A CA 1
ATOM 2776 C C . MET A 1 354 ? 7.664 12.486 26.590 1.00 33.34 354 MET A C 1
ATOM 2778 O O . MET A 1 354 ? 8.493 12.028 25.811 1.00 33.34 354 MET A O 1
ATOM 2782 N N . GLU A 1 355 ? 7.712 12.254 27.899 1.00 28.17 355 GLU A N 1
ATOM 2783 C CA . GLU A 1 355 ? 8.551 11.205 28.484 1.00 28.17 355 GLU A CA 1
ATOM 2784 C C . GLU A 1 355 ? 7.715 9.923 28.574 1.00 28.17 355 GLU A C 1
ATOM 2786 O O . GLU A 1 355 ? 6.612 9.950 29.129 1.00 28.17 355 GLU A O 1
ATOM 2791 N N . ASN A 1 356 ? 8.234 8.811 28.041 1.00 30.59 356 ASN A N 1
ATOM 2792 C CA . ASN A 1 356 ? 7.671 7.485 28.295 1.00 30.59 356 ASN A CA 1
ATOM 2793 C C . ASN A 1 356 ? 7.737 7.204 29.811 1.00 30.59 356 ASN A C 1
ATOM 2795 O O . ASN A 1 356 ? 8.786 7.436 30.424 1.00 30.59 356 ASN A O 1
ATOM 2799 N N . PRO A 1 357 ? 6.653 6.729 30.450 1.00 30.77 357 PRO A N 1
ATOM 2800 C CA . PRO A 1 357 ? 6.692 6.395 31.866 1.00 30.77 357 PRO A CA 1
ATOM 2801 C C . PRO A 1 357 ? 7.665 5.225 32.111 1.00 30.77 357 PRO A C 1
ATOM 2803 O O . PRO A 1 357 ? 7.662 4.251 31.356 1.00 30.77 357 PRO A O 1
ATOM 2806 N N . PRO A 1 358 ? 8.514 5.295 33.15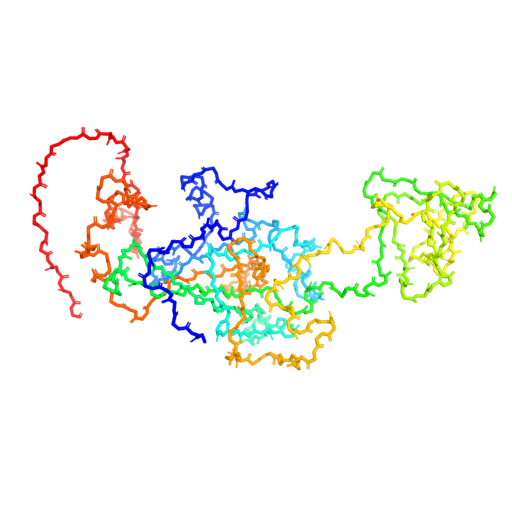2 1.00 27.31 358 PRO A N 1
ATOM 2807 C CA . PRO A 1 358 ? 9.493 4.255 33.425 1.00 27.31 358 PRO A CA 1
ATOM 2808 C C . PRO A 1 358 ? 8.838 3.013 34.045 1.00 27.31 358 PRO A C 1
ATOM 2810 O O . PRO A 1 358 ? 8.161 3.112 35.064 1.00 27.31 358 PRO A O 1
ATOM 2813 N N . GLY A 1 359 ? 9.158 1.844 33.485 1.00 30.50 359 GLY A N 1
ATOM 2814 C CA . GLY A 1 359 ? 9.242 0.578 34.219 1.00 30.50 359 GLY A CA 1
ATOM 2815 C C . GLY A 1 359 ? 7.942 -0.207 34.419 1.00 30.50 359 GLY A C 1
ATOM 2816 O O . GLY A 1 359 ? 7.040 0.187 35.151 1.00 30.50 359 GLY A O 1
ATOM 2817 N N . ILE A 1 360 ? 7.920 -1.405 33.836 1.00 27.33 360 ILE A N 1
ATOM 2818 C CA . ILE A 1 360 ? 6.998 -2.501 34.146 1.00 27.33 360 ILE A CA 1
ATOM 2819 C C . ILE A 1 360 ? 7.353 -3.066 35.532 1.00 27.33 360 ILE A C 1
ATOM 2821 O O . ILE A 1 360 ? 8.474 -3.529 35.733 1.00 27.33 360 ILE A O 1
ATOM 2825 N N . THR A 1 361 ? 6.401 -3.111 36.467 1.00 24.06 361 THR A N 1
ATOM 2826 C CA . THR A 1 361 ? 6.460 -4.007 37.636 1.00 24.06 361 THR A CA 1
ATOM 2827 C C . THR A 1 361 ? 5.116 -4.701 37.865 1.00 24.06 361 THR A C 1
ATOM 2829 O O . THR A 1 361 ? 4.045 -4.108 37.735 1.00 24.06 361 THR A O 1
ATOM 2832 N N . GLN A 1 362 ? 5.184 -6.003 38.165 1.00 25.12 362 GLN A N 1
ATOM 2833 C CA . GLN A 1 362 ? 4.039 -6.857 38.482 1.00 25.12 362 GLN A CA 1
ATOM 2834 C C . GLN A 1 362 ? 3.399 -6.485 39.832 1.00 25.12 362 GLN A C 1
ATOM 2836 O O . GLN A 1 362 ? 4.089 -6.181 40.797 1.00 25.12 362 GLN A O 1
ATOM 2841 N N . SER A 1 363 ? 2.063 -6.555 39.841 1.00 28.31 363 SER A N 1
ATOM 2842 C CA . SER A 1 363 ? 1.083 -6.563 40.942 1.00 28.31 363 SER A CA 1
ATOM 2843 C C . SER A 1 363 ? 1.515 -6.173 42.366 1.00 28.31 363 SER A C 1
ATOM 2845 O O . SER A 1 363 ? 2.324 -6.842 43.001 1.00 28.31 363 SER A O 1
ATOM 2847 N N . SER A 1 364 ? 0.748 -5.282 42.993 1.00 27.19 364 SER A N 1
ATOM 2848 C CA . SER A 1 364 ? -0.293 -5.636 43.980 1.00 27.19 364 SER A CA 1
ATOM 2849 C C . SER A 1 364 ? -0.670 -4.405 44.812 1.00 27.19 364 SER A C 1
ATOM 2851 O O . SER A 1 364 ? 0.157 -3.551 45.106 1.00 27.19 364 SER A O 1
ATOM 2853 N N . THR A 1 365 ? -1.935 -4.363 45.229 1.00 25.20 365 THR A N 1
ATOM 2854 C CA . THR A 1 365 ? -2.549 -3.411 46.175 1.00 25.20 365 THR A CA 1
ATOM 2855 C C . THR A 1 365 ? -2.819 -1.985 45.677 1.00 25.20 365 THR A C 1
ATOM 2857 O O . THR A 1 365 ? -2.051 -1.356 44.959 1.00 25.20 365 THR A O 1
ATOM 2860 N N . GLY A 1 366 ? -4.033 -1.526 45.990 1.00 31.78 366 GLY A N 1
ATOM 2861 C CA . GLY A 1 366 ? -4.673 -0.384 45.355 1.00 31.78 366 GLY A CA 1
ATOM 2862 C C . GLY A 1 366 ? -4.322 0.968 45.958 1.00 31.78 366 GLY A C 1
ATOM 2863 O O . GLY A 1 366 ? -4.019 1.081 47.138 1.00 31.78 366 GLY A O 1
ATOM 2864 N N . VAL A 1 367 ? -4.498 2.010 45.145 1.00 21.55 367 VAL A N 1
ATOM 2865 C CA . VAL A 1 367 ? -4.635 3.399 45.588 1.00 21.55 367 VAL A CA 1
ATOM 2866 C C . VAL A 1 367 ? -5.635 4.093 44.659 1.00 21.55 367 VAL A C 1
ATOM 2868 O O . VAL A 1 367 ? -5.454 4.139 43.444 1.00 21.55 367 VAL A O 1
ATOM 2871 N N . ARG A 1 368 ? -6.722 4.629 45.231 1.00 28.16 368 ARG A N 1
ATOM 2872 C CA . ARG A 1 368 ? -7.606 5.591 44.554 1.00 28.16 368 ARG A CA 1
ATOM 2873 C C . ARG A 1 368 ? -6.830 6.890 44.356 1.00 28.16 368 ARG A C 1
ATOM 2875 O O . ARG A 1 368 ? -6.387 7.467 45.343 1.00 28.16 368 ARG A O 1
ATOM 2882 N N . CYS A 1 369 ? -6.768 7.408 43.132 1.00 21.55 369 CYS A N 1
ATOM 2883 C CA . CYS A 1 369 ? -6.355 8.788 42.899 1.00 21.55 369 CYS A CA 1
ATOM 2884 C C . CYS A 1 369 ? -7.446 9.516 42.107 1.00 21.55 369 CYS A C 1
ATOM 2886 O O . CYS A 1 369 ? -7.775 9.142 40.984 1.00 21.55 369 CYS A O 1
ATOM 2888 N N . ARG A 1 370 ? -8.063 10.517 42.748 1.00 25.05 370 ARG A N 1
ATOM 2889 C CA . ARG A 1 370 ? -8.951 11.489 42.102 1.00 25.05 370 ARG A CA 1
ATOM 2890 C C . ARG A 1 370 ? -8.078 12.442 41.297 1.00 25.05 370 ARG A C 1
ATOM 2892 O O . ARG A 1 370 ? -7.259 13.137 41.892 1.00 25.05 370 ARG A O 1
ATOM 2899 N N . THR A 1 371 ? -8.328 12.572 40.002 1.00 23.98 371 THR A N 1
ATOM 2900 C CA . THR A 1 371 ? -7.758 13.659 39.200 1.00 23.98 371 THR A CA 1
ATOM 2901 C C . THR A 1 371 ? -8.889 14.508 38.645 1.00 23.98 371 THR A C 1
ATOM 2903 O O . THR A 1 371 ? -9.797 14.020 37.978 1.00 23.98 371 THR A O 1
ATOM 2906 N N . ARG A 1 372 ? -8.860 15.788 39.025 1.00 22.19 372 ARG A N 1
ATOM 2907 C CA . ARG A 1 372 ? -9.799 16.825 38.600 1.00 22.19 372 ARG A CA 1
ATOM 2908 C C . ARG A 1 372 ? -9.670 17.046 37.092 1.00 22.19 372 ARG A C 1
ATOM 2910 O O . ARG A 1 372 ? -8.564 17.220 36.591 1.00 22.19 372 ARG A O 1
ATOM 2917 N N . GLN A 1 373 ? -10.812 17.089 36.413 1.00 23.41 373 GLN A N 1
ATOM 2918 C CA . GLN A 1 373 ? -10.966 17.694 35.092 1.00 23.41 373 GLN A CA 1
ATOM 2919 C C . GLN A 1 373 ? -10.490 19.150 35.148 1.00 23.41 373 GLN A C 1
ATOM 2921 O O . GLN A 1 373 ? -11.063 19.957 35.878 1.00 23.41 373 GLN A O 1
ATOM 2926 N N . CYS A 1 374 ? -9.474 19.490 34.358 1.00 21.20 374 CYS A N 1
ATOM 2927 C CA . CYS A 1 374 ? -9.338 20.844 33.839 1.00 21.20 374 CYS A CA 1
ATOM 2928 C C . CYS A 1 374 ? -9.962 20.840 32.447 1.00 21.20 374 CYS A C 1
ATOM 2930 O O . CYS A 1 374 ? -9.351 20.376 31.488 1.00 21.20 374 CYS A O 1
ATOM 2932 N N . ALA A 1 375 ? -11.201 21.319 32.369 1.00 22.31 375 ALA A N 1
ATOM 2933 C CA . ALA A 1 375 ? -11.739 21.863 31.137 1.00 22.31 375 ALA A CA 1
ATOM 2934 C C . ALA A 1 375 ? -10.987 23.166 30.839 1.00 22.31 375 ALA A C 1
ATOM 2936 O O . ALA A 1 375 ? -10.821 23.992 31.739 1.00 22.31 375 ALA A O 1
ATOM 2937 N N . ILE A 1 376 ? -10.531 23.348 29.604 1.00 23.77 376 ILE A N 1
ATOM 2938 C CA . ILE A 1 376 ? -10.190 24.673 29.095 1.00 23.77 376 ILE A CA 1
ATOM 2939 C C . ILE A 1 376 ? -11.004 24.851 27.817 1.00 23.77 376 ILE A C 1
ATOM 2941 O O . ILE A 1 376 ? -10.934 24.024 26.912 1.00 23.77 376 ILE A O 1
ATOM 2945 N N . THR A 1 377 ? -11.844 25.879 27.895 1.00 26.05 377 THR A N 1
ATOM 2946 C CA . THR A 1 377 ? -12.743 26.478 26.900 1.00 26.05 377 THR A CA 1
ATOM 2947 C C . THR A 1 377 ? -12.101 26.757 25.558 1.00 26.05 377 THR A C 1
ATOM 2949 O O . THR A 1 377 ? -10.923 27.185 25.579 1.00 26.05 377 THR A O 1
#

Nearest PDB structures (foldseek):
  4r0k-assembly1_A  TM=3.686E-01  e=3.283E-01  Bacteroides thetaiotaomicron VPI-5482
  3hsg-assembly1_A  TM=2.445E-01  e=7.070E+00  Escherichia coli K-12

Sequence (377 aa):
MSQPENGPFIPAIRWPVPNNRGGEFSNLEEMLAHLEGETAGHWLIGRNGMWHSGIHISDTTTPWCALSGQAMNEAVDFPVPFKGEQAVRCMADGEVVAYRINRDYLSVPWYWGDLHYSGSFVLVRHRIQPGKTAESGLTFYTLCMHLAPWLAYPEKDSTAFKVADGQHLKAYVDTSRQWVAAELPPGTRVTWNKAVHADTLTGANGRQYAHVTLEEPVTGNMSLNAGDRVWTVCDRGNLVPARDSATRPAWWSPFLPPSRETLQFDTVVCPTPYPIKAGDPVGHLGYFQVPSEDGHEKRYQVHIECLTADDLPRFLSNPEGVGRDTPAFARCPGSPTARRRRSTTGSCWTRLMMENPPGITQSSTGVRCRTRQCAIT

Mean predicted aligned error: 13.64 Å

Foldseek 3Di:
DPDPQLFFDDWDFADQWDAPVRHGDPDPVSVVVLQVQDPFADAQATPVRDGHQFGKDFCSRCLLQAFDFDDVVSCVVPVPGRQQNDFRWDGTWFWWFKWAAAQAWDWDADPVGIFTFFATKTKTWDWGALGRDCLLIFIKIKIKGRFGHPRSFDDPQFQKKWFAAPDKKFWAPDPVSPDTQAIRHGLFIWGFGPVPCVQWDQDPVRFIKGFIFGQAWGDGNHTRGHRDTTIITDPPPRIDHSRNGNDPFPQCVCVDPPHDDDDDHPDMDRDPIHTGHTGTGHGGFHWGWDDDPVGTDIIRMIIIHMGGPDDPVSSVVVPVCRCVVHDPDDDQPDDFDFDFDDDPPPDDDTDTDGDRDDDDDDDDDDDDDDDDDDDDD

Organism: NCBI:txid1395119